Protein AF-A0A7W2TSM9-F1 (afdb_monomer)

Nearest PDB structures (foldseek):
  5iku-assembly1_A  TM=8.001E-01  e=4.559E-06  Hathewaya histolytica
  8glv-assembly1_Lm  TM=3.303E-01  e=1.611E-07  Chlamydomonas reinhardtii
  4jcm-assembly1_A  TM=3.266E-01  e=1.554E-06  Evansella clarkii
  6xi3-assembly1_AAA  TM=2.565E-01  e=5.403E-06  Marinobacter nauticus ATCC 49840
  4lnv-assembly3_C  TM=2.832E-01  e=3.709E-05  Anopheles gambiae

Mean predicted aligned error: 14.15 Å

Radius of gyration: 41.58 Å; Cα contacts (8 Å, |Δi|>4): 1416; chains: 1; bounding box: 91×53×141 Å

Structure (mmCIF, N/CA/C/O backbone):
data_AF-A0A7W2TSM9-F1
#
_entry.id   AF-A0A7W2TSM9-F1
#
loop_
_atom_site.group_PDB
_atom_site.id
_atom_site.type_symbol
_atom_site.label_atom_id
_atom_site.label_alt_id
_atom_site.label_comp_id
_atom_site.label_asym_id
_atom_site.label_entity_id
_atom_site.label_seq_id
_atom_site.pdbx_PDB_ins_code
_atom_site.Cartn_x
_atom_site.Cartn_y
_atom_site.Cartn_z
_atom_site.occupancy
_atom_site.B_iso_or_equiv
_atom_site.auth_seq_id
_atom_site.auth_comp_id
_atom_site.auth_asym_id
_atom_site.auth_atom_id
_atom_site.pdbx_PDB_model_num
ATOM 1 N N . MET A 1 1 ? 7.590 -7.465 -70.390 1.00 34.66 1 MET A N 1
ATOM 2 C CA . MET A 1 1 ? 9.057 -7.383 -70.242 1.00 34.66 1 MET A CA 1
ATOM 3 C C . MET A 1 1 ? 9.288 -6.274 -69.229 1.00 34.66 1 MET A C 1
ATOM 5 O O . MET A 1 1 ? 9.327 -5.115 -69.610 1.00 34.66 1 MET A O 1
ATOM 9 N N . PHE A 1 2 ? 9.211 -6.620 -67.943 1.00 33.53 2 PHE A N 1
ATOM 10 C CA . PHE A 1 2 ? 9.349 -5.677 -66.833 1.00 33.53 2 PHE A CA 1
ATOM 11 C C . PHE A 1 2 ? 10.790 -5.748 -66.339 1.00 33.53 2 PHE A C 1
ATOM 13 O O . PHE A 1 2 ? 11.344 -6.837 -66.206 1.00 33.53 2 PHE A O 1
ATOM 20 N N . ILE A 1 3 ? 11.395 -4.576 -66.192 1.00 38.56 3 ILE A N 1
ATOM 21 C CA . ILE A 1 3 ? 12.794 -4.378 -65.831 1.00 38.56 3 ILE A CA 1
ATOM 22 C C . ILE A 1 3 ? 12.872 -4.473 -64.307 1.00 38.56 3 ILE A C 1
ATOM 24 O O . ILE A 1 3 ? 12.241 -3.684 -63.611 1.00 38.56 3 ILE A O 1
ATOM 28 N N . THR A 1 4 ? 13.605 -5.461 -63.805 1.00 33.59 4 THR A N 1
ATOM 29 C CA . THR A 1 4 ? 14.005 -5.582 -62.400 1.00 33.59 4 THR A CA 1
ATOM 30 C C . THR A 1 4 ? 14.911 -4.398 -62.033 1.00 33.59 4 THR A C 1
ATOM 32 O O . THR A 1 4 ? 15.844 -4.123 -62.797 1.00 33.59 4 THR A O 1
ATOM 35 N N . PRO A 1 5 ? 14.697 -3.693 -60.907 1.00 36.75 5 PRO A N 1
ATOM 36 C CA . PRO A 1 5 ? 15.664 -2.711 -60.432 1.00 36.75 5 PRO A CA 1
ATOM 37 C C . PRO A 1 5 ? 16.969 -3.425 -60.066 1.00 36.75 5 PRO A C 1
ATOM 39 O O . PRO A 1 5 ? 16.947 -4.509 -59.481 1.00 36.75 5 PRO A O 1
ATOM 42 N N . LEU A 1 6 ? 18.105 -2.834 -60.443 1.00 38.12 6 LEU A N 1
ATOM 43 C CA . LEU A 1 6 ? 19.415 -3.283 -59.981 1.00 38.12 6 LEU A CA 1
ATOM 44 C C . LEU A 1 6 ? 19.449 -3.197 -58.451 1.00 38.12 6 LEU A C 1
ATOM 46 O O . LEU A 1 6 ? 19.259 -2.115 -57.901 1.00 38.12 6 LEU A O 1
ATOM 50 N N . SER A 1 7 ? 19.743 -4.322 -57.798 1.00 38.66 7 SER A N 1
ATOM 51 C CA . SER A 1 7 ? 20.178 -4.348 -56.402 1.00 38.66 7 SER A CA 1
ATOM 52 C C . SER A 1 7 ? 21.346 -3.372 -56.240 1.00 38.66 7 SER A C 1
ATOM 54 O O . SER A 1 7 ? 22.301 -3.376 -57.030 1.00 38.66 7 SER A O 1
ATOM 56 N N . ALA A 1 8 ? 21.228 -2.494 -55.244 1.00 35.97 8 ALA A N 1
ATOM 57 C CA . ALA A 1 8 ? 22.322 -1.652 -54.804 1.00 35.97 8 ALA A CA 1
ATOM 58 C C . ALA A 1 8 ? 23.501 -2.562 -54.434 1.00 35.97 8 ALA A C 1
ATOM 60 O O . ALA A 1 8 ? 23.340 -3.561 -53.735 1.00 35.97 8 ALA A O 1
ATOM 61 N N . LYS A 1 9 ? 24.685 -2.250 -54.963 1.00 37.69 9 LYS A N 1
ATOM 62 C CA . LYS A 1 9 ? 25.922 -2.887 -54.517 1.00 37.69 9 LYS A CA 1
ATOM 63 C C . LYS A 1 9 ? 26.219 -2.374 -53.114 1.00 37.69 9 LYS A C 1
ATOM 65 O O . LYS A 1 9 ? 26.534 -1.194 -52.982 1.00 37.69 9 LYS A O 1
ATOM 70 N N . THR A 1 10 ? 26.186 -3.261 -52.127 1.00 40.16 10 THR A N 1
ATOM 71 C CA . THR A 1 10 ? 26.744 -3.039 -50.792 1.00 40.16 10 THR A CA 1
ATOM 72 C C . THR A 1 10 ? 28.211 -2.635 -50.947 1.00 40.16 10 THR A C 1
ATOM 74 O O . THR A 1 10 ? 29.036 -3.395 -51.468 1.00 40.16 10 THR A O 1
ATOM 77 N N . ILE A 1 11 ? 28.530 -1.391 -50.600 1.00 37.78 11 ILE A N 1
ATOM 78 C CA . ILE A 1 11 ? 29.902 -0.891 -50.559 1.00 37.78 11 ILE A CA 1
ATOM 79 C C . ILE A 1 11 ? 30.400 -1.212 -49.153 1.00 37.78 11 ILE A C 1
ATOM 81 O O . ILE A 1 11 ? 30.034 -0.495 -48.237 1.00 37.78 11 ILE A O 1
ATOM 85 N N . LYS A 1 12 ? 31.209 -2.271 -48.975 1.00 37.03 12 LYS A N 1
ATOM 86 C CA . LYS A 1 12 ? 31.871 -2.534 -47.684 1.00 37.03 12 LYS A CA 1
ATOM 87 C C . LYS A 1 12 ? 32.809 -1.361 -47.356 1.00 37.03 12 LYS A C 1
ATOM 89 O O . LYS A 1 12 ? 33.777 -1.164 -48.107 1.00 37.03 12 LYS A O 1
ATOM 94 N N . PRO A 1 13 ? 32.556 -0.577 -46.295 1.00 39.78 13 PRO A N 1
ATOM 95 C CA . PRO A 1 13 ? 33.480 0.453 -45.850 1.00 39.78 13 PRO A CA 1
ATOM 96 C C . PRO A 1 13 ? 34.773 -0.199 -45.338 1.00 39.78 13 PRO A C 1
ATOM 98 O O . PRO A 1 13 ? 34.775 -1.290 -44.783 1.00 39.78 13 PRO A O 1
ATOM 101 N N . THR A 1 14 ? 35.916 0.457 -45.539 1.00 45.78 14 THR A N 1
ATOM 102 C CA . THR A 1 14 ? 37.230 -0.001 -45.036 1.00 45.78 14 THR A CA 1
ATOM 103 C C . THR A 1 14 ? 37.475 0.339 -43.558 1.00 45.78 14 THR A C 1
ATOM 105 O O . THR A 1 14 ? 38.582 0.146 -43.060 1.00 45.78 14 THR A O 1
ATOM 108 N N . ILE A 1 15 ? 36.464 0.879 -42.881 1.00 52.81 15 ILE A N 1
ATOM 109 C CA . ILE A 1 15 ? 36.421 1.193 -41.453 1.00 52.81 15 ILE A CA 1
ATOM 110 C C . ILE A 1 15 ? 35.037 0.712 -41.024 1.00 52.81 15 ILE A C 1
ATOM 112 O O . ILE A 1 15 ? 34.066 1.217 -41.575 1.00 52.81 15 ILE A O 1
ATOM 116 N N . HIS A 1 16 ? 34.960 -0.285 -40.148 1.00 54.19 16 HIS A N 1
ATOM 117 C CA . HIS A 1 16 ? 33.699 -0.780 -39.602 1.00 54.19 16 HIS A CA 1
ATOM 118 C C . HIS A 1 16 ? 32.971 0.371 -38.887 1.00 54.19 16 HIS A C 1
ATOM 120 O O . HIS A 1 16 ? 33.374 0.766 -37.795 1.00 54.19 16 HIS A O 1
ATOM 126 N N . ILE A 1 17 ? 32.005 0.989 -39.563 1.00 62.44 17 ILE A N 1
ATOM 127 C CA . ILE A 1 17 ? 31.102 2.015 -39.033 1.00 62.44 17 ILE A CA 1
ATOM 128 C C . ILE A 1 17 ? 29.730 1.527 -39.476 1.00 62.44 17 ILE A C 1
ATOM 130 O O . ILE A 1 17 ? 29.381 1.691 -40.650 1.00 62.44 17 ILE A O 1
ATOM 134 N N . GLY A 1 18 ? 29.037 0.843 -38.571 1.00 69.06 18 GLY A N 1
ATOM 135 C CA . GLY A 1 18 ? 27.709 0.319 -38.827 1.00 69.06 18 GLY A CA 1
ATOM 136 C C . GLY A 1 18 ? 26.678 1.444 -38.924 1.00 69.06 18 GLY A C 1
ATOM 137 O O . GLY A 1 18 ? 26.917 2.585 -38.519 1.00 69.06 18 GLY A O 1
ATOM 138 N N . THR A 1 19 ? 25.547 1.130 -39.537 1.00 77.81 19 THR A N 1
ATOM 139 C CA . THR A 1 19 ? 24.369 2.000 -39.639 1.00 77.81 19 THR A CA 1
ATOM 140 C C . THR A 1 19 ? 23.153 1.102 -39.517 1.00 77.81 19 THR A C 1
ATOM 142 O O . THR A 1 19 ? 23.210 0.005 -40.062 1.00 77.81 19 THR A O 1
ATOM 145 N N . TRP A 1 20 ? 22.036 1.578 -38.966 1.00 79.19 20 TRP A N 1
ATOM 146 C CA . TRP A 1 20 ? 20.779 0.814 -38.945 1.00 79.19 20 TRP A CA 1
ATOM 147 C C . TRP A 1 20 ? 20.363 0.227 -40.307 1.00 79.19 20 TRP A C 1
ATOM 149 O O . TRP A 1 20 ? 19.751 -0.828 -40.361 1.00 79.19 20 TRP A O 1
ATOM 159 N N . GLN A 1 21 ? 20.725 0.866 -41.430 1.00 77.81 21 GLN A N 1
ATOM 160 C CA . GLN A 1 21 ? 20.432 0.371 -42.785 1.00 77.81 21 GLN A CA 1
ATOM 161 C C . GLN A 1 21 ? 21.446 -0.661 -43.327 1.00 77.81 21 GLN A C 1
ATOM 163 O O . GLN A 1 21 ? 21.279 -1.170 -44.442 1.00 77.81 21 GLN A O 1
ATOM 168 N N . ASN A 1 22 ? 22.535 -0.913 -42.599 1.00 77.62 22 ASN A N 1
ATOM 169 C CA . ASN A 1 22 ? 23.549 -1.921 -42.890 1.00 77.62 22 ASN A CA 1
ATOM 170 C C . ASN A 1 22 ? 23.539 -2.960 -41.772 1.00 77.62 22 ASN A C 1
ATOM 172 O O . ASN A 1 22 ? 24.381 -2.915 -40.893 1.00 77.62 22 ASN A O 1
ATOM 176 N N . ASN A 1 23 ? 22.582 -3.873 -41.835 1.00 78.94 23 ASN A N 1
ATOM 177 C CA . ASN A 1 23 ? 22.255 -4.746 -40.717 1.00 78.94 23 ASN A CA 1
ATOM 178 C C . ASN A 1 23 ? 23.136 -6.005 -40.642 1.00 78.94 23 ASN A C 1
ATOM 180 O O . ASN A 1 23 ? 22.656 -6.979 -40.111 1.00 78.94 23 ASN A O 1
ATOM 184 N N . ASP A 1 24 ? 24.318 -6.105 -41.252 1.00 87.88 24 ASP A N 1
ATOM 185 C CA . ASP A 1 24 ? 25.144 -7.339 -41.191 1.00 87.88 24 ASP A CA 1
ATOM 186 C C . ASP A 1 24 ? 26.608 -6.984 -41.476 1.00 87.88 24 ASP A C 1
ATOM 188 O O . ASP A 1 24 ? 27.111 -7.065 -42.610 1.00 87.88 24 ASP A O 1
ATOM 192 N N . GLU A 1 25 ? 27.274 -6.472 -40.448 1.00 88.38 25 GLU A N 1
ATOM 193 C CA . GLU A 1 25 ? 28.548 -5.778 -40.578 1.00 88.38 25 GLU A CA 1
ATOM 194 C C . GLU A 1 25 ? 29.713 -6.731 -40.914 1.00 88.38 25 GLU A C 1
ATOM 196 O O . GLU A 1 25 ? 30.596 -6.410 -41.735 1.00 88.38 25 GLU A O 1
ATOM 201 N N . ASP A 1 26 ? 29.697 -7.952 -40.381 1.00 89.81 26 ASP A N 1
ATOM 202 C CA . ASP A 1 26 ? 30.696 -8.973 -40.695 1.00 89.81 26 ASP A CA 1
ATOM 203 C C . ASP A 1 26 ? 30.320 -9.889 -41.880 1.00 89.81 26 ASP A C 1
ATOM 205 O O . ASP A 1 26 ? 31.220 -10.398 -42.575 1.00 89.81 26 ASP A O 1
ATOM 209 N N . GLY A 1 27 ? 29.043 -9.941 -42.263 1.00 89.25 27 GLY A N 1
ATOM 210 C CA . GLY A 1 27 ? 28.539 -10.650 -43.434 1.00 89.25 27 GLY A CA 1
ATOM 211 C C . GLY A 1 27 ? 28.259 -12.132 -43.191 1.00 89.25 27 GLY A C 1
ATOM 212 O O . GLY A 1 27 ? 28.409 -12.923 -44.138 1.00 89.25 27 GLY A O 1
ATOM 213 N N . ASP A 1 28 ? 27.953 -12.530 -41.959 1.00 91.38 28 ASP A N 1
ATOM 214 C CA . ASP A 1 28 ? 27.633 -13.912 -41.601 1.00 91.38 28 ASP A CA 1
ATOM 215 C C . ASP A 1 28 ? 26.154 -14.289 -41.820 1.00 91.38 28 ASP 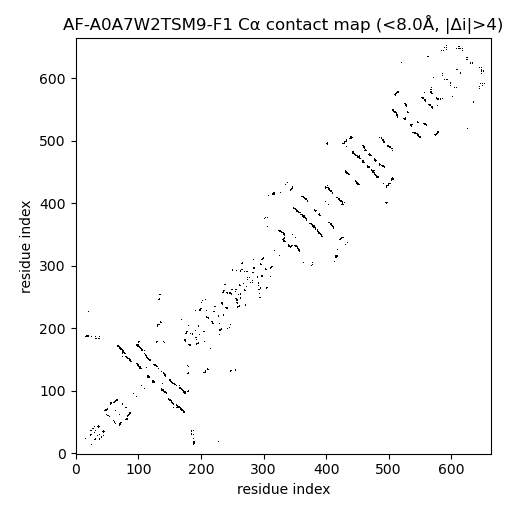A C 1
ATOM 217 O O . ASP A 1 28 ? 25.806 -15.480 -41.847 1.00 91.38 28 ASP A O 1
ATOM 221 N N . GLY A 1 29 ? 25.319 -13.293 -42.132 1.00 90.06 29 GLY A N 1
ATOM 222 C CA . GLY A 1 29 ? 23.904 -13.435 -42.449 1.00 90.06 29 GLY A CA 1
ATOM 223 C C . GLY A 1 29 ? 22.968 -13.353 -41.244 1.00 90.06 29 GLY A C 1
ATOM 224 O O . GLY A 1 29 ? 21.766 -13.586 -41.427 1.00 90.06 29 GLY A O 1
ATOM 225 N N . VAL A 1 30 ? 23.476 -13.061 -40.045 1.00 90.56 30 VAL A N 1
ATOM 226 C CA . VAL A 1 30 ? 22.676 -12.697 -38.872 1.00 90.56 30 VAL A CA 1
ATOM 227 C C . VAL A 1 30 ? 22.617 -11.176 -38.772 1.00 90.56 30 VAL A C 1
ATOM 229 O O . VAL A 1 30 ? 23.660 -10.536 -38.818 1.00 90.56 30 VAL A O 1
ATOM 232 N N . PRO A 1 31 ? 21.417 -10.582 -38.644 1.00 89.94 31 PRO A N 1
ATOM 233 C CA . PRO A 1 31 ? 21.342 -9.144 -38.526 1.00 89.94 31 PRO A CA 1
ATOM 234 C C . PRO A 1 31 ? 22.055 -8.603 -37.281 1.00 89.94 31 PRO A C 1
ATOM 236 O O . PRO A 1 31 ? 21.959 -9.231 -36.224 1.00 89.94 31 PRO A O 1
ATOM 239 N N . ASP A 1 32 ? 22.708 -7.445 -37.373 1.00 89.69 32 ASP A N 1
ATOM 240 C CA . ASP A 1 32 ? 23.496 -6.838 -36.293 1.00 89.69 32 ASP A CA 1
ATOM 241 C C . ASP A 1 32 ? 22.676 -6.678 -35.009 1.00 89.69 32 ASP A C 1
ATOM 243 O O . ASP A 1 32 ? 23.194 -6.890 -33.917 1.00 89.69 32 ASP A O 1
ATOM 247 N N . GLU A 1 33 ? 21.380 -6.382 -35.103 1.00 87.00 33 GLU A N 1
ATOM 248 C CA . GLU A 1 33 ? 20.441 -6.302 -33.981 1.00 87.00 33 GLU A CA 1
ATOM 249 C C . GLU A 1 33 ? 20.242 -7.643 -33.248 1.00 87.00 33 GLU A C 1
ATOM 251 O O . GLU A 1 33 ? 19.980 -7.676 -32.044 1.00 87.00 33 GLU A O 1
ATOM 256 N N . HIS A 1 34 ? 20.428 -8.764 -33.943 1.00 88.06 34 HIS A N 1
ATOM 257 C CA . HIS A 1 34 ? 20.262 -10.128 -33.437 1.00 88.06 34 HIS A CA 1
ATOM 258 C C . HIS A 1 34 ? 21.587 -10.867 -33.209 1.00 88.06 34 HIS A C 1
ATOM 260 O O . HIS A 1 34 ? 21.577 -11.990 -32.695 1.00 88.06 34 HIS A O 1
ATOM 266 N N . ASP A 1 35 ? 22.711 -10.247 -33.559 1.00 91.00 35 ASP A N 1
ATOM 267 C CA . ASP A 1 35 ? 24.041 -10.822 -33.413 1.00 91.00 35 ASP A CA 1
ATOM 268 C C . ASP A 1 35 ? 24.727 -10.358 -32.117 1.00 91.00 35 ASP A C 1
ATOM 270 O O . ASP A 1 35 ? 24.946 -9.171 -31.886 1.00 91.00 35 ASP A O 1
ATOM 274 N N . ASP A 1 36 ? 25.111 -11.282 -31.238 1.00 92.31 36 ASP A N 1
ATOM 275 C CA . ASP A 1 36 ? 25.897 -10.939 -30.044 1.00 92.31 36 ASP A CA 1
ATOM 276 C C . ASP A 1 36 ? 27.347 -10.511 -30.377 1.00 92.31 36 ASP A C 1
ATOM 278 O O . ASP A 1 36 ? 28.037 -9.940 -29.522 1.00 92.31 36 ASP A O 1
ATOM 282 N N . TYR A 1 37 ? 27.822 -10.777 -31.598 1.00 93.19 37 TYR A N 1
ATOM 283 C CA . TYR A 1 37 ? 29.178 -10.515 -32.076 1.00 93.19 37 TYR A CA 1
ATOM 284 C C . TYR A 1 37 ? 29.223 -9.936 -33.513 1.00 93.19 37 TYR A C 1
ATOM 286 O O . TYR A 1 37 ? 29.961 -10.484 -34.326 1.00 93.19 37 TYR A O 1
ATOM 294 N N . PRO A 1 38 ? 28.634 -8.752 -33.782 1.00 92.19 38 PRO A N 1
ATOM 295 C CA . PRO A 1 38 ? 28.469 -8.159 -35.131 1.00 92.19 38 PRO A CA 1
ATOM 296 C C . PRO A 1 38 ? 29.770 -7.853 -35.910 1.00 92.19 38 PRO A C 1
ATOM 298 O O . PRO A 1 38 ? 29.765 -7.292 -37.000 1.00 92.19 38 PRO A O 1
ATOM 301 N N . PHE A 1 39 ? 30.935 -8.171 -35.345 1.00 91.38 39 PHE A N 1
ATOM 302 C CA . PHE A 1 39 ? 32.242 -7.991 -35.977 1.00 91.38 39 PHE A CA 1
ATOM 303 C C . PHE A 1 39 ?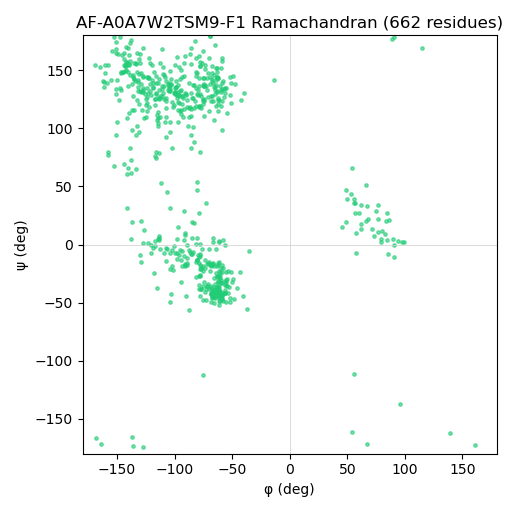 33.085 -9.285 -35.985 1.00 91.38 39 PHE A C 1
ATOM 305 O O . PHE A 1 39 ? 34.301 -9.227 -36.209 1.00 91.38 39 PHE A O 1
ATOM 312 N N . ASP A 1 40 ? 32.497 -10.448 -35.688 1.00 91.94 40 ASP A N 1
ATOM 313 C CA . ASP A 1 40 ? 33.159 -11.757 -35.652 1.00 91.94 40 ASP A CA 1
ATOM 314 C C . ASP A 1 40 ? 32.275 -12.847 -36.274 1.00 91.94 40 ASP A C 1
ATOM 316 O O . ASP A 1 40 ? 31.722 -13.678 -35.560 1.00 91.94 40 ASP A O 1
ATOM 320 N N . ALA A 1 41 ? 32.318 -12.948 -37.608 1.00 92.19 41 ALA A N 1
ATOM 321 C CA . ALA A 1 41 ? 31.547 -13.889 -38.434 1.00 92.19 41 ALA A CA 1
ATOM 322 C C . ALA A 1 41 ? 31.708 -15.392 -38.095 1.00 92.19 41 ALA A C 1
ATOM 324 O O . ALA A 1 41 ? 31.196 -16.275 -38.790 1.00 92.19 41 ALA A O 1
ATOM 325 N N . ALA A 1 42 ? 32.528 -15.737 -37.097 1.00 94.25 42 ALA A N 1
ATOM 326 C CA . ALA A 1 42 ? 32.634 -17.083 -36.547 1.00 94.25 42 ALA A CA 1
ATOM 327 C C . ALA A 1 42 ? 31.701 -17.333 -35.346 1.00 94.25 42 ALA A C 1
ATOM 329 O O . ALA A 1 42 ? 31.618 -18.484 -34.895 1.00 94.25 42 ALA A O 1
ATOM 330 N N . LYS A 1 43 ? 31.046 -16.305 -34.793 1.00 93.19 43 LYS A N 1
ATOM 331 C CA . LYS A 1 43 ? 30.138 -16.399 -33.645 1.00 93.19 43 LYS A CA 1
ATOM 332 C C . LYS A 1 43 ? 28.941 -15.477 -33.855 1.00 93.19 43 LYS A C 1
ATOM 334 O O . LYS A 1 43 ? 29.148 -14.328 -34.158 1.00 93.19 43 LYS A O 1
ATOM 339 N N . THR A 1 44 ? 27.741 -15.962 -33.547 1.00 91.44 44 THR A N 1
ATOM 340 C CA . THR A 1 44 ? 26.498 -15.176 -33.682 1.00 91.44 44 THR A CA 1
ATOM 341 C C . THR A 1 44 ? 25.763 -14.958 -32.355 1.00 91.44 44 THR A C 1
ATOM 343 O O . THR A 1 44 ? 24.906 -14.098 -32.200 1.00 91.44 44 THR A O 1
ATOM 346 N N . THR A 1 45 ? 25.979 -15.845 -31.377 1.00 91.44 45 THR A N 1
ATOM 347 C CA . THR A 1 45 ? 25.152 -15.903 -30.162 1.00 91.44 45 THR A CA 1
ATOM 348 C C . THR A 1 45 ? 25.978 -16.346 -28.969 1.00 91.44 45 THR A C 1
ATOM 350 O O . THR A 1 45 ? 26.742 -17.316 -29.028 1.00 91.44 45 THR A O 1
ATOM 353 N N . MET A 1 46 ? 25.802 -15.650 -27.855 1.00 92.94 46 MET A N 1
ATOM 354 C CA . MET A 1 46 ? 26.437 -15.947 -26.586 1.00 92.94 46 MET A CA 1
ATOM 355 C C . MET A 1 46 ? 25.646 -17.010 -25.824 1.00 92.94 46 MET A C 1
ATOM 357 O O . MET A 1 46 ? 24.420 -16.986 -25.743 1.00 92.94 46 MET A O 1
ATOM 361 N N . SER A 1 47 ? 26.354 -17.969 -25.229 1.00 93.19 47 SER A N 1
ATOM 362 C CA . SER A 1 47 ? 25.711 -18.978 -24.385 1.00 93.19 47 SER A CA 1
ATOM 363 C C . SER A 1 47 ? 25.252 -18.369 -23.061 1.00 93.19 47 SER A C 1
ATOM 365 O O . SER A 1 47 ? 26.032 -17.697 -22.389 1.00 93.19 47 SER A O 1
ATOM 367 N N . VAL A 1 48 ? 24.015 -18.665 -22.661 1.00 95.62 48 VAL A N 1
ATOM 368 C CA . VAL A 1 48 ? 23.465 -18.253 -21.364 1.00 95.62 48 VAL A CA 1
ATOM 369 C C . VAL A 1 48 ? 23.806 -19.305 -20.316 1.00 95.62 48 VAL A C 1
ATOM 371 O O . VAL A 1 48 ? 23.375 -20.458 -20.414 1.00 95.62 48 VAL A O 1
ATOM 374 N N . VAL A 1 49 ? 24.576 -18.916 -19.302 1.00 97.06 49 VAL A N 1
ATOM 375 C CA . VAL A 1 49 ? 24.880 -19.791 -18.167 1.00 97.06 49 VAL A CA 1
ATOM 376 C C . VAL A 1 49 ? 23.670 -19.847 -17.245 1.00 97.06 49 VAL A C 1
ATOM 378 O O . VAL A 1 49 ? 23.256 -18.836 -16.690 1.00 97.06 49 VAL A O 1
ATOM 381 N N . GLN A 1 50 ? 23.105 -21.040 -17.087 1.00 96.50 50 GLN A N 1
ATOM 382 C CA . GLN A 1 50 ? 22.048 -21.274 -16.112 1.00 96.50 50 GLN A CA 1
ATOM 383 C C . GLN A 1 50 ? 22.668 -21.449 -14.732 1.00 96.50 50 GLN A C 1
ATOM 385 O O . GLN A 1 50 ? 23.635 -22.203 -14.569 1.00 96.50 50 GLN A O 1
ATOM 390 N N . GLU A 1 51 ? 22.095 -20.759 -13.762 1.00 94.75 51 GLU A N 1
ATOM 391 C CA . GLU A 1 51 ? 22.392 -20.922 -12.354 1.00 94.75 51 GLU A CA 1
ATOM 392 C C . GLU A 1 51 ? 22.355 -22.394 -11.912 1.00 94.75 51 GLU A C 1
ATOM 394 O O . GLU A 1 51 ? 21.546 -23.203 -12.382 1.00 94.75 51 GLU A O 1
ATOM 399 N N . GLN A 1 52 ? 23.245 -22.742 -10.979 1.00 94.44 52 GLN A N 1
ATOM 400 C CA . GLN A 1 52 ? 23.224 -24.034 -10.304 1.00 94.44 52 GLN A CA 1
ATOM 401 C C . GLN A 1 52 ? 23.438 -23.868 -8.805 1.00 94.44 52 GLN A C 1
ATOM 403 O O . GLN A 1 52 ? 24.535 -23.531 -8.356 1.00 94.44 52 GLN A O 1
ATOM 408 N N . GLU A 1 53 ? 22.404 -24.231 -8.059 1.00 91.44 53 GLU A N 1
ATOM 409 C CA . GLU A 1 53 ? 22.409 -24.331 -6.605 1.00 91.44 53 GLU A CA 1
ATOM 410 C C . GLU A 1 53 ? 23.342 -25.460 -6.115 1.00 91.44 53 GLU A C 1
ATOM 412 O O . GLU A 1 53 ? 23.382 -26.560 -6.677 1.00 91.44 53 GLU A O 1
ATOM 417 N N . PHE A 1 54 ? 24.123 -25.287 -5.047 1.00 88.69 54 PHE A N 1
ATOM 418 C CA . PHE A 1 54 ? 24.196 -24.134 -4.141 1.00 88.69 54 PHE A CA 1
ATOM 419 C C . PHE A 1 54 ? 25.312 -23.151 -4.520 1.00 88.69 54 PHE A C 1
ATOM 421 O O . PHE A 1 54 ? 26.460 -23.582 -4.679 1.00 88.69 54 PHE A O 1
ATOM 428 N N . ASN A 1 55 ? 25.005 -21.852 -4.579 1.00 87.19 55 ASN A N 1
ATOM 429 C CA . ASN A 1 55 ? 25.911 -20.783 -5.028 1.00 87.19 55 ASN A CA 1
ATOM 430 C C . ASN A 1 55 ? 25.872 -19.508 -4.151 1.00 87.19 55 ASN A C 1
ATOM 432 O O . ASN A 1 55 ? 26.402 -18.486 -4.563 1.00 87.19 55 ASN A O 1
ATOM 436 N N . ASN A 1 56 ? 25.377 -19.572 -2.911 1.00 87.56 56 ASN A N 1
ATOM 437 C CA . ASN A 1 56 ? 25.173 -18.402 -2.034 1.00 87.56 56 ASN A CA 1
ATOM 438 C C . ASN A 1 56 ? 26.452 -17.879 -1.352 1.00 87.56 56 ASN A C 1
ATOM 440 O O . ASN A 1 56 ? 26.420 -17.378 -0.223 1.00 87.56 56 ASN A O 1
ATOM 444 N N . ASN A 1 57 ? 27.612 -18.100 -1.973 1.00 86.50 57 ASN A N 1
ATOM 445 C CA . ASN A 1 57 ? 28.874 -17.471 -1.597 1.00 86.50 57 ASN A CA 1
ATOM 446 C C . ASN A 1 57 ? 29.896 -17.518 -2.744 1.00 86.50 57 ASN A C 1
ATOM 448 O O . ASN A 1 57 ? 29.979 -18.479 -3.513 1.00 86.50 57 ASN A O 1
ATOM 452 N N . VAL A 1 58 ? 30.826 -16.561 -2.718 1.00 84.75 58 VAL A N 1
ATOM 453 C CA . VAL A 1 58 ? 31.952 -16.408 -3.663 1.00 84.75 58 VAL A CA 1
ATOM 454 C C . VAL A 1 58 ? 32.818 -17.665 -3.884 1.00 84.75 58 VAL A C 1
ATOM 456 O O . VAL A 1 58 ? 33.508 -17.795 -4.903 1.00 84.75 58 VAL A O 1
ATOM 459 N N . GLY A 1 59 ? 32.840 -18.600 -2.929 1.00 84.75 59 GLY A N 1
ATOM 460 C CA . GLY A 1 59 ? 33.580 -19.860 -3.034 1.00 84.75 59 GLY A CA 1
ATOM 461 C C . GLY A 1 59 ? 32.880 -20.906 -3.905 1.00 84.75 59 GLY A C 1
ATOM 462 O O . GLY A 1 59 ? 33.559 -21.747 -4.496 1.00 84.75 59 GLY A O 1
ATOM 463 N N . GLN A 1 60 ? 31.553 -20.831 -4.000 1.00 89.62 60 GLN A N 1
ATOM 464 C CA . GLN A 1 60 ? 30.681 -21.761 -4.728 1.00 89.62 60 GLN A CA 1
ATOM 465 C C . GLN A 1 60 ? 29.994 -21.117 -5.941 1.00 89.62 60 GLN A C 1
ATOM 467 O O . GLN A 1 60 ? 29.233 -21.788 -6.628 1.00 89.62 60 GLN A O 1
ATOM 472 N N . ALA A 1 61 ? 30.321 -19.856 -6.226 1.00 93.00 61 ALA A N 1
ATOM 473 C CA . ALA A 1 61 ? 29.827 -19.094 -7.362 1.00 93.00 61 ALA A CA 1
ATOM 474 C C . ALA A 1 61 ? 29.895 -19.863 -8.696 1.00 93.00 61 ALA A C 1
ATOM 476 O O . ALA A 1 61 ? 30.912 -20.499 -9.015 1.00 93.00 61 ALA A O 1
ATOM 477 N N . ASN A 1 62 ? 28.846 -19.750 -9.511 1.00 96.19 62 ASN A N 1
ATOM 478 C CA . ASN A 1 62 ? 28.791 -20.374 -10.828 1.00 96.19 62 ASN A CA 1
ATOM 479 C C . ASN A 1 62 ? 29.762 -19.663 -11.792 1.00 96.19 62 ASN A C 1
ATOM 481 O O . ASN A 1 62 ? 29.716 -18.441 -11.930 1.00 96.19 62 ASN A O 1
ATOM 485 N N . PRO A 1 63 ? 30.669 -20.380 -12.477 1.00 96.06 63 PRO A N 1
ATOM 486 C CA . PRO A 1 63 ? 31.608 -19.750 -13.397 1.00 96.06 63 PRO A CA 1
ATOM 487 C C . PRO A 1 63 ? 30.911 -19.335 -14.699 1.00 96.06 63 PRO A C 1
ATOM 489 O O . PRO A 1 63 ? 30.350 -20.180 -15.392 1.00 96.06 63 PRO A O 1
ATOM 492 N N . VAL A 1 64 ? 31.030 -18.058 -15.070 1.00 96.50 64 VAL A N 1
ATOM 493 C CA . VAL A 1 64 ? 30.461 -17.504 -16.319 1.00 96.50 64 VAL A CA 1
ATOM 494 C C . VAL A 1 64 ? 31.514 -17.142 -17.369 1.00 96.50 64 VAL A C 1
ATOM 496 O O . VAL A 1 64 ? 31.184 -16.866 -18.515 1.00 96.50 64 VAL A O 1
ATOM 499 N N . GLY A 1 65 ? 32.802 -17.211 -17.017 1.00 94.75 65 GLY A N 1
ATOM 500 C CA . GLY A 1 65 ? 33.908 -16.998 -17.955 1.00 94.75 65 GLY A CA 1
ATOM 501 C C . GLY A 1 65 ? 34.455 -15.571 -17.935 1.00 94.75 65 GLY A C 1
ATOM 502 O O . GLY A 1 65 ? 34.699 -15.022 -16.864 1.00 94.75 65 GLY A O 1
ATOM 503 N N . ASN A 1 66 ? 34.737 -15.006 -19.109 1.00 95.06 66 ASN A N 1
ATOM 504 C CA . ASN A 1 66 ? 35.225 -13.630 -19.251 1.00 95.06 66 ASN A CA 1
ATOM 505 C C . ASN A 1 66 ? 34.056 -12.697 -19.598 1.00 95.06 66 ASN A C 1
ATOM 507 O O . ASN A 1 66 ? 33.047 -13.170 -20.102 1.00 95.06 66 ASN A O 1
ATOM 511 N N . ILE A 1 67 ? 34.218 -11.387 -19.402 1.00 93.88 67 ILE A N 1
ATOM 512 C CA . ILE A 1 67 ? 33.336 -10.396 -20.044 1.00 93.88 67 ILE A CA 1
ATOM 513 C C . ILE A 1 67 ? 33.513 -10.467 -21.580 1.00 93.88 67 ILE A C 1
ATOM 515 O O . ILE A 1 67 ? 34.655 -10.631 -22.033 1.00 93.88 67 ILE A O 1
ATOM 519 N N . PRO A 1 68 ? 32.437 -10.321 -22.379 1.00 95.69 68 PRO A N 1
ATOM 520 C CA . PRO A 1 68 ? 31.034 -10.271 -21.956 1.00 95.69 68 PRO A CA 1
ATOM 521 C C . PRO A 1 68 ? 30.451 -11.663 -21.643 1.00 95.69 68 PRO A C 1
ATOM 523 O O . PRO A 1 68 ? 30.920 -12.668 -22.183 1.00 95.69 68 PRO A O 1
ATOM 526 N N . PHE A 1 69 ? 29.431 -11.723 -20.779 1.00 96.69 69 PHE A N 1
ATOM 527 C CA . PHE A 1 69 ? 28.707 -12.962 -20.454 1.00 96.69 69 PHE A CA 1
ATOM 528 C C . PHE A 1 69 ? 27.203 -12.727 -20.253 1.00 96.69 69 PHE A C 1
ATOM 530 O O . PHE A 1 69 ? 26.789 -11.658 -19.802 1.00 96.69 69 PHE A O 1
ATOM 537 N N . LYS A 1 70 ? 26.399 -13.769 -20.501 1.00 97.25 70 LYS A N 1
ATOM 538 C CA . LYS A 1 70 ? 24.974 -13.842 -20.147 1.00 97.25 70 LYS A CA 1
ATOM 539 C C . LYS A 1 70 ? 24.737 -14.961 -19.133 1.00 97.25 70 LYS A C 1
ATOM 541 O O . LYS A 1 70 ? 25.298 -16.053 -19.268 1.00 97.25 70 LYS A O 1
ATOM 546 N N . ALA A 1 71 ? 23.886 -14.715 -18.146 1.00 97.50 71 ALA A N 1
ATOM 547 C CA . ALA A 1 71 ? 23.440 -15.728 -17.194 1.00 97.50 71 ALA A CA 1
ATOM 548 C C . ALA A 1 71 ? 21.945 -15.589 -16.883 1.00 97.50 71 ALA A C 1
ATOM 550 O O . ALA A 1 71 ? 21.336 -14.564 -17.181 1.00 97.50 71 ALA A O 1
ATOM 551 N N . ALA A 1 72 ? 21.349 -16.634 -16.320 1.00 97.25 72 ALA A N 1
ATOM 552 C CA . ALA A 1 72 ? 19.957 -16.641 -15.886 1.00 97.25 72 ALA A CA 1
ATOM 553 C C . ALA A 1 72 ? 19.797 -17.490 -14.623 1.00 97.25 72 ALA A C 1
ATOM 555 O O . ALA A 1 72 ? 20.521 -18.477 -14.457 1.00 97.25 72 ALA A O 1
ATOM 556 N N . GLY A 1 73 ? 18.855 -17.113 -13.766 1.00 96.62 73 GLY A N 1
ATOM 557 C CA . GLY A 1 73 ? 18.660 -17.739 -12.461 1.00 96.62 73 GLY A CA 1
ATOM 558 C C . GLY A 1 73 ? 17.312 -17.417 -11.827 1.00 96.62 73 GLY A C 1
ATOM 559 O O . GLY A 1 73 ? 16.424 -16.855 -12.482 1.00 96.62 73 GLY A O 1
ATOM 560 N N . VAL A 1 74 ? 17.153 -17.816 -10.566 1.00 97.00 74 VAL A N 1
ATOM 561 C CA . VAL A 1 74 ? 15.939 -17.601 -9.772 1.00 97.00 74 VAL A CA 1
ATOM 562 C C . VAL A 1 74 ? 16.263 -17.439 -8.286 1.00 97.00 74 VAL A C 1
ATOM 564 O O . VAL A 1 74 ? 16.768 -18.356 -7.649 1.00 97.00 74 VAL A O 1
ATOM 567 N N . ILE A 1 75 ? 15.828 -16.321 -7.695 1.00 96.88 75 ILE A N 1
ATOM 568 C CA . ILE A 1 75 ? 15.867 -16.112 -6.237 1.00 96.88 75 ILE A CA 1
ATOM 569 C C . ILE A 1 75 ? 14.705 -16.897 -5.610 1.00 96.88 75 ILE A C 1
ATOM 571 O O . ILE A 1 75 ? 13.626 -16.366 -5.331 1.00 96.88 75 ILE A O 1
ATOM 575 N N . ALA A 1 76 ? 14.892 -18.207 -5.454 1.00 92.56 76 ALA A N 1
ATOM 576 C CA . ALA A 1 76 ? 13.814 -19.141 -5.134 1.00 92.56 76 ALA A CA 1
ATOM 577 C C . ALA A 1 76 ? 13.419 -19.131 -3.651 1.00 92.56 76 ALA A C 1
ATOM 579 O O . ALA A 1 76 ? 12.281 -19.469 -3.308 1.00 92.56 76 ALA A O 1
ATOM 580 N N . LYS A 1 77 ? 14.339 -18.774 -2.746 1.00 90.75 77 LYS A N 1
ATOM 581 C CA . LYS A 1 77 ? 14.100 -18.788 -1.294 1.00 90.75 77 LYS A CA 1
ATOM 582 C C . LYS A 1 77 ? 14.301 -17.415 -0.662 1.00 90.75 77 LYS A C 1
ATOM 584 O O . LYS A 1 77 ? 15.044 -16.573 -1.143 1.00 90.75 77 LYS A O 1
ATOM 589 N N . ASN A 1 78 ? 13.661 -17.199 0.485 1.00 85.81 78 ASN A N 1
ATOM 590 C CA . ASN A 1 78 ? 13.957 -16.022 1.298 1.00 85.81 78 ASN A CA 1
ATOM 591 C C . ASN A 1 78 ? 15.436 -16.037 1.710 1.00 85.81 78 ASN A C 1
ATOM 593 O O . ASN A 1 78 ? 15.918 -17.051 2.223 1.00 85.81 78 ASN A O 1
ATOM 597 N N . VAL A 1 79 ? 16.114 -14.897 1.559 1.00 85.25 79 VAL A N 1
ATOM 598 C CA . VAL A 1 79 ? 17.566 -14.762 1.783 1.00 85.25 79 VAL A CA 1
ATOM 599 C C . VAL A 1 79 ? 18.401 -15.647 0.830 1.00 85.25 79 VAL A C 1
ATOM 601 O O . VAL A 1 79 ? 19.448 -16.164 1.225 1.00 85.25 79 VAL A O 1
ATOM 604 N N . ASP A 1 80 ? 17.946 -15.845 -0.414 1.00 89.62 80 ASP A N 1
ATOM 605 C CA . ASP A 1 80 ? 18.797 -16.405 -1.475 1.00 89.62 80 ASP A CA 1
ATOM 606 C C . ASP A 1 80 ? 19.860 -15.407 -1.932 1.00 89.62 80 ASP A C 1
ATOM 608 O O . ASP A 1 80 ? 19.643 -14.190 -1.924 1.00 89.62 80 ASP A O 1
ATOM 612 N N . ILE A 1 81 ? 21.015 -15.944 -2.316 1.00 93.81 81 ILE A N 1
ATOM 613 C CA . ILE A 1 81 ? 22.105 -15.186 -2.924 1.00 93.81 81 ILE A CA 1
ATOM 614 C C . ILE A 1 81 ? 22.608 -16.023 -4.082 1.00 93.81 81 ILE A C 1
ATOM 616 O O . ILE A 1 81 ? 23.026 -17.156 -3.858 1.00 93.81 81 ILE A O 1
ATOM 620 N N . ASP A 1 82 ? 22.680 -15.418 -5.258 1.00 96.31 82 ASP A N 1
ATOM 621 C CA . ASP A 1 82 ? 23.167 -16.105 -6.444 1.00 96.31 82 ASP A CA 1
ATOM 622 C C . ASP A 1 82 ? 24.492 -15.454 -6.846 1.00 96.31 82 ASP A C 1
ATOM 624 O O . ASP A 1 82 ? 24.533 -14.288 -7.257 1.00 96.31 82 ASP A O 1
ATOM 628 N N . ASP A 1 83 ? 25.604 -16.176 -6.675 1.00 95.44 83 ASP A N 1
ATOM 629 C CA . ASP A 1 83 ? 26.930 -15.682 -7.046 1.00 95.44 83 ASP A CA 1
ATOM 630 C C . ASP A 1 83 ? 27.395 -16.225 -8.405 1.00 95.44 83 ASP A C 1
ATOM 632 O O . ASP A 1 83 ? 27.481 -17.437 -8.630 1.00 95.44 83 ASP A O 1
ATOM 636 N N . PHE A 1 84 ? 27.843 -15.322 -9.281 1.00 97.00 84 PHE A N 1
ATOM 637 C CA . PHE A 1 84 ? 28.477 -15.638 -10.562 1.00 97.00 84 PHE A CA 1
ATOM 638 C C . PHE A 1 84 ? 29.923 -15.159 -10.608 1.00 97.00 84 PHE A C 1
ATOM 640 O O . PHE A 1 84 ? 30.218 -13.995 -10.349 1.00 97.00 84 PHE A O 1
ATOM 647 N N . LYS A 1 85 ? 30.845 -16.040 -11.003 1.00 96.19 85 LYS A N 1
ATOM 648 C CA . LYS A 1 85 ? 32.281 -15.747 -11.087 1.00 96.19 85 LYS A CA 1
ATOM 649 C C . LYS A 1 85 ? 32.721 -15.464 -12.513 1.00 96.19 85 LYS A C 1
ATOM 651 O O . LYS A 1 85 ? 32.669 -16.353 -13.369 1.00 96.19 85 LYS A O 1
ATOM 656 N N . PHE A 1 86 ? 33.249 -14.267 -12.739 1.00 96.25 86 PHE A N 1
ATOM 657 C CA . PHE A 1 86 ? 33.730 -13.815 -14.042 1.00 96.25 86 PHE A CA 1
ATOM 658 C C . PHE A 1 86 ? 35.162 -13.281 -13.980 1.00 96.25 86 PHE A C 1
ATOM 660 O O . PHE A 1 86 ? 35.742 -13.107 -12.906 1.00 96.25 86 PHE A O 1
ATOM 667 N N . LYS A 1 87 ? 35.767 -13.050 -15.148 1.00 95.75 87 LYS A N 1
ATOM 668 C CA . LYS A 1 87 ? 37.155 -12.597 -15.273 1.00 95.75 87 LYS A CA 1
ATOM 669 C C . LYS A 1 87 ? 37.299 -11.413 -16.209 1.00 95.75 87 LYS A C 1
ATOM 671 O O . LYS A 1 87 ? 36.650 -11.333 -17.251 1.00 95.75 87 LYS A O 1
ATOM 676 N N . ILE A 1 88 ? 38.256 -10.561 -15.864 1.00 94.19 88 ILE A N 1
ATOM 677 C CA . ILE A 1 88 ? 38.720 -9.458 -16.699 1.00 94.19 88 ILE A CA 1
ATOM 678 C C . ILE A 1 88 ? 40.174 -9.748 -17.072 1.00 94.19 88 ILE A C 1
ATOM 680 O O . ILE A 1 88 ? 41.052 -9.690 -16.201 1.00 94.19 88 ILE A O 1
ATOM 684 N N . PRO A 1 89 ? 40.459 -10.127 -18.330 1.00 93.81 89 PRO A N 1
ATOM 685 C CA . PRO A 1 89 ? 41.816 -10.432 -18.757 1.00 93.81 89 PRO A CA 1
ATOM 686 C C . PRO A 1 89 ? 42.640 -9.148 -18.899 1.00 93.81 89 PRO A C 1
ATOM 688 O O . PRO A 1 89 ? 42.124 -8.094 -19.258 1.00 93.81 89 PRO A O 1
ATOM 691 N N . SER A 1 90 ? 43.958 -9.236 -18.700 1.00 91.56 90 SER A N 1
ATOM 692 C CA . SER A 1 90 ? 44.856 -8.077 -18.851 1.00 91.56 90 SER A CA 1
ATOM 693 C C . SER A 1 90 ? 44.822 -7.448 -20.245 1.00 91.56 90 SER A C 1
ATOM 695 O O . SER A 1 90 ? 45.140 -6.275 -20.374 1.00 91.56 90 SER A O 1
ATOM 697 N N . SER A 1 91 ? 44.428 -8.204 -21.275 1.00 90.44 91 SER A N 1
ATOM 698 C CA . SER A 1 91 ? 44.258 -7.708 -22.645 1.00 90.44 91 SER A CA 1
ATOM 699 C C . SER A 1 91 ? 43.043 -6.797 -22.834 1.00 90.44 91 SER A C 1
ATOM 701 O O . SER A 1 91 ? 42.972 -6.126 -23.854 1.00 90.44 91 SER A O 1
ATOM 703 N N . MET A 1 92 ? 42.092 -6.800 -21.896 1.00 87.81 92 MET A N 1
ATOM 704 C CA . MET A 1 92 ? 40.876 -5.983 -21.947 1.00 87.81 92 MET A CA 1
ATOM 705 C C . MET A 1 92 ? 41.035 -4.662 -21.187 1.00 87.81 92 MET A C 1
ATOM 707 O O . MET A 1 92 ? 40.217 -3.775 -21.357 1.00 87.81 92 MET A O 1
ATOM 711 N N . LEU A 1 93 ? 42.076 -4.502 -20.362 1.00 89.19 93 LEU A N 1
ATOM 712 C CA . LEU A 1 93 ? 42.263 -3.280 -19.579 1.00 89.19 93 LEU A CA 1
ATOM 713 C C . LEU A 1 93 ? 42.761 -2.120 -20.447 1.00 89.19 93 LEU A C 1
ATOM 715 O O . LEU A 1 93 ? 43.866 -2.169 -20.989 1.00 89.19 93 LEU A O 1
ATOM 719 N N . PHE A 1 94 ? 41.985 -1.044 -20.470 1.00 88.31 94 PHE A N 1
ATOM 720 C CA . PHE A 1 94 ? 42.355 0.267 -20.996 1.00 88.31 94 PHE A CA 1
ATOM 721 C C . PHE A 1 94 ? 41.790 1.367 -20.083 1.00 88.31 94 PHE A C 1
ATOM 723 O O . PHE A 1 94 ? 41.047 1.073 -19.146 1.00 88.31 94 PHE A O 1
ATOM 730 N N . GLU A 1 95 ? 42.212 2.617 -20.291 1.00 84.88 95 GLU A N 1
ATOM 731 C CA . GLU A 1 95 ? 41.923 3.743 -19.383 1.00 84.88 95 GLU A CA 1
ATOM 732 C C . GLU A 1 95 ? 40.417 3.959 -19.162 1.00 84.88 95 GLU A C 1
ATOM 734 O O . GLU A 1 95 ? 39.981 4.092 -18.013 1.00 84.88 95 GLU A O 1
ATOM 739 N N . ASP A 1 96 ? 39.649 3.858 -20.247 1.00 85.50 96 ASP A N 1
ATOM 740 C CA . ASP A 1 96 ? 38.207 4.113 -20.299 1.00 85.50 96 ASP A CA 1
ATOM 741 C C . ASP A 1 96 ? 37.355 2.838 -20.195 1.00 85.50 96 ASP A C 1
ATOM 743 O O . ASP A 1 96 ? 36.165 2.859 -20.494 1.00 85.50 96 ASP A O 1
ATOM 747 N N . LEU A 1 97 ? 37.939 1.708 -19.769 1.00 91.69 97 LEU A N 1
ATOM 748 C CA . LEU A 1 97 ? 37.171 0.474 -19.618 1.00 91.69 97 LEU A CA 1
ATOM 749 C C . LEU A 1 97 ? 36.073 0.665 -18.568 1.00 91.69 97 LEU A C 1
ATOM 751 O O . LEU A 1 97 ? 36.333 0.912 -17.381 1.00 91.69 97 LEU A O 1
ATOM 755 N N . SER A 1 98 ? 34.848 0.459 -19.018 1.00 94.25 98 SER A N 1
ATOM 756 C CA . SER A 1 98 ? 33.644 0.467 -18.217 1.00 94.25 98 SER A CA 1
ATOM 757 C C . SER A 1 98 ? 32.831 -0.780 -18.563 1.00 94.25 98 SER A C 1
ATOM 759 O O . SER A 1 98 ? 32.793 -1.220 -19.713 1.00 94.25 98 SER A O 1
ATOM 761 N N . VAL A 1 99 ? 32.323 -1.439 -17.522 1.00 96.25 99 VAL A N 1
ATOM 762 C CA . VAL A 1 99 ? 31.557 -2.680 -17.629 1.00 96.25 99 VAL A CA 1
ATOM 763 C C . VAL A 1 99 ? 30.202 -2.443 -16.994 1.00 96.25 99 VAL A C 1
ATOM 765 O O . VAL A 1 99 ? 30.129 -2.187 -15.786 1.00 96.25 99 VAL A O 1
ATOM 768 N N . THR A 1 100 ? 29.157 -2.570 -17.799 1.00 97.38 100 THR A N 1
ATOM 769 C CA . THR A 1 100 ? 27.770 -2.496 -17.351 1.00 97.38 100 THR A CA 1
ATOM 770 C C . THR A 1 100 ? 27.213 -3.897 -17.174 1.00 97.38 100 THR A C 1
ATOM 772 O O . THR A 1 100 ? 27.533 -4.826 -17.920 1.00 97.38 100 THR A O 1
ATOM 775 N N . ILE A 1 101 ? 26.423 -4.056 -16.118 1.00 97.56 101 ILE A N 1
ATOM 776 C CA . ILE A 1 101 ? 25.658 -5.256 -15.822 1.00 97.56 101 ILE A CA 1
ATOM 777 C C . ILE A 1 101 ? 24.201 -4.843 -15.694 1.00 97.56 101 ILE A C 1
ATOM 779 O O . ILE A 1 101 ? 23.841 -4.116 -14.767 1.00 97.56 101 ILE A O 1
ATOM 783 N N . ILE A 1 102 ? 23.384 -5.341 -16.613 1.00 96.12 102 ILE A N 1
ATOM 784 C CA . ILE A 1 102 ? 21.936 -5.149 -16.647 1.00 96.12 102 ILE A CA 1
ATOM 785 C C . ILE A 1 102 ? 21.246 -6.468 -16.315 1.00 96.12 102 ILE A C 1
ATOM 787 O O . ILE A 1 102 ? 21.582 -7.523 -16.864 1.00 96.12 102 ILE A O 1
ATOM 791 N N . LEU A 1 103 ? 20.301 -6.409 -15.384 1.00 96.25 103 LEU A N 1
ATOM 792 C CA . LEU A 1 103 ? 19.441 -7.518 -14.998 1.00 96.25 103 LEU A CA 1
ATOM 793 C C . LEU A 1 103 ? 18.016 -7.230 -15.453 1.00 96.25 103 LEU A C 1
ATOM 795 O O . LEU A 1 103 ? 17.485 -6.160 -15.170 1.00 96.25 103 LEU A O 1
ATOM 799 N N . PHE A 1 104 ? 17.385 -8.225 -16.069 1.00 94.50 104 PHE A N 1
ATOM 800 C CA . PHE A 1 104 ? 15.980 -8.209 -16.460 1.00 94.50 104 PHE A CA 1
ATOM 801 C C . PHE A 1 104 ? 15.146 -9.136 -15.573 1.00 94.50 104 PHE A C 1
ATOM 803 O O . PHE A 1 104 ? 15.621 -10.209 -15.189 1.00 94.50 104 PHE A O 1
ATOM 810 N N . LYS A 1 105 ? 13.908 -8.736 -15.273 1.00 93.25 105 LYS A N 1
ATOM 811 C CA . LYS A 1 105 ? 12.955 -9.482 -14.436 1.00 93.25 105 LYS A CA 1
ATOM 812 C C . LYS A 1 105 ? 11.524 -9.366 -14.966 1.00 93.25 105 LYS A C 1
ATOM 814 O O . LYS A 1 105 ? 11.178 -8.381 -15.606 1.00 93.25 105 LYS A O 1
ATOM 819 N N . ASP A 1 106 ? 10.676 -10.328 -14.608 1.00 89.44 106 ASP A N 1
ATOM 820 C CA . ASP A 1 106 ? 9.236 -10.289 -14.911 1.00 89.44 106 ASP A CA 1
ATOM 821 C C . ASP A 1 106 ? 8.384 -9.911 -13.683 1.00 89.44 106 ASP A C 1
ATOM 823 O O . ASP A 1 106 ? 7.459 -9.097 -13.773 1.00 89.44 106 ASP A O 1
ATOM 827 N N . ASP A 1 107 ? 8.705 -10.477 -12.515 1.00 91.69 107 ASP A N 1
ATOM 828 C CA . ASP A 1 107 ? 7.930 -10.285 -11.285 1.00 91.69 107 ASP A CA 1
ATOM 829 C C . ASP A 1 107 ? 8.162 -8.889 -10.688 1.00 91.69 107 ASP A C 1
ATOM 831 O O . ASP A 1 107 ? 9.291 -8.488 -10.391 1.00 91.69 107 ASP A O 1
ATOM 835 N N . SER A 1 108 ? 7.085 -8.128 -10.489 1.00 87.50 108 SER A N 1
ATOM 836 C CA . SER A 1 108 ? 7.145 -6.787 -9.896 1.00 87.50 108 SER A CA 1
ATOM 837 C C . SER A 1 108 ? 7.520 -6.808 -8.412 1.00 87.50 108 SER A C 1
ATOM 839 O O . SER A 1 108 ? 8.056 -5.826 -7.907 1.00 87.50 108 SER A O 1
ATOM 841 N N . ARG A 1 109 ? 7.306 -7.929 -7.711 1.00 89.81 109 ARG A N 1
ATOM 842 C CA . ARG A 1 109 ? 7.680 -8.085 -6.295 1.00 89.81 109 ARG A CA 1
ATOM 843 C C . ARG A 1 109 ? 9.175 -8.314 -6.111 1.00 89.81 109 ARG A C 1
ATOM 845 O O . ARG A 1 109 ? 9.671 -8.132 -5.001 1.00 89.81 109 ARG A O 1
ATOM 852 N N . PHE A 1 110 ? 9.872 -8.742 -7.163 1.00 93.31 110 PHE A N 1
ATOM 853 C CA . PHE A 1 110 ? 11.309 -8.951 -7.115 1.00 93.31 110 PHE A CA 1
ATOM 854 C C . PHE A 1 110 ? 12.031 -7.607 -7.245 1.00 93.31 110 PHE A C 1
ATOM 856 O O . PHE A 1 110 ? 11.914 -6.913 -8.254 1.00 93.31 110 PHE A O 1
ATOM 863 N N . THR A 1 111 ? 12.790 -7.245 -6.213 1.00 94.31 111 THR A N 1
ATOM 864 C CA . THR A 1 111 ? 13.551 -5.995 -6.106 1.00 94.31 111 THR A CA 1
ATOM 865 C C . THR A 1 111 ? 15.055 -6.293 -6.104 1.00 94.31 111 THR A C 1
ATOM 867 O O . THR A 1 111 ? 15.685 -6.323 -5.041 1.00 94.31 111 THR A O 1
ATOM 870 N N . PRO A 1 112 ? 15.654 -6.560 -7.277 1.00 95.50 112 PRO A N 1
ATOM 871 C CA . PRO A 1 112 ? 17.022 -7.049 -7.382 1.00 95.50 112 PRO A CA 1
ATOM 872 C C . PRO A 1 112 ? 18.060 -6.057 -6.839 1.00 95.50 112 PRO A C 1
ATOM 874 O O . PRO A 1 112 ? 17.967 -4.837 -6.994 1.00 95.50 112 PRO A O 1
ATOM 877 N N . SER A 1 113 ? 19.104 -6.604 -6.228 1.00 94.38 113 SER A N 1
ATOM 878 C CA . SER A 1 113 ? 20.312 -5.902 -5.809 1.00 94.38 113 SER A CA 1
ATOM 879 C C . SER A 1 113 ? 21.527 -6.600 -6.402 1.00 94.38 113 SER A C 1
ATOM 881 O O . SER A 1 113 ? 21.672 -7.812 -6.266 1.00 94.38 113 SER A O 1
ATOM 883 N N . LEU A 1 114 ? 22.407 -5.826 -7.038 1.00 95.75 114 LEU A N 1
ATOM 884 C CA . LEU A 1 114 ? 23.616 -6.316 -7.698 1.00 95.75 114 LEU A CA 1
ATOM 885 C C . LEU A 1 114 ? 24.847 -5.816 -6.943 1.00 95.75 114 LEU A C 1
ATOM 887 O O . LEU A 1 114 ? 24.987 -4.615 -6.708 1.00 95.75 114 LEU A O 1
ATOM 891 N N . THR A 1 115 ? 25.749 -6.724 -6.571 1.00 94.75 115 THR A N 1
ATOM 892 C CA . THR A 1 115 ? 27.004 -6.387 -5.880 1.00 94.75 115 THR A CA 1
ATOM 893 C C . THR A 1 115 ? 28.193 -6.999 -6.600 1.00 94.75 115 THR A C 1
ATOM 895 O O . THR A 1 115 ? 28.189 -8.187 -6.906 1.00 94.75 115 THR A O 1
ATOM 898 N N . ILE A 1 116 ? 29.240 -6.205 -6.829 1.00 95.31 116 ILE A N 1
ATOM 899 C CA . ILE A 1 116 ? 30.503 -6.701 -7.382 1.00 95.31 116 ILE A CA 1
ATOM 900 C C . ILE A 1 116 ? 31.505 -6.902 -6.256 1.00 95.31 116 ILE A C 1
ATOM 902 O O . ILE A 1 116 ? 31.750 -5.996 -5.461 1.00 95.31 116 ILE A O 1
ATOM 906 N N . ILE A 1 117 ? 32.125 -8.076 -6.209 1.00 92.69 117 ILE A N 1
ATOM 907 C CA . ILE A 1 117 ? 33.117 -8.443 -5.198 1.00 92.69 117 ILE A CA 1
ATOM 908 C C . ILE A 1 117 ? 34.409 -8.847 -5.903 1.00 92.69 117 ILE A C 1
ATOM 910 O O . ILE A 1 117 ? 34.403 -9.662 -6.827 1.00 92.69 117 ILE A O 1
ATOM 914 N N . ASN A 1 118 ? 35.539 -8.286 -5.481 1.00 86.88 118 ASN A N 1
ATOM 915 C CA . ASN A 1 118 ? 36.844 -8.665 -6.022 1.00 86.88 118 ASN A CA 1
ATOM 916 C C . ASN A 1 118 ? 37.399 -9.945 -5.360 1.00 86.88 118 ASN A C 1
ATOM 918 O O . ASN A 1 118 ? 36.867 -10.460 -4.378 1.00 86.88 118 ASN A O 1
ATOM 922 N N . ASN A 1 119 ? 38.536 -10.433 -5.853 1.00 76.31 119 ASN A N 1
ATOM 923 C CA . ASN A 1 119 ? 39.209 -11.617 -5.303 1.00 76.31 119 ASN A CA 1
ATOM 924 C C . ASN A 1 119 ? 39.692 -11.515 -3.846 1.00 76.31 119 ASN A C 1
ATOM 926 O O . ASN A 1 119 ? 39.988 -12.545 -3.242 1.00 76.31 119 ASN A O 1
ATOM 930 N N . ASN A 1 120 ? 39.783 -10.314 -3.277 1.00 78.12 120 ASN A N 1
ATOM 931 C CA . ASN A 1 120 ? 40.130 -10.120 -1.869 1.00 78.12 120 ASN A CA 1
ATOM 932 C C . ASN A 1 120 ? 38.895 -10.169 -0.953 1.00 78.12 120 ASN A C 1
ATOM 934 O O . ASN A 1 120 ? 39.049 -10.120 0.266 1.00 78.12 120 ASN A O 1
ATOM 938 N N . GLY A 1 121 ? 37.691 -10.283 -1.525 1.00 77.06 121 GLY A N 1
ATOM 939 C CA . GLY A 1 121 ? 36.425 -10.198 -0.801 1.00 77.06 121 GLY A CA 1
ATOM 940 C C . GLY A 1 121 ? 35.950 -8.764 -0.565 1.00 77.06 121 GLY A C 1
ATOM 941 O O . GLY A 1 121 ? 34.990 -8.570 0.176 1.00 77.06 121 GLY A O 1
ATOM 942 N N . ASP A 1 122 ? 36.597 -7.764 -1.175 1.00 85.62 122 ASP A N 1
ATOM 943 C CA . ASP A 1 122 ? 36.158 -6.376 -1.056 1.00 85.62 122 ASP A CA 1
ATOM 944 C C . ASP A 1 122 ? 35.006 -6.109 -2.025 1.00 85.62 122 ASP A C 1
ATOM 946 O O . ASP A 1 122 ? 35.082 -6.447 -3.213 1.00 85.62 122 ASP A O 1
ATOM 950 N N . VAL A 1 123 ? 33.972 -5.436 -1.523 1.00 88.50 123 VAL A N 1
ATOM 951 C CA . VAL A 1 123 ? 32.899 -4.890 -2.354 1.00 88.50 123 VAL A CA 1
ATOM 952 C C . VAL A 1 123 ? 33.464 -3.754 -3.206 1.00 88.50 123 VAL A C 1
ATOM 954 O O . VAL A 1 123 ? 34.035 -2.788 -2.694 1.00 88.50 123 VAL A O 1
ATOM 957 N N . ILE A 1 124 ? 33.316 -3.880 -4.519 1.00 89.94 124 ILE A N 1
ATOM 958 C CA . ILE A 1 124 ? 33.662 -2.859 -5.503 1.00 89.94 124 ILE A CA 1
ATOM 959 C C . ILE A 1 124 ? 32.472 -1.905 -5.597 1.00 89.94 124 ILE A C 1
ATOM 961 O O . ILE A 1 124 ? 31.348 -2.335 -5.848 1.00 89.94 124 ILE A O 1
ATOM 965 N N . SER A 1 125 ? 32.720 -0.607 -5.420 1.00 84.06 125 SER A N 1
ATOM 966 C CA . SER A 1 125 ? 31.689 0.402 -5.668 1.00 84.06 125 SER A CA 1
ATOM 967 C C . SER A 1 125 ? 31.278 0.357 -7.136 1.00 84.06 125 SER A C 1
ATOM 969 O O . SER A 1 125 ? 32.122 0.525 -8.019 1.00 84.06 125 SER A O 1
ATOM 971 N N . SER A 1 126 ? 29.988 0.172 -7.378 1.00 86.56 126 SER A N 1
ATOM 972 C CA . SER A 1 126 ? 29.359 0.461 -8.658 1.00 86.56 126 SER A CA 1
ATOM 973 C C . SER A 1 126 ? 28.829 1.893 -8.678 1.00 86.56 126 SER A C 1
ATOM 975 O O . SER A 1 126 ? 28.694 2.548 -7.640 1.00 86.56 126 SER A O 1
ATOM 977 N N . ILE A 1 127 ? 28.578 2.383 -9.883 1.00 83.06 127 ILE A N 1
ATOM 978 C CA . ILE A 1 127 ? 27.933 3.656 -10.167 1.00 83.06 127 ILE A CA 1
ATOM 979 C C . ILE A 1 127 ? 26.533 3.300 -10.689 1.00 83.06 127 ILE A C 1
ATOM 981 O O . ILE A 1 127 ? 26.448 2.498 -11.625 1.00 83.06 127 ILE A O 1
ATOM 985 N N . PRO A 1 128 ? 25.452 3.810 -10.072 1.00 79.50 128 PRO A N 1
ATOM 986 C CA . PRO A 1 128 ? 24.121 3.743 -10.667 1.00 79.50 128 PRO A CA 1
ATOM 987 C C . PRO A 1 128 ? 24.124 4.444 -12.027 1.00 79.50 128 PRO A C 1
ATOM 989 O O . PRO A 1 128 ? 24.758 5.493 -12.166 1.00 79.50 128 PRO A O 1
ATOM 992 N N . THR A 1 129 ? 23.450 3.866 -13.013 1.00 85.88 129 THR A N 1
ATOM 993 C CA . THR A 1 129 ? 23.246 4.505 -14.318 1.00 85.88 129 THR A CA 1
ATOM 994 C C . THR A 1 129 ? 22.016 5.416 -14.271 1.00 85.88 129 THR A C 1
ATOM 996 O O . THR A 1 129 ? 21.254 5.388 -13.305 1.00 85.88 129 THR A O 1
ATOM 999 N N . ASN A 1 130 ? 21.839 6.236 -15.303 1.00 87.00 130 ASN A N 1
ATOM 1000 C CA . ASN A 1 130 ? 20.621 7.006 -15.577 1.00 87.00 130 ASN A CA 1
ATOM 1001 C C . ASN A 1 130 ? 19.551 6.177 -16.306 1.00 87.00 130 ASN A C 1
ATOM 1003 O O . ASN A 1 130 ? 18.665 6.754 -16.917 1.00 87.00 130 ASN A O 1
ATOM 1007 N N . ILE A 1 131 ? 19.653 4.845 -16.263 1.00 91.75 131 ILE A N 1
ATOM 1008 C CA . ILE A 1 131 ? 18.708 3.957 -16.935 1.00 91.75 131 ILE A CA 1
ATOM 1009 C C . ILE A 1 131 ? 17.519 3.711 -16.028 1.00 91.75 131 ILE A C 1
ATOM 1011 O O . ILE A 1 131 ? 17.662 3.118 -14.954 1.00 91.75 131 ILE A O 1
ATOM 1015 N N . GLU A 1 132 ? 16.358 4.159 -16.489 1.00 89.38 132 GLU A N 1
ATOM 1016 C CA . GLU A 1 132 ? 15.096 3.990 -15.781 1.00 89.38 132 GLU A CA 1
ATOM 1017 C C . GLU A 1 132 ? 14.566 2.554 -15.908 1.00 89.38 132 GLU A C 1
ATOM 1019 O O . GLU A 1 132 ? 14.918 1.803 -16.823 1.00 89.38 132 GLU A O 1
ATOM 1024 N N . HIS A 1 133 ? 13.727 2.145 -14.956 1.00 85.81 133 HIS A N 1
ATOM 1025 C CA . HIS A 1 133 ? 13.217 0.775 -14.821 1.00 85.81 133 HIS A CA 1
ATOM 1026 C C . HIS A 1 133 ? 12.044 0.467 -15.767 1.00 85.81 133 HIS A C 1
ATOM 1028 O O . HIS A 1 133 ? 10.997 -0.003 -15.328 1.00 85.81 133 HIS A O 1
ATOM 1034 N N . VAL A 1 134 ? 12.236 0.707 -17.061 1.00 76.62 134 VAL A N 1
ATOM 1035 C CA . VAL A 1 134 ? 11.218 0.499 -18.100 1.00 76.62 134 VAL A CA 1
ATOM 1036 C C . VAL A 1 134 ? 11.122 -0.972 -18.525 1.00 76.62 134 VAL A C 1
ATOM 1038 O O . VAL A 1 134 ? 12.116 -1.715 -18.513 1.00 76.62 134 VAL A O 1
ATOM 1041 N N . GLY A 1 135 ? 9.920 -1.429 -18.889 1.00 80.56 135 GLY A N 1
ATOM 1042 C CA . GLY A 1 135 ? 9.674 -2.787 -19.371 1.00 80.56 135 GLY A CA 1
ATOM 1043 C C . GLY A 1 135 ? 10.150 -3.874 -18.400 1.00 80.56 135 GLY A C 1
ATOM 1044 O O . GLY A 1 135 ? 9.591 -4.095 -17.320 1.00 80.56 135 GLY A O 1
ATOM 1045 N N . LYS A 1 136 ? 11.193 -4.617 -18.798 1.00 88.12 136 LYS A N 1
ATOM 1046 C CA . LYS A 1 136 ? 11.784 -5.694 -17.977 1.00 88.12 136 LYS A CA 1
ATOM 1047 C C . LYS A 1 136 ? 13.056 -5.296 -17.242 1.00 88.12 136 LYS A C 1
ATOM 1049 O O . LYS A 1 136 ? 13.610 -6.145 -16.536 1.00 88.12 136 LYS A O 1
ATOM 1054 N N . VAL A 1 137 ? 13.548 -4.069 -17.399 1.00 91.00 137 VAL A N 1
ATOM 1055 C CA . VAL A 1 137 ? 14.811 -3.625 -16.796 1.00 91.00 137 VAL A CA 1
ATOM 1056 C C . VAL A 1 137 ? 14.674 -3.601 -15.271 1.00 91.00 137 VAL A C 1
ATOM 1058 O O . VAL A 1 137 ? 13.993 -2.781 -14.662 1.00 91.00 137 VAL A O 1
ATOM 1061 N N . GLY A 1 138 ? 15.315 -4.566 -14.616 1.00 92.00 138 GLY A N 1
ATOM 1062 C CA . GLY A 1 138 ? 15.200 -4.789 -13.180 1.00 92.00 138 GLY A CA 1
ATOM 1063 C C . GLY A 1 138 ? 16.223 -4.016 -12.363 1.00 92.00 138 GLY A C 1
ATOM 1064 O O . GLY A 1 138 ? 15.870 -3.466 -11.326 1.00 92.00 138 GLY A O 1
ATOM 1065 N N . GLN A 1 139 ? 17.486 -4.007 -12.790 1.00 94.19 139 GLN A N 1
ATOM 1066 C CA . GLN A 1 139 ? 18.562 -3.242 -12.155 1.00 94.19 139 GLN A CA 1
ATOM 1067 C C . GLN A 1 139 ? 19.742 -3.108 -13.114 1.00 94.19 139 GLN A C 1
ATOM 1069 O O . GLN A 1 139 ? 20.133 -4.086 -13.752 1.00 94.19 139 GLN A O 1
ATOM 1074 N N . VAL A 1 140 ? 20.365 -1.933 -13.124 1.00 95.56 140 VAL A N 1
ATOM 1075 C CA . VAL A 1 140 ? 21.585 -1.665 -13.887 1.00 95.56 140 VAL A CA 1
ATOM 1076 C C . VAL A 1 140 ? 22.669 -1.151 -12.948 1.00 95.56 140 VAL A C 1
ATOM 1078 O O . VAL A 1 140 ? 22.416 -0.329 -12.064 1.00 95.56 140 VAL A O 1
ATOM 1081 N N . ILE A 1 141 ? 23.885 -1.673 -13.092 1.00 96.06 141 ILE A N 1
ATOM 1082 C CA . ILE A 1 141 ? 25.067 -1.135 -12.421 1.00 96.06 141 ILE A CA 1
ATOM 1083 C C . ILE A 1 141 ? 26.237 -1.068 -13.389 1.00 96.06 141 ILE A C 1
ATOM 1085 O O . ILE A 1 141 ? 26.443 -1.979 -14.190 1.00 96.06 141 ILE A O 1
ATOM 1089 N N . THR A 1 142 ? 27.077 -0.054 -13.224 1.00 95.69 142 THR A N 1
ATOM 1090 C CA . THR A 1 142 ? 28.321 0.057 -13.986 1.00 95.69 142 THR A CA 1
ATOM 1091 C C . THR A 1 142 ? 29.514 0.131 -13.050 1.00 95.69 142 THR A C 1
ATOM 1093 O O . THR A 1 142 ? 29.455 0.730 -11.972 1.00 95.69 142 THR A O 1
ATOM 1096 N N . PHE A 1 143 ? 30.632 -0.478 -13.434 1.00 94.00 143 PHE A N 1
ATOM 1097 C CA . PHE A 1 143 ? 31.893 -0.312 -12.719 1.00 94.00 143 PHE A CA 1
ATOM 1098 C C . PHE A 1 143 ? 33.086 -0.259 -13.676 1.00 94.00 143 PHE A C 1
ATOM 1100 O O . PHE A 1 143 ? 33.091 -0.869 -14.742 1.00 94.00 143 PHE A O 1
ATOM 1107 N N . SER A 1 144 ? 34.130 0.468 -13.273 1.00 92.75 144 SER A N 1
ATOM 1108 C CA . SER A 1 144 ? 35.353 0.645 -14.066 1.00 92.75 144 SER A CA 1
ATOM 1109 C C . SER A 1 144 ? 36.511 -0.157 -13.460 1.00 92.75 144 SER A C 1
ATOM 1111 O O . SER A 1 144 ? 37.203 0.334 -12.556 1.00 92.75 144 SER A O 1
ATOM 1113 N N . PRO A 1 145 ? 36.740 -1.401 -13.907 1.00 91.00 145 PRO A N 1
ATOM 1114 C CA . PRO A 1 145 ? 37.794 -2.264 -13.381 1.00 91.00 145 PRO A CA 1
ATOM 1115 C C . PRO A 1 145 ? 39.189 -1.667 -13.611 1.00 91.00 145 PRO A C 1
ATOM 1117 O O . PRO A 1 145 ? 39.586 -1.357 -14.730 1.00 91.00 145 PRO A O 1
ATOM 1120 N N . LYS A 1 146 ? 39.975 -1.535 -12.535 1.00 88.00 146 LYS A N 1
ATOM 1121 C CA . LYS A 1 146 ? 41.347 -0.985 -12.589 1.00 88.00 146 LYS A CA 1
ATOM 1122 C C . LYS A 1 146 ? 42.450 -2.043 -12.636 1.00 88.00 146 LYS A C 1
ATOM 1124 O O . LYS A 1 146 ? 43.619 -1.704 -12.796 1.00 88.00 146 LYS A O 1
ATOM 1129 N N . GLN A 1 147 ? 42.100 -3.317 -12.483 1.00 89.44 147 GLN A N 1
ATOM 1130 C CA . GLN A 1 147 ? 43.044 -4.429 -12.501 1.00 89.44 147 GLN A CA 1
ATOM 1131 C C . GLN A 1 147 ? 42.421 -5.657 -13.159 1.00 89.44 147 GLN A C 1
ATOM 1133 O O . GLN A 1 147 ? 41.208 -5.827 -13.167 1.00 89.44 147 GLN A O 1
ATOM 1138 N N . ALA A 1 148 ? 43.272 -6.522 -13.698 1.00 92.38 148 ALA A N 1
ATOM 1139 C CA . ALA A 1 148 ? 42.851 -7.801 -14.244 1.00 92.38 148 ALA A CA 1
ATOM 1140 C C . ALA A 1 148 ? 42.688 -8.789 -13.094 1.00 92.38 148 ALA A C 1
ATOM 1142 O O . ALA A 1 148 ? 43.429 -8.729 -12.109 1.00 92.38 148 ALA A O 1
ATOM 1143 N N . GLY A 1 149 ? 41.760 -9.726 -13.229 1.00 92.75 149 GLY A N 1
ATOM 1144 C CA . GLY A 1 149 ? 41.505 -10.696 -12.175 1.00 92.75 149 GLY A CA 1
ATOM 1145 C C . GLY A 1 149 ? 40.150 -11.362 -12.293 1.00 92.75 149 GLY A C 1
ATOM 1146 O O . GLY A 1 149 ? 39.446 -11.192 -13.289 1.00 92.75 149 GLY A O 1
ATOM 1147 N N . GLU A 1 150 ? 39.820 -12.140 -11.267 1.00 93.81 150 GLU A N 1
ATOM 1148 C CA . GLU A 1 150 ? 38.480 -12.694 -11.103 1.00 93.81 150 GLU A CA 1
ATOM 1149 C C . GLU A 1 150 ? 37.660 -11.776 -10.188 1.00 93.81 150 GLU A C 1
ATOM 1151 O O . GLU A 1 150 ? 38.191 -11.067 -9.324 1.00 93.81 150 GLU A O 1
ATOM 1156 N N . TYR A 1 151 ? 36.362 -11.777 -10.443 1.00 95.31 151 TYR A N 1
ATOM 1157 C CA . TYR A 1 151 ? 35.347 -10.993 -9.767 1.00 95.31 151 TYR A CA 1
ATOM 1158 C C . TYR A 1 151 ? 34.123 -11.883 -9.559 1.00 95.31 151 TYR A C 1
ATOM 1160 O O . TYR A 1 151 ? 33.943 -12.876 -10.270 1.00 95.31 151 TYR A O 1
ATOM 1168 N N . ASN A 1 152 ? 33.285 -11.524 -8.594 1.00 95.06 152 ASN A N 1
ATOM 1169 C CA . ASN A 1 152 ? 31.981 -12.136 -8.400 1.00 95.06 152 ASN A CA 1
ATOM 1170 C C . ASN A 1 152 ? 30.901 -11.069 -8.554 1.00 95.06 152 ASN A C 1
ATOM 1172 O O . ASN A 1 152 ? 31.074 -9.946 -8.081 1.00 95.06 152 ASN A O 1
ATOM 1176 N N . LEU A 1 153 ? 29.818 -11.436 -9.222 1.00 96.56 153 LEU A N 1
ATOM 1177 C CA . LEU A 1 153 ? 28.551 -10.729 -9.213 1.00 96.56 153 LEU A CA 1
ATOM 1178 C C . LEU A 1 153 ? 27.624 -11.482 -8.261 1.00 96.56 153 LEU A C 1
ATOM 1180 O O . LEU A 1 153 ? 27.320 -12.639 -8.531 1.00 96.56 153 LEU A O 1
ATOM 1184 N N . SER A 1 154 ? 27.187 -10.827 -7.193 1.00 95.81 154 SER A N 1
ATOM 1185 C CA . SER A 1 154 ? 26.166 -11.342 -6.281 1.00 95.81 154 SER A CA 1
ATOM 1186 C C . SER A 1 154 ? 24.824 -10.698 -6.605 1.00 95.81 154 SER A C 1
ATOM 1188 O O . SER A 1 154 ? 24.743 -9.466 -6.696 1.00 95.81 154 SER A O 1
ATOM 1190 N N . ILE A 1 155 ? 23.786 -11.518 -6.743 1.00 97.25 155 ILE A N 1
ATOM 1191 C CA . ILE A 1 155 ? 22.409 -11.097 -7.010 1.00 97.25 155 ILE A CA 1
ATOM 1192 C C . ILE A 1 155 ? 21.544 -11.499 -5.815 1.00 97.25 155 ILE A C 1
ATOM 1194 O O . ILE A 1 155 ? 21.605 -12.638 -5.358 1.00 97.25 155 ILE A O 1
ATOM 1198 N N . THR A 1 156 ? 20.768 -10.557 -5.281 1.00 95.81 156 THR A N 1
ATOM 1199 C CA . THR A 1 156 ? 19.847 -10.789 -4.154 1.00 95.81 156 THR A CA 1
ATOM 1200 C C . THR A 1 156 ? 18.554 -9.996 -4.334 1.00 95.81 156 THR A C 1
ATOM 1202 O O . THR A 1 156 ? 18.492 -9.089 -5.161 1.00 95.81 156 THR A O 1
ATOM 1205 N N . ASP A 1 157 ? 17.543 -10.251 -3.502 1.00 95.69 157 ASP A N 1
ATOM 1206 C CA . ASP A 1 157 ? 16.383 -9.362 -3.342 1.00 95.69 157 ASP A CA 1
ATOM 1207 C C . ASP A 1 157 ? 16.587 -8.387 -2.165 1.00 95.69 157 ASP A C 1
ATOM 1209 O O . ASP A 1 157 ? 16.971 -8.800 -1.067 1.00 95.69 157 ASP A O 1
ATOM 1213 N N . ARG A 1 158 ? 16.319 -7.086 -2.354 1.00 91.25 158 ARG A N 1
ATOM 1214 C CA . ARG A 1 158 ? 16.490 -6.054 -1.304 1.00 91.25 158 ARG A CA 1
ATOM 1215 C C . ARG A 1 158 ? 15.581 -6.276 -0.094 1.00 91.25 158 ARG A C 1
ATOM 1217 O O . ARG A 1 158 ? 15.939 -5.880 1.017 1.00 91.25 158 ARG A O 1
ATOM 1224 N N . ASN A 1 159 ? 14.428 -6.910 -0.294 1.00 86.75 159 ASN A N 1
ATOM 1225 C CA . ASN A 1 159 ? 13.460 -7.215 0.756 1.00 86.75 159 ASN A CA 1
ATOM 1226 C C . ASN A 1 159 ? 13.678 -8.605 1.381 1.00 86.75 159 ASN A C 1
ATOM 1228 O O . ASN A 1 159 ? 12.931 -8.994 2.281 1.00 86.75 159 ASN A O 1
ATOM 1232 N N . ASN A 1 160 ? 14.729 -9.328 0.969 1.00 86.56 160 ASN A N 1
ATOM 1233 C CA . ASN A 1 160 ? 15.036 -10.702 1.373 1.00 86.56 160 ASN A CA 1
ATOM 1234 C C . ASN A 1 160 ? 13.904 -11.705 1.084 1.00 86.56 160 ASN A C 1
ATOM 1236 O O . ASN A 1 160 ? 13.775 -12.717 1.783 1.00 86.56 160 ASN A O 1
ATOM 1240 N N . LEU A 1 161 ? 13.076 -11.419 0.083 1.00 88.69 161 LEU A N 1
ATOM 1241 C CA . LEU A 1 161 ? 12.030 -12.313 -0.396 1.00 88.69 161 LEU A CA 1
ATOM 1242 C C . LEU A 1 161 ? 12.602 -13.298 -1.424 1.00 88.69 161 LEU A C 1
ATOM 1244 O O . LEU A 1 161 ? 13.592 -13.003 -2.086 1.00 88.69 161 LEU A O 1
ATOM 1248 N N . GLY A 1 162 ? 11.953 -14.450 -1.577 1.00 91.19 162 GLY A N 1
ATOM 1249 C CA . GLY A 1 162 ? 12.192 -15.357 -2.695 1.00 91.19 162 GLY A CA 1
ATOM 1250 C C . GLY A 1 162 ? 10.923 -16.082 -3.122 1.00 91.19 162 GLY A C 1
ATOM 1251 O O . GLY A 1 162 ? 10.031 -16.340 -2.306 1.00 91.19 162 GLY A O 1
ATOM 1252 N N . ALA A 1 163 ? 10.836 -16.375 -4.415 1.00 93.50 163 ALA A N 1
ATOM 1253 C CA . ALA A 1 163 ? 9.735 -17.100 -5.031 1.00 93.50 163 ALA A CA 1
ATOM 1254 C C . ALA A 1 163 ? 10.183 -17.726 -6.356 1.00 93.50 163 ALA A C 1
ATOM 1256 O O . ALA A 1 163 ? 11.034 -17.178 -7.047 1.00 93.50 163 ALA A O 1
ATOM 1257 N N . ASP A 1 164 ? 9.527 -18.812 -6.773 1.00 94.81 164 ASP A N 1
ATOM 1258 C CA . ASP A 1 164 ? 9.798 -19.468 -8.066 1.00 94.81 164 ASP A CA 1
ATOM 1259 C C . ASP A 1 164 ? 9.620 -18.527 -9.276 1.00 94.81 164 ASP A C 1
ATOM 1261 O O . ASP A 1 164 ? 10.139 -18.793 -10.355 1.00 94.81 164 ASP A O 1
ATOM 1265 N N . SER A 1 165 ? 8.873 -17.432 -9.106 1.00 95.19 165 SER A N 1
ATOM 1266 C CA . SER A 1 165 ? 8.655 -16.400 -10.120 1.00 95.19 165 SER A CA 1
ATOM 1267 C C . SER A 1 165 ? 9.722 -15.303 -10.137 1.00 95.19 165 SER A C 1
ATOM 1269 O O . SER A 1 165 ? 9.699 -14.469 -11.037 1.00 95.19 165 SER A O 1
ATOM 1271 N N . PHE A 1 166 ? 10.667 -15.277 -9.189 1.00 96.38 166 PHE A N 1
ATOM 1272 C CA . PHE A 1 166 ? 11.764 -14.296 -9.145 1.00 96.38 166 PHE A CA 1
ATOM 1273 C C . PHE A 1 166 ? 12.886 -14.701 -10.109 1.00 96.38 166 PHE A C 1
ATOM 1275 O O . PHE A 1 166 ? 14.067 -14.736 -9.762 1.00 96.38 166 PHE A O 1
ATOM 1282 N N . THR A 1 167 ? 12.491 -15.064 -11.326 1.00 96.50 167 THR A N 1
ATOM 1283 C CA . THR A 1 167 ? 13.390 -15.413 -12.415 1.00 96.50 167 THR A CA 1
ATOM 1284 C C . THR A 1 167 ? 14.030 -14.158 -12.975 1.00 96.50 167 THR A C 1
ATOM 1286 O O . THR A 1 167 ? 13.376 -13.118 -13.102 1.00 96.50 167 THR A O 1
ATOM 1289 N N . TYR A 1 168 ? 15.291 -14.271 -13.367 1.00 96.62 168 TYR A N 1
ATOM 1290 C CA . TYR A 1 168 ? 16.008 -13.175 -13.994 1.00 96.62 168 TYR A CA 1
ATOM 1291 C C . TYR A 1 168 ? 16.960 -13.653 -15.077 1.00 96.62 168 TYR A C 1
ATOM 1293 O O . TYR A 1 168 ? 17.422 -14.796 -15.096 1.00 96.62 168 TYR A O 1
ATOM 1301 N N . THR A 1 169 ? 17.309 -12.717 -15.949 1.00 96.31 169 THR A N 1
ATOM 1302 C CA . THR A 1 169 ? 18.449 -12.835 -16.856 1.00 96.31 169 THR A CA 1
ATOM 1303 C C . THR A 1 169 ? 19.386 -11.664 -16.627 1.00 96.31 169 THR A C 1
ATOM 1305 O O . THR A 1 169 ? 18.922 -10.553 -16.393 1.00 96.31 169 THR A O 1
ATOM 1308 N N . VAL A 1 170 ? 20.691 -11.884 -16.720 1.00 96.94 170 VAL A N 1
ATOM 1309 C CA . VAL A 1 170 ? 21.707 -10.845 -16.551 1.00 96.94 170 VAL A CA 1
ATOM 1310 C C . VAL A 1 170 ? 22.680 -10.851 -17.723 1.00 96.94 170 VAL A C 1
ATOM 1312 O O . VAL A 1 170 ? 23.099 -11.915 -18.187 1.00 96.94 170 VAL A O 1
ATOM 1315 N N . HIS A 1 171 ? 23.040 -9.663 -18.198 1.00 96.31 171 HIS A N 1
ATOM 1316 C CA . HIS A 1 171 ? 24.015 -9.452 -19.260 1.00 96.31 171 HIS A CA 1
ATOM 1317 C C . HIS A 1 171 ? 25.096 -8.497 -18.758 1.00 96.31 171 HIS A C 1
ATOM 1319 O O . HIS A 1 171 ? 24.790 -7.411 -18.271 1.00 96.31 171 HIS A O 1
ATOM 1325 N N . ALA A 1 172 ? 26.354 -8.922 -18.844 1.00 97.50 172 ALA A N 1
ATOM 1326 C CA . ALA A 1 172 ? 27.507 -8.114 -18.481 1.00 97.50 172 ALA A CA 1
ATOM 1327 C C . ALA A 1 172 ? 28.381 -7.879 -19.713 1.00 97.50 172 ALA A C 1
ATOM 1329 O O . ALA A 1 172 ? 28.812 -8.844 -20.352 1.00 97.50 172 ALA A O 1
ATOM 1330 N N . PHE A 1 173 ? 28.669 -6.621 -20.031 1.00 96.75 173 PHE A N 1
ATOM 1331 C CA . PHE A 1 173 ? 29.347 -6.227 -21.267 1.00 96.75 173 PHE A CA 1
ATOM 1332 C C . PHE A 1 173 ? 30.170 -4.951 -21.100 1.00 96.75 173 PHE A C 1
ATOM 1334 O O . PHE A 1 173 ? 30.109 -4.282 -20.071 1.00 96.75 173 PHE A O 1
ATOM 1341 N N . ILE A 1 174 ? 31.002 -4.667 -22.103 1.00 95.62 174 ILE A N 1
ATOM 1342 C CA . ILE A 1 174 ? 31.733 -3.401 -22.192 1.00 95.62 174 ILE A CA 1
ATOM 1343 C C . ILE A 1 174 ? 30.764 -2.340 -22.698 1.00 95.62 174 ILE A C 1
ATOM 1345 O O . ILE A 1 174 ? 30.108 -2.563 -23.712 1.00 95.62 174 ILE A O 1
ATOM 1349 N N . ASP A 1 175 ? 30.723 -1.228 -21.984 1.00 95.81 175 ASP A N 1
ATOM 1350 C CA . ASP A 1 175 ? 29.839 -0.089 -22.213 1.00 95.81 175 ASP A CA 1
ATOM 1351 C C . ASP A 1 175 ? 30.601 1.156 -21.729 1.00 95.81 175 ASP A C 1
ATOM 1353 O O . ASP A 1 175 ? 30.864 1.308 -20.526 1.00 95.81 175 ASP A O 1
ATOM 1357 N N . ILE A 1 176 ? 31.100 1.947 -22.682 1.00 93.94 176 ILE A N 1
ATOM 1358 C CA . ILE A 1 176 ? 32.076 3.024 -22.453 1.00 93.94 176 ILE A CA 1
ATOM 1359 C C . ILE A 1 176 ? 31.403 4.271 -21.873 1.00 93.94 176 ILE A C 1
ATOM 1361 O O . ILE A 1 176 ? 31.937 4.883 -20.935 1.00 93.94 176 ILE A O 1
ATOM 1365 N N . ASP A 1 177 ? 30.260 4.649 -22.419 1.00 93.75 177 ASP A N 1
ATOM 1366 C CA . ASP A 1 177 ? 29.510 5.865 -22.117 1.00 93.75 177 ASP A CA 1
ATOM 1367 C C . ASP A 1 177 ? 28.383 5.648 -21.090 1.00 93.75 177 ASP A C 1
ATOM 1369 O O . ASP A 1 177 ? 27.955 6.613 -20.448 1.00 93.75 177 ASP A O 1
ATOM 1373 N N . LYS A 1 178 ? 28.101 4.388 -20.743 1.00 94.44 178 LYS A N 1
ATOM 1374 C CA . LYS A 1 178 ? 27.326 3.938 -19.573 1.00 94.44 178 LYS A CA 1
ATOM 1375 C C . LYS A 1 178 ? 25.826 4.116 -19.736 1.00 94.44 178 LYS A C 1
ATOM 1377 O O . LYS A 1 178 ? 25.140 4.404 -18.751 1.00 94.44 178 LYS A O 1
ATOM 1382 N N . ASP A 1 179 ? 25.359 3.961 -20.959 1.00 93.62 179 ASP A N 1
ATOM 1383 C CA . ASP A 1 179 ? 23.957 3.988 -21.358 1.00 93.62 179 ASP A CA 1
ATOM 1384 C C . ASP A 1 179 ? 23.301 2.594 -21.278 1.00 93.62 179 ASP A C 1
ATOM 1386 O O . ASP A 1 179 ? 22.118 2.448 -21.532 1.00 93.62 179 ASP A O 1
ATOM 1390 N N . ALA A 1 180 ? 24.044 1.558 -20.879 1.00 94.88 180 ALA A N 1
ATOM 1391 C CA . ALA A 1 180 ? 23.612 0.166 -20.860 1.00 94.88 180 ALA A CA 1
ATOM 1392 C C . ALA A 1 180 ? 23.380 -0.489 -22.229 1.00 94.88 180 ALA A C 1
ATOM 1394 O O . ALA A 1 180 ? 22.755 -1.554 -22.278 1.00 94.88 180 ALA A O 1
ATOM 1395 N N . VAL A 1 181 ? 23.965 0.019 -23.309 1.00 94.88 181 VAL A N 1
ATOM 1396 C CA . VAL A 1 181 ? 24.075 -0.685 -24.590 1.00 94.88 181 VAL A CA 1
ATOM 1397 C C . VAL A 1 181 ? 25.510 -1.216 -24.756 1.00 94.88 181 VAL A C 1
ATOM 1399 O O . VAL A 1 181 ? 26.487 -0.578 -24.369 1.00 94.88 181 VAL A O 1
ATOM 1402 N N . PRO A 1 182 ? 25.716 -2.454 -25.249 1.00 95.31 182 PRO A N 1
ATOM 1403 C CA . PRO A 1 182 ? 27.070 -2.944 -25.483 1.00 95.31 182 PRO A CA 1
ATOM 1404 C C . PRO A 1 182 ? 27.794 -2.106 -26.542 1.00 95.31 182 PRO A C 1
ATOM 1406 O O . PRO A 1 182 ? 27.302 -1.981 -27.655 1.00 95.31 182 PRO A O 1
ATOM 1409 N N . THR A 1 183 ? 29.027 -1.666 -26.283 1.00 94.12 183 THR A N 1
ATOM 1410 C CA . THR A 1 183 ? 29.778 -0.808 -27.225 1.00 94.12 183 THR A CA 1
ATOM 1411 C C . THR A 1 183 ? 29.953 -1.392 -28.627 1.00 94.12 183 THR A C 1
ATOM 1413 O O . THR A 1 183 ? 30.015 -0.667 -29.617 1.00 94.12 183 THR A O 1
ATOM 1416 N N . ASN A 1 184 ? 30.036 -2.717 -28.762 1.00 92.06 184 ASN A N 1
ATOM 1417 C CA . ASN A 1 184 ? 30.036 -3.342 -30.086 1.00 92.06 184 ASN A CA 1
ATOM 1418 C C . ASN A 1 184 ? 28.666 -3.257 -30.775 1.00 92.06 184 ASN A C 1
ATOM 1420 O O . ASN A 1 184 ? 28.609 -3.141 -31.992 1.00 92.06 184 ASN A O 1
ATOM 1424 N N . LYS A 1 185 ? 27.576 -3.321 -30.013 1.00 92.81 185 LYS A N 1
ATOM 1425 C CA . LYS A 1 185 ? 26.221 -3.161 -30.529 1.00 92.81 185 LYS A CA 1
ATOM 1426 C C . LYS A 1 185 ? 25.996 -1.728 -30.999 1.00 92.81 185 LYS A C 1
ATOM 1428 O O . LYS A 1 185 ? 25.580 -1.542 -32.133 1.00 92.81 185 LYS A O 1
ATOM 1433 N N . GLU A 1 186 ? 26.395 -0.746 -30.198 1.00 94.12 186 GLU A N 1
ATOM 1434 C CA . GLU A 1 186 ? 26.299 0.669 -30.560 1.00 94.12 186 GLU A CA 1
ATOM 1435 C C . GLU A 1 186 ? 27.009 0.970 -31.888 1.00 94.12 186 GLU A C 1
ATOM 1437 O O . GLU A 1 186 ? 26.431 1.530 -32.817 1.00 94.12 186 GLU A O 1
ATOM 1442 N N . LEU A 1 187 ? 28.257 0.507 -32.030 1.00 91.81 187 LEU A N 1
ATOM 1443 C CA . LEU A 1 187 ? 29.044 0.691 -33.254 1.00 91.81 187 LEU A CA 1
ATOM 1444 C C . LEU A 1 187 ? 28.432 0.011 -34.489 1.00 91.81 187 LEU A C 1
ATOM 1446 O O . LEU A 1 187 ? 28.641 0.498 -35.602 1.00 91.81 187 LEU A O 1
ATOM 1450 N N . ALA A 1 188 ? 27.747 -1.121 -34.310 1.00 91.50 188 ALA A N 1
ATOM 1451 C CA . ALA A 1 188 ? 27.099 -1.855 -35.396 1.00 91.50 188 ALA A CA 1
ATOM 1452 C C . ALA A 1 188 ? 25.767 -1.201 -35.804 1.00 91.50 188 ALA A C 1
ATOM 1454 O O . ALA A 1 188 ? 25.470 -1.070 -36.988 1.00 91.50 188 ALA A O 1
ATOM 1455 N N . LEU A 1 189 ? 25.007 -0.697 -34.832 1.00 91.12 189 LEU A N 1
ATOM 1456 C CA . LEU A 1 189 ? 23.707 -0.066 -35.065 1.00 91.12 189 LEU A CA 1
ATOM 1457 C C . LEU A 1 189 ? 23.801 1.426 -35.421 1.00 91.12 189 LEU A C 1
ATOM 1459 O O . LEU A 1 189 ? 22.822 2.025 -35.865 1.00 91.12 189 LEU A O 1
ATOM 1463 N N . GLY A 1 190 ? 24.994 2.016 -35.314 1.00 90.00 190 GLY A N 1
ATOM 1464 C CA . GLY A 1 190 ? 25.242 3.422 -35.632 1.00 90.00 190 GLY A CA 1
ATOM 1465 C C . GLY A 1 190 ? 24.914 4.386 -34.489 1.00 90.00 190 GLY A C 1
ATOM 1466 O O . GLY A 1 190 ? 24.737 5.574 -34.750 1.00 90.00 190 GLY A O 1
ATOM 1467 N N . MET A 1 191 ? 24.857 3.880 -33.256 1.00 93.12 191 MET A N 1
ATOM 1468 C CA . MET A 1 191 ? 24.641 4.647 -32.026 1.00 93.12 191 MET A CA 1
ATOM 1469 C C . MET A 1 191 ? 25.934 5.338 -31.566 1.00 93.12 191 MET A C 1
ATOM 1471 O O . MET A 1 191 ? 27.056 5.004 -31.986 1.00 93.12 191 MET A O 1
ATOM 1475 N N . ASN A 1 192 ? 25.794 6.331 -30.696 1.00 92.75 192 ASN A N 1
ATOM 1476 C CA . ASN A 1 192 ? 26.899 7.119 -30.177 1.00 92.75 192 ASN A CA 1
ATOM 1477 C C . ASN A 1 192 ? 27.581 6.476 -28.953 1.00 92.75 192 ASN A C 1
ATOM 1479 O O . ASN A 1 192 ? 27.458 6.971 -27.847 1.00 92.75 192 ASN A O 1
ATOM 1483 N N . HIS A 1 193 ? 28.508 5.545 -29.190 1.00 92.38 193 HIS A N 1
ATOM 1484 C CA . HIS A 1 193 ? 29.338 4.892 -28.146 1.00 92.38 193 HIS A CA 1
ATOM 1485 C C . HIS A 1 193 ? 30.214 5.775 -27.231 1.00 92.38 193 HIS A C 1
ATOM 1487 O O . HIS A 1 193 ? 31.054 5.271 -26.476 1.00 92.38 193 HIS A O 1
ATOM 1493 N N . LEU A 1 194 ? 30.138 7.101 -27.360 1.00 93.19 194 LEU A N 1
ATOM 1494 C CA . LEU A 1 194 ? 30.839 8.063 -26.509 1.00 93.19 194 LEU A CA 1
ATOM 1495 C C . LEU A 1 194 ? 29.882 8.989 -25.751 1.00 93.19 194 LEU A C 1
ATOM 1497 O O . LEU A 1 194 ? 30.360 9.834 -24.983 1.00 93.19 194 LEU A O 1
ATOM 1501 N N . GLY A 1 195 ? 28.572 8.885 -25.966 1.00 93.19 195 GLY A N 1
ATOM 1502 C CA . GLY A 1 195 ? 27.587 9.704 -25.285 1.00 93.19 195 GLY A CA 1
ATOM 1503 C C . GLY A 1 195 ? 26.194 9.097 -25.355 1.00 93.19 195 GLY A C 1
ATOM 1504 O O . GLY A 1 195 ? 25.717 8.799 -26.434 1.00 93.19 195 GLY A O 1
ATOM 1505 N N . GLN A 1 196 ? 25.531 9.115 -24.205 1.00 94.00 196 GLN A N 1
ATOM 1506 C CA . GLN A 1 196 ? 24.346 8.325 -23.855 1.00 94.00 196 GLN A CA 1
ATOM 1507 C C . GLN A 1 196 ? 23.049 8.628 -24.621 1.00 94.00 196 GLN A C 1
ATOM 1509 O O . GLN A 1 196 ? 22.011 8.111 -24.233 1.00 94.00 196 GLN A O 1
ATOM 1514 N N . HIS A 1 197 ? 23.090 9.545 -25.585 1.00 94.56 197 HIS A N 1
ATOM 1515 C CA . HIS A 1 197 ? 21.927 10.025 -26.330 1.00 94.56 197 HIS A CA 1
ATOM 1516 C C . HIS A 1 197 ? 22.349 10.224 -27.785 1.00 94.56 197 HIS A C 1
ATOM 1518 O O . HIS A 1 197 ? 23.143 11.134 -28.088 1.00 94.56 197 HIS A O 1
ATOM 1524 N N . THR A 1 198 ? 21.876 9.366 -28.676 1.00 95.00 198 THR A N 1
ATOM 1525 C CA . THR A 1 198 ? 22.222 9.381 -30.097 1.00 95.00 198 THR A CA 1
ATOM 1526 C C . THR A 1 198 ? 21.476 10.488 -30.851 1.00 95.00 198 THR A C 1
ATOM 1528 O O . THR A 1 198 ? 22.070 11.164 -31.702 1.00 95.00 198 THR A O 1
ATOM 1531 N N . ASP A 1 199 ? 20.222 10.732 -30.503 1.00 93.94 199 ASP A N 1
ATOM 1532 C CA . ASP A 1 199 ? 19.261 11.654 -31.123 1.00 93.94 199 ASP A CA 1
ATOM 1533 C C . ASP A 1 199 ? 19.096 12.991 -30.337 1.00 93.94 199 ASP A C 1
ATOM 1535 O O . ASP A 1 199 ? 18.821 14.043 -30.926 1.00 93.94 199 ASP A O 1
ATOM 1539 N N . ALA A 1 200 ? 19.444 12.983 -29.043 1.00 92.69 200 ALA A N 1
ATOM 1540 C CA . ALA A 1 200 ? 19.468 14.101 -28.095 1.00 92.69 200 ALA A CA 1
ATOM 1541 C C . ALA A 1 200 ? 18.101 14.601 -27.573 1.00 92.69 200 ALA A C 1
ATOM 1543 O O . ALA A 1 200 ? 17.997 15.771 -27.165 1.00 92.69 200 ALA A O 1
ATOM 1544 N N . ASP A 1 201 ? 17.099 13.729 -27.498 1.00 92.12 201 ASP A N 1
ATOM 1545 C CA . ASP A 1 201 ? 15.808 13.932 -26.817 1.00 92.12 201 ASP A CA 1
ATOM 1546 C C . ASP A 1 201 ? 15.876 13.878 -25.265 1.00 92.12 201 ASP A C 1
ATOM 1548 O O . ASP A 1 201 ? 14.993 14.405 -24.579 1.00 92.12 201 ASP A O 1
ATOM 1552 N N . LYS A 1 202 ? 17.003 13.384 -24.721 1.00 91.69 202 LYS A N 1
ATOM 1553 C CA . LYS A 1 202 ? 17.333 13.125 -23.300 1.00 91.69 202 LYS A CA 1
ATOM 1554 C C . LYS A 1 202 ? 16.847 11.782 -22.744 1.00 91.69 202 LYS A C 1
ATOM 1556 O O . LYS A 1 202 ? 17.089 11.543 -21.554 1.00 91.69 202 LYS A O 1
ATOM 1561 N N . ILE A 1 203 ? 16.255 10.909 -23.545 1.00 93.81 203 ILE A N 1
ATOM 1562 C CA . ILE A 1 203 ? 16.073 9.506 -23.185 1.00 93.81 203 ILE A CA 1
ATOM 1563 C C . ILE A 1 203 ? 17.400 8.788 -23.455 1.00 93.81 203 ILE A C 1
ATOM 1565 O O . ILE A 1 203 ? 18.045 9.040 -24.466 1.00 93.81 203 ILE A O 1
ATOM 1569 N N . PRO A 1 204 ? 17.947 8.017 -22.500 1.00 94.50 204 PRO A N 1
ATOM 1570 C CA . PRO A 1 204 ? 19.183 7.295 -22.757 1.00 94.50 204 PRO A CA 1
ATOM 1571 C C . PRO A 1 204 ? 18.981 6.192 -23.796 1.00 94.50 204 PRO A C 1
ATOM 1573 O O . PRO A 1 204 ? 18.047 5.404 -23.655 1.00 94.50 204 PRO A O 1
ATOM 1576 N N . ASP A 1 205 ? 19.955 6.024 -24.683 1.00 94.44 205 ASP A N 1
ATOM 1577 C CA . ASP A 1 205 ? 20.009 4.987 -25.722 1.00 94.44 205 ASP A CA 1
ATOM 1578 C C . ASP A 1 205 ? 19.640 3.579 -25.207 1.00 94.44 205 ASP A C 1
ATOM 1580 O O . ASP A 1 205 ? 18.970 2.792 -25.879 1.00 94.44 205 ASP A O 1
ATOM 1584 N N . GLY A 1 206 ? 20.035 3.229 -23.977 1.00 94.00 206 GLY A N 1
ATOM 1585 C CA . GLY A 1 206 ? 19.636 1.961 -23.366 1.00 94.00 206 GLY A CA 1
ATOM 1586 C C . GLY A 1 206 ? 18.153 1.856 -23.031 1.00 94.00 206 GLY A C 1
ATOM 1587 O O . GLY A 1 206 ? 17.592 0.767 -23.140 1.00 94.00 206 GLY A O 1
ATOM 1588 N N . ASN A 1 207 ? 17.501 2.940 -22.614 1.00 93.06 207 ASN A N 1
ATOM 1589 C CA . ASN A 1 207 ? 16.057 2.937 -22.411 1.00 93.06 207 ASN A CA 1
ATOM 1590 C C . ASN A 1 207 ? 15.333 2.667 -23.731 1.00 93.06 207 ASN A C 1
ATOM 1592 O O . ASN A 1 207 ? 14.454 1.812 -23.719 1.00 93.06 207 ASN A O 1
ATOM 1596 N N . GLU A 1 208 ? 15.772 3.262 -24.842 1.00 93.62 208 GLU A N 1
ATOM 1597 C CA . GLU A 1 208 ? 15.197 3.064 -26.183 1.00 93.62 208 GLU A CA 1
ATOM 1598 C C . GLU A 1 208 ? 15.505 1.680 -26.776 1.00 93.62 208 GLU A C 1
ATOM 1600 O O . GLU A 1 208 ? 14.677 1.052 -27.444 1.00 93.62 208 GLU A O 1
ATOM 1605 N N . TYR A 1 209 ? 16.699 1.158 -26.493 1.00 92.44 209 TYR A N 1
ATOM 1606 C CA . TYR A 1 209 ? 17.150 -0.144 -26.974 1.00 92.44 209 TYR A CA 1
ATOM 1607 C C . TYR A 1 209 ? 16.501 -1.317 -26.211 1.00 92.44 209 TYR A C 1
ATOM 1609 O O . TYR A 1 209 ? 16.221 -2.367 -26.795 1.00 92.44 209 TYR A O 1
ATOM 1617 N N . HIS A 1 210 ? 16.251 -1.183 -24.899 1.00 89.75 210 HIS A N 1
ATOM 1618 C CA . HIS A 1 210 ? 15.793 -2.297 -24.044 1.00 89.75 210 HIS A CA 1
ATOM 1619 C C . HIS A 1 210 ? 14.269 -2.398 -23.852 1.00 89.75 210 HIS A C 1
ATOM 1621 O O . HIS A 1 210 ? 13.821 -3.383 -23.246 1.00 89.75 210 HIS A O 1
ATOM 1627 N N . ILE A 1 211 ? 13.488 -1.440 -24.370 1.00 79.56 211 ILE A N 1
ATOM 1628 C CA . ILE A 1 211 ? 12.032 -1.269 -24.188 1.00 79.56 211 ILE A CA 1
ATOM 1629 C C . ILE A 1 211 ? 11.258 -2.596 -24.133 1.00 79.56 211 ILE A C 1
ATOM 1631 O O . ILE A 1 211 ? 10.591 -2.916 -23.146 1.00 79.56 211 ILE A O 1
ATOM 1635 N N . TYR A 1 212 ? 11.412 -3.427 -25.166 1.00 77.44 212 TYR A N 1
ATOM 1636 C CA . TYR A 1 212 ? 10.736 -4.719 -25.268 1.00 77.44 212 TYR A CA 1
ATOM 1637 C C . TYR A 1 212 ? 11.729 -5.870 -25.287 1.00 77.44 212 TYR A C 1
ATOM 1639 O O . TYR A 1 212 ? 11.969 -6.490 -26.319 1.00 77.44 212 TYR A O 1
ATOM 1647 N N . THR A 1 213 ? 12.283 -6.207 -24.123 1.00 77.62 213 THR A N 1
ATOM 1648 C CA . THR A 1 213 ? 13.203 -7.344 -24.014 1.00 77.62 213 THR A CA 1
ATOM 1649 C C . THR A 1 213 ? 12.474 -8.660 -23.721 1.00 77.62 213 THR A C 1
ATOM 1651 O O . THR A 1 213 ? 11.904 -8.858 -22.646 1.00 77.62 213 THR A O 1
ATOM 1654 N N . ALA A 1 214 ? 12.581 -9.641 -24.617 1.00 69.25 214 ALA A N 1
ATOM 1655 C CA . ALA A 1 214 ? 12.185 -11.027 -24.369 1.00 69.25 214 ALA A CA 1
ATOM 1656 C C . ALA A 1 214 ? 13.338 -11.986 -24.695 1.00 69.25 214 ALA A C 1
ATOM 1658 O O . ALA A 1 214 ? 13.657 -12.220 -25.855 1.00 69.25 214 ALA A O 1
ATOM 1659 N N . ASN A 1 215 ? 13.958 -12.584 -23.670 1.00 69.44 215 ASN A N 1
ATOM 1660 C CA . ASN A 1 215 ? 15.112 -13.485 -23.833 1.00 69.44 215 ASN A CA 1
ATOM 1661 C C . ASN A 1 215 ? 16.263 -12.865 -24.658 1.00 69.44 215 ASN A C 1
ATOM 1663 O O . ASN A 1 215 ? 16.839 -13.543 -25.508 1.00 69.44 215 ASN A O 1
ATOM 1667 N N . PHE A 1 216 ? 16.601 -11.597 -24.393 1.00 75.19 216 PHE A N 1
ATOM 1668 C CA . PHE A 1 216 ? 17.608 -10.813 -25.132 1.00 75.19 216 PHE A CA 1
ATOM 1669 C C . PHE A 1 216 ? 17.252 -10.504 -26.598 1.00 75.19 216 PHE A C 1
ATOM 1671 O O . PHE A 1 216 ? 18.146 -10.225 -27.391 1.00 75.19 216 PHE A O 1
ATOM 1678 N N . ILE A 1 217 ? 15.969 -10.585 -26.958 1.00 73.25 217 ILE A N 1
ATOM 1679 C CA . ILE A 1 217 ? 15.428 -10.089 -28.226 1.00 73.25 217 ILE A CA 1
ATOM 1680 C C . ILE A 1 217 ? 14.674 -8.802 -27.919 1.00 73.25 217 ILE A C 1
ATOM 1682 O O . ILE A 1 217 ? 13.877 -8.793 -26.982 1.00 73.25 217 ILE A O 1
ATOM 1686 N N . PHE A 1 218 ? 14.936 -7.767 -28.702 1.00 78.88 218 PHE A N 1
ATOM 1687 C CA . PHE A 1 218 ? 14.459 -6.405 -28.500 1.00 78.88 218 PHE A CA 1
ATOM 1688 C C . PHE A 1 218 ? 13.574 -5.985 -29.681 1.00 78.88 218 PHE A C 1
ATOM 1690 O O . PHE A 1 218 ? 13.793 -6.454 -30.803 1.00 78.88 218 PHE A O 1
ATOM 1697 N N . SER A 1 219 ? 12.581 -5.131 -29.433 1.00 82.62 219 SER A N 1
ATOM 1698 C CA . SER A 1 219 ? 11.912 -4.369 -30.494 1.00 82.62 219 SER A CA 1
ATOM 1699 C C . SER A 1 219 ? 12.621 -3.030 -30.614 1.00 82.62 219 SER A C 1
ATOM 1701 O O . SER A 1 219 ? 12.777 -2.356 -29.601 1.00 82.62 219 SER A O 1
ATOM 1703 N N . HIS A 1 220 ? 13.065 -2.686 -31.817 1.00 89.12 220 HIS A N 1
ATOM 1704 C CA . HIS A 1 220 ? 13.915 -1.519 -32.067 1.00 89.12 220 HIS A CA 1
ATOM 1705 C C . HIS A 1 220 ? 13.254 -0.468 -32.962 1.00 89.12 220 HIS A C 1
ATOM 1707 O O . HIS A 1 220 ? 13.939 0.462 -33.347 1.00 89.12 220 HIS A O 1
ATOM 1713 N N . ASP A 1 221 ? 12.001 -0.675 -33.361 1.00 91.69 221 ASP A N 1
ATOM 1714 C CA . ASP A 1 221 ? 11.216 0.194 -34.244 1.00 91.69 221 ASP A CA 1
ATOM 1715 C C . ASP A 1 221 ? 9.750 -0.023 -33.827 1.00 91.69 221 ASP A C 1
ATOM 1717 O O . ASP A 1 221 ? 9.166 -1.077 -34.117 1.00 91.69 221 ASP A O 1
ATOM 1721 N N . VAL A 1 222 ? 9.249 0.840 -32.941 1.00 91.56 222 VAL A N 1
ATOM 1722 C CA . VAL A 1 222 ? 7.971 0.647 -32.231 1.00 91.56 222 VAL A CA 1
ATOM 1723 C C . VAL A 1 222 ? 6.783 0.926 -33.151 1.00 91.56 222 VAL A C 1
ATOM 1725 O O . VAL A 1 222 ? 5.887 0.075 -33.258 1.00 91.56 222 VAL A O 1
ATOM 1728 N N . ASP A 1 223 ? 6.813 2.036 -33.878 1.00 93.31 223 ASP A N 1
ATOM 1729 C CA . ASP A 1 223 ? 5.771 2.461 -34.814 1.00 93.31 223 ASP A CA 1
ATOM 1730 C C . ASP A 1 223 ? 5.871 1.779 -36.204 1.00 93.31 223 ASP A C 1
ATOM 1732 O O . ASP A 1 223 ? 4.877 1.667 -36.933 1.00 93.31 223 ASP A O 1
ATOM 1736 N N . ASN A 1 224 ? 7.011 1.152 -36.522 1.00 93.44 224 ASN A N 1
ATOM 1737 C CA . ASN A 1 224 ? 7.329 0.500 -37.797 1.00 93.44 224 ASN A CA 1
ATOM 1738 C C . ASN A 1 224 ? 7.452 1.473 -38.985 1.00 93.44 224 ASN A C 1
ATOM 1740 O O . ASN A 1 224 ? 7.125 1.089 -40.126 1.00 93.44 224 ASN A O 1
ATOM 1744 N N . ASP A 1 225 ? 7.927 2.701 -38.766 1.00 93.56 225 ASP A N 1
ATOM 1745 C CA . ASP A 1 225 ? 8.185 3.671 -39.838 1.00 93.56 225 ASP A CA 1
ATOM 1746 C C . ASP A 1 225 ? 9.533 3.444 -40.566 1.00 93.56 225 ASP A C 1
ATOM 1748 O O . ASP A 1 225 ? 9.740 3.910 -41.700 1.00 93.56 225 ASP A O 1
ATOM 1752 N N . GLY A 1 226 ? 10.408 2.616 -39.981 1.00 90.62 226 GLY A N 1
ATOM 1753 C CA . GLY A 1 226 ? 11.736 2.269 -40.485 1.00 90.62 226 GLY A CA 1
ATOM 1754 C C . GLY A 1 226 ? 12.892 3.065 -39.866 1.00 90.62 226 GLY A C 1
ATOM 1755 O O . GLY A 1 226 ? 14.049 2.853 -40.274 1.00 90.62 226 GLY A O 1
ATOM 1756 N N . THR A 1 227 ? 12.606 3.950 -38.918 1.00 92.06 227 THR A N 1
ATOM 1757 C CA . THR A 1 227 ? 13.538 4.652 -38.036 1.00 92.06 227 THR A CA 1
ATOM 1758 C C . THR A 1 227 ? 13.656 3.852 -36.738 1.00 92.06 227 THR A C 1
ATOM 1760 O O . THR A 1 227 ? 12.655 3.439 -36.175 1.00 92.06 227 THR A O 1
ATOM 1763 N N . PRO A 1 228 ? 14.871 3.514 -36.281 1.00 92.62 228 PRO A N 1
ATOM 1764 C CA . PRO A 1 228 ? 15.002 2.777 -35.037 1.00 92.62 228 PRO A CA 1
ATOM 1765 C C . PRO A 1 228 ? 14.834 3.705 -33.838 1.00 92.62 228 PRO A C 1
ATOM 1767 O O . PRO A 1 228 ? 15.172 4.882 -33.949 1.00 92.62 228 PRO A O 1
ATOM 1770 N N . ASN A 1 229 ? 14.459 3.145 -32.687 1.00 93.69 229 ASN A N 1
ATOM 1771 C CA . ASN A 1 229 ? 14.042 3.937 -31.536 1.00 93.69 229 ASN A CA 1
ATOM 1772 C C . ASN A 1 229 ? 15.044 5.037 -31.147 1.00 93.69 229 ASN A C 1
ATOM 1774 O O . ASN A 1 229 ? 14.682 6.197 -31.143 1.00 93.69 229 ASN A O 1
ATOM 1778 N N . TRP A 1 230 ? 16.332 4.692 -31.014 1.00 93.44 230 TRP A N 1
ATOM 1779 C CA . TRP A 1 230 ? 17.441 5.612 -30.675 1.00 93.44 230 TRP A CA 1
ATOM 1780 C C . TRP A 1 230 ? 17.782 6.690 -31.732 1.00 93.44 230 TRP A C 1
ATOM 1782 O O . TRP A 1 230 ? 18.830 7.344 -31.666 1.00 93.44 230 TRP A O 1
ATOM 1792 N N . LEU A 1 231 ? 17.003 6.789 -32.809 1.00 94.12 231 LEU A N 1
ATOM 1793 C CA . LEU A 1 231 ? 17.097 7.820 -33.852 1.00 94.12 231 LEU A CA 1
ATOM 1794 C C . LEU A 1 231 ? 15.752 8.483 -34.153 1.00 94.12 231 LEU A C 1
ATOM 1796 O O . LEU A 1 231 ? 15.726 9.424 -34.958 1.00 94.12 231 LEU A O 1
ATOM 1800 N N . ASP A 1 232 ? 14.676 7.947 -33.599 1.00 95.88 232 ASP A N 1
ATOM 1801 C CA . ASP A 1 232 ? 13.339 8.490 -33.723 1.00 95.88 232 ASP A CA 1
ATOM 1802 C C . ASP A 1 232 ? 13.156 9.637 -32.721 1.00 95.88 232 ASP A C 1
ATOM 1804 O O . ASP A 1 232 ? 13.967 9.792 -31.819 1.00 95.88 232 ASP A O 1
ATOM 1808 N N . LEU A 1 233 ? 12.175 10.508 -32.934 1.00 96.44 233 LEU A N 1
ATOM 1809 C CA . LEU A 1 233 ? 11.882 11.621 -32.018 1.00 96.44 233 LEU A CA 1
ATOM 1810 C C . LEU A 1 233 ? 10.428 11.607 -31.510 1.00 96.44 233 LEU A C 1
ATOM 1812 O O . LEU A 1 233 ? 10.031 12.571 -30.842 1.00 96.44 233 LEU A O 1
ATOM 1816 N N . ASP A 1 234 ? 9.653 10.609 -31.935 1.00 96.25 234 ASP A N 1
ATOM 1817 C CA . ASP A 1 234 ? 8.221 10.384 -31.693 1.00 96.25 234 ASP A CA 1
ATOM 1818 C C . ASP A 1 234 ? 7.958 8.881 -31.907 1.00 96.25 234 ASP A C 1
ATOM 1820 O O . ASP A 1 234 ? 7.570 8.442 -32.989 1.00 96.25 234 ASP A O 1
ATOM 1824 N N . ASN A 1 235 ? 8.340 8.071 -30.920 1.00 95.44 235 ASN A N 1
ATOM 1825 C CA . ASN A 1 235 ? 8.564 6.638 -31.101 1.00 95.44 235 ASN A CA 1
ATOM 1826 C C . ASN A 1 235 ? 7.301 5.793 -31.327 1.00 95.44 235 ASN A C 1
ATOM 1828 O O . ASN A 1 235 ? 7.404 4.634 -31.753 1.00 95.44 235 ASN A O 1
ATOM 1832 N N . ASP A 1 236 ? 6.125 6.328 -31.025 1.00 94.75 236 ASP A N 1
ATOM 1833 C CA . ASP A 1 236 ? 4.833 5.702 -31.287 1.00 94.75 236 ASP A CA 1
ATOM 1834 C C . ASP A 1 236 ? 3.963 6.452 -32.319 1.00 94.75 236 ASP A C 1
ATOM 1836 O O . ASP A 1 236 ? 2.870 5.967 -32.641 1.00 94.75 236 ASP A O 1
ATOM 1840 N N . ASP A 1 237 ? 4.485 7.522 -32.937 1.00 95.50 237 ASP A N 1
ATOM 1841 C CA . ASP A 1 237 ? 3.851 8.340 -33.992 1.00 95.50 237 ASP A CA 1
ATOM 1842 C C . ASP A 1 237 ? 2.489 8.910 -33.556 1.00 95.50 237 ASP A C 1
ATOM 1844 O O . ASP A 1 237 ? 1.517 8.963 -34.329 1.00 95.50 237 ASP A O 1
ATOM 1848 N N . ASP A 1 238 ? 2.394 9.329 -32.294 1.00 93.69 238 ASP A N 1
ATOM 1849 C CA . ASP A 1 238 ? 1.190 9.915 -31.712 1.00 93.69 238 ASP A CA 1
ATOM 1850 C C . ASP A 1 238 ? 1.147 11.458 -31.890 1.00 93.69 238 ASP A C 1
ATOM 1852 O O . ASP A 1 238 ? 0.076 12.090 -31.868 1.00 93.69 238 ASP A O 1
ATOM 1856 N N . GLY A 1 239 ? 2.293 12.067 -32.217 1.00 91.31 239 GLY A N 1
ATOM 1857 C CA . GLY A 1 239 ? 2.463 13.495 -32.477 1.00 91.31 239 GLY A CA 1
ATOM 1858 C C . GLY A 1 239 ? 2.912 14.324 -31.269 1.00 91.31 239 GLY A C 1
ATOM 1859 O O . GLY A 1 239 ? 3.020 15.561 -31.391 1.00 91.31 239 GLY A O 1
ATOM 1860 N N . ILE A 1 240 ? 3.158 13.687 -30.130 1.00 91.38 240 ILE A N 1
ATOM 1861 C CA . ILE A 1 240 ? 3.963 14.171 -29.012 1.00 91.38 240 ILE A CA 1
ATOM 1862 C C . ILE A 1 240 ? 5.422 13.773 -29.314 1.00 91.38 240 ILE A C 1
ATOM 1864 O O . ILE A 1 240 ? 5.718 13.145 -30.315 1.00 91.38 240 ILE A O 1
ATOM 1868 N N . THR A 1 241 ? 6.393 14.369 -28.628 1.00 94.19 241 THR A N 1
ATOM 1869 C CA . THR A 1 241 ? 7.802 14.032 -28.890 1.00 94.19 241 THR A CA 1
ATOM 1870 C C . THR A 1 241 ? 8.361 13.359 -27.663 1.00 94.19 241 THR A C 1
ATOM 1872 O O . THR A 1 241 ? 8.175 13.922 -26.578 1.00 94.19 241 THR A O 1
ATOM 1875 N N . ASP A 1 242 ? 9.217 12.360 -27.840 1.00 95.00 242 ASP A N 1
ATOM 1876 C CA . ASP A 1 242 ? 9.908 11.627 -26.772 1.00 95.00 242 ASP A CA 1
ATOM 1877 C C . ASP A 1 242 ? 10.595 12.571 -25.755 1.00 95.00 242 ASP A C 1
ATOM 1879 O O . ASP A 1 242 ? 10.620 12.363 -24.537 1.00 95.00 242 ASP A O 1
ATOM 1883 N N . ALA A 1 243 ? 11.071 13.732 -26.226 1.00 93.25 243 ALA A N 1
ATOM 1884 C CA . ALA A 1 243 ? 11.644 14.802 -25.401 1.00 93.25 243 ALA A CA 1
ATOM 1885 C C . ALA A 1 243 ? 10.675 15.434 -24.365 1.00 93.25 243 ALA A C 1
ATOM 1887 O O . ALA A 1 243 ? 11.121 16.160 -23.462 1.00 93.25 243 ALA A O 1
ATOM 1888 N N . ILE A 1 244 ? 9.368 15.233 -24.535 1.00 90.94 244 ILE A N 1
ATOM 1889 C CA . ILE A 1 244 ? 8.260 15.673 -23.678 1.00 90.94 244 ILE A CA 1
ATOM 1890 C C . ILE A 1 244 ? 7.740 14.484 -22.864 1.00 90.94 244 ILE A C 1
ATOM 1892 O O . ILE A 1 244 ? 7.640 14.627 -21.646 1.00 90.94 244 ILE A O 1
ATOM 1896 N N . GLU A 1 245 ? 7.461 13.349 -23.507 1.00 92.50 245 GLU A N 1
ATOM 1897 C CA . GLU A 1 245 ? 6.936 12.133 -22.861 1.00 92.50 245 GLU A CA 1
ATOM 1898 C C . GLU A 1 245 ? 7.933 11.493 -21.904 1.00 92.50 245 GLU A C 1
ATOM 1900 O O . GLU A 1 245 ? 7.579 11.110 -20.793 1.00 92.50 245 GLU A O 1
ATOM 1905 N N . GLN A 1 246 ? 9.210 11.447 -22.287 1.00 92.75 246 GLN A N 1
ATOM 1906 C CA . GLN A 1 246 ? 10.283 10.851 -21.495 1.00 92.75 246 GLN A CA 1
ATOM 1907 C C . GLN A 1 246 ? 9.958 9.398 -21.086 1.00 92.75 246 GLN A C 1
ATOM 1909 O O . GLN A 1 246 ? 9.127 8.708 -21.664 1.00 92.75 246 GLN A O 1
ATOM 1914 N N . THR A 1 247 ? 10.648 8.888 -20.068 1.00 92.75 247 THR A N 1
ATOM 1915 C CA . THR A 1 247 ? 10.517 7.507 -19.588 1.00 92.75 247 THR A CA 1
ATOM 1916 C C . THR A 1 247 ? 9.484 7.352 -18.460 1.00 92.75 247 THR A C 1
ATOM 1918 O O . THR A 1 247 ? 9.695 6.529 -17.563 1.00 92.75 247 THR A O 1
ATOM 1921 N N . TYR A 1 248 ? 8.450 8.199 -18.404 1.00 91.31 248 TYR A N 1
ATOM 1922 C CA . TYR A 1 248 ? 7.417 8.125 -17.360 1.00 91.31 248 TYR A CA 1
ATOM 1923 C C . TYR A 1 248 ? 6.551 6.866 -17.530 1.00 91.31 248 TYR A C 1
ATOM 1925 O O . TYR A 1 248 ? 6.314 6.457 -18.647 1.00 91.31 248 TYR A O 1
ATOM 1933 N N . ASP A 1 249 ? 6.117 6.247 -16.430 1.00 89.88 249 ASP A N 1
ATOM 1934 C CA . ASP A 1 249 ? 5.242 5.051 -16.375 1.00 89.88 249 ASP A CA 1
ATOM 1935 C C . ASP A 1 249 ? 4.335 5.259 -15.151 1.00 89.88 249 ASP A C 1
ATOM 1937 O O . ASP A 1 249 ? 4.586 4.727 -14.061 1.00 89.88 249 ASP A O 1
ATOM 1941 N N . LEU A 1 250 ? 3.429 6.239 -15.262 1.00 88.75 250 LEU A N 1
ATOM 1942 C CA . LEU A 1 250 ? 2.621 6.727 -14.137 1.00 88.75 250 LEU A CA 1
ATOM 1943 C C . LEU A 1 250 ? 1.409 5.827 -13.864 1.00 88.75 250 LEU A C 1
ATOM 1945 O O . LEU A 1 250 ? 1.020 5.691 -12.699 1.00 88.75 250 LEU A O 1
ATOM 1949 N N . ASP A 1 251 ? 0.900 5.143 -14.887 1.00 87.62 251 ASP A N 1
ATOM 1950 C CA . ASP A 1 251 ? -0.155 4.131 -14.785 1.00 87.62 251 ASP A CA 1
ATOM 1951 C C . ASP A 1 251 ? 0.372 2.769 -14.257 1.00 87.62 251 ASP A C 1
ATOM 1953 O O . ASP A 1 251 ? -0.364 1.970 -13.662 1.00 87.62 251 ASP A O 1
ATOM 1957 N N . GLY A 1 252 ? 1.684 2.530 -14.367 1.00 85.44 252 GLY A N 1
ATOM 1958 C CA . GLY A 1 252 ? 2.371 1.350 -13.859 1.00 85.44 252 GLY A CA 1
ATOM 1959 C C . GLY A 1 252 ? 2.178 0.096 -14.715 1.00 85.44 252 GLY A C 1
ATOM 1960 O O . GLY A 1 252 ? 2.332 -1.024 -14.188 1.00 85.44 252 GLY A O 1
ATOM 1961 N N . ASP A 1 253 ? 1.830 0.238 -15.996 1.00 85.81 253 ASP A N 1
ATOM 1962 C CA . ASP A 1 253 ? 1.648 -0.881 -16.923 1.00 85.81 253 ASP A CA 1
ATOM 1963 C C . ASP A 1 253 ? 2.977 -1.444 -17.480 1.00 85.81 253 ASP A C 1
ATOM 1965 O O . ASP A 1 253 ? 3.013 -2.575 -18.000 1.00 85.81 253 ASP A O 1
ATOM 1969 N N . LYS A 1 254 ? 4.089 -0.739 -17.205 1.00 84.56 254 LYS A N 1
ATOM 1970 C CA . LYS A 1 254 ? 5.481 -1.017 -17.610 1.00 84.56 254 LYS A CA 1
ATOM 1971 C C . LYS A 1 254 ? 5.838 -0.609 -19.037 1.00 84.56 254 LYS A C 1
ATOM 1973 O O . LYS A 1 254 ? 6.918 -1.014 -19.502 1.00 84.56 254 LYS A O 1
ATOM 1978 N N . LYS A 1 255 ? 4.998 0.150 -19.726 1.00 88.25 255 LYS A N 1
ATOM 1979 C CA . LYS A 1 255 ? 5.364 0.876 -20.934 1.00 88.25 255 LYS A CA 1
ATOM 1980 C C . LYS A 1 255 ? 5.692 2.319 -20.542 1.00 88.25 255 LYS A C 1
ATOM 1982 O O . LYS A 1 255 ? 4.906 2.964 -19.868 1.00 88.25 255 LYS A O 1
ATOM 1987 N N . PRO A 1 256 ? 6.904 2.80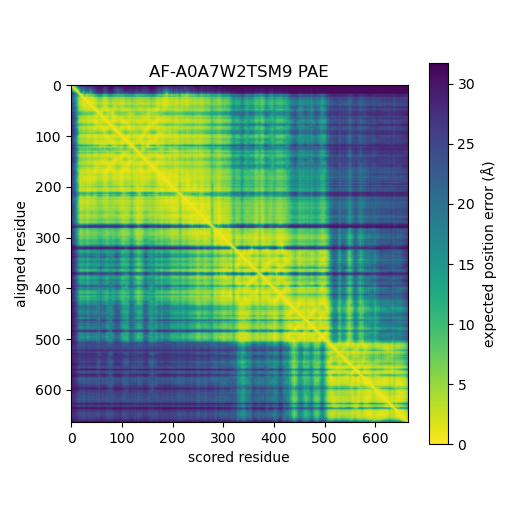6 -20.847 1.00 91.88 256 PRO A N 1
ATOM 1988 C CA . PRO A 1 256 ? 7.174 4.224 -20.705 1.00 91.88 256 PRO A CA 1
ATOM 1989 C C . PRO A 1 256 ? 6.360 5.033 -21.723 1.00 91.88 256 PRO A C 1
ATOM 1991 O O . PRO A 1 256 ? 6.075 4.521 -22.797 1.00 91.88 256 PRO A O 1
ATOM 1994 N N . ALA A 1 257 ? 6.070 6.289 -21.406 1.00 93.62 257 ALA A N 1
ATOM 1995 C CA . ALA A 1 257 ? 5.180 7.138 -22.187 1.00 93.62 257 ALA A CA 1
ATOM 1996 C C . ALA A 1 257 ? 5.582 7.301 -23.658 1.00 93.62 257 ALA A C 1
ATOM 1998 O O . ALA A 1 257 ? 4.740 7.138 -24.516 1.00 93.62 257 ALA A O 1
ATOM 1999 N N . PHE A 1 258 ? 6.876 7.481 -23.958 1.00 93.88 258 PHE A N 1
ATOM 2000 C CA . PHE A 1 258 ? 7.379 7.687 -25.333 1.00 93.88 258 PHE A CA 1
ATOM 2001 C C . PHE A 1 258 ? 7.133 6.527 -26.325 1.00 93.88 258 PHE A C 1
ATOM 2003 O O . PHE A 1 258 ? 7.662 6.508 -27.425 1.00 93.88 258 PHE A O 1
ATOM 2010 N N . ILE A 1 259 ? 6.440 5.469 -25.915 1.00 93.38 259 ILE A N 1
ATOM 2011 C CA . ILE A 1 259 ? 6.052 4.340 -26.769 1.00 93.38 259 ILE A CA 1
ATOM 2012 C C . ILE A 1 259 ? 4.618 3.876 -26.499 1.00 93.38 259 ILE A C 1
ATOM 2014 O O . ILE A 1 259 ? 4.248 2.763 -26.920 1.00 93.38 259 ILE A O 1
ATOM 2018 N N . ASP A 1 260 ? 3.901 4.593 -25.638 1.00 93.69 260 ASP A N 1
ATOM 2019 C CA . ASP A 1 260 ? 2.591 4.201 -25.170 1.00 93.69 260 ASP A CA 1
ATOM 2020 C C . ASP A 1 260 ? 1.531 5.173 -25.656 1.00 93.69 260 ASP A C 1
ATOM 2022 O O . ASP A 1 260 ? 1.364 6.259 -25.131 1.00 93.69 260 ASP A O 1
ATOM 2026 N N . LEU A 1 261 ? 0.719 4.696 -26.596 1.00 94.44 261 LEU A N 1
ATOM 2027 C CA . LEU A 1 261 ? -0.339 5.479 -27.234 1.00 94.44 261 LEU A CA 1
ATOM 2028 C C . LEU A 1 261 ? -1.475 5.937 -26.285 1.00 94.44 261 LEU A C 1
ATOM 2030 O O . LEU A 1 261 ? -2.440 6.532 -26.770 1.00 94.44 261 LEU A O 1
ATOM 2034 N N . ASP A 1 262 ? -1.439 5.523 -25.017 1.00 93.00 262 ASP A N 1
ATOM 2035 C CA . ASP A 1 262 ? -2.434 5.734 -23.948 1.00 93.00 262 ASP A CA 1
ATOM 2036 C C . ASP A 1 262 ? -1.679 5.697 -22.600 1.00 93.00 262 ASP A C 1
ATOM 2038 O O . ASP A 1 262 ? -1.773 4.720 -21.848 1.00 93.00 262 ASP A O 1
ATOM 2042 N N . SER A 1 263 ? -0.826 6.700 -22.362 1.00 93.25 263 SER A N 1
ATOM 2043 C CA . SER A 1 263 ? 0.205 6.714 -21.306 1.00 93.25 263 SER A CA 1
ATOM 2044 C C . SER A 1 263 ? -0.343 6.769 -19.872 1.00 93.25 263 SER A C 1
ATOM 2046 O O . SER A 1 263 ? 0.380 6.477 -18.910 1.00 93.25 263 SER A O 1
ATOM 2048 N N . ASP A 1 264 ? -1.608 7.149 -19.700 1.00 91.00 264 ASP A N 1
ATOM 2049 C CA . ASP A 1 264 ? -2.319 7.164 -18.418 1.00 91.00 264 ASP A CA 1
ATOM 2050 C C . ASP A 1 264 ? -3.374 6.035 -18.292 1.00 91.00 264 ASP A C 1
ATOM 2052 O O . ASP A 1 264 ? -3.970 5.844 -17.223 1.00 91.00 264 ASP A O 1
ATOM 2056 N N . ASN A 1 265 ? -3.554 5.239 -19.357 1.00 90.06 265 ASN A N 1
ATOM 2057 C CA . ASN A 1 265 ? -4.502 4.128 -19.490 1.00 90.06 265 ASN A CA 1
ATOM 2058 C C . ASN A 1 265 ? -5.981 4.517 -19.323 1.00 90.06 265 ASN A C 1
ATOM 2060 O O . ASN A 1 265 ? -6.811 3.689 -18.906 1.00 90.06 265 ASN A O 1
ATOM 2064 N N . ASN A 1 266 ? -6.349 5.761 -19.627 1.00 86.62 266 ASN A N 1
ATOM 2065 C CA . ASN A 1 266 ? -7.721 6.240 -19.484 1.00 86.62 266 ASN A CA 1
ATOM 2066 C C . ASN A 1 266 ? -8.640 5.847 -20.669 1.00 86.62 266 ASN A C 1
ATOM 2068 O O . ASN A 1 266 ? -9.853 6.106 -20.644 1.00 86.62 266 ASN A O 1
ATOM 2072 N N . ALA A 1 267 ? -8.102 5.132 -21.669 1.00 87.94 267 ALA A N 1
ATOM 2073 C CA . ALA A 1 267 ? -8.764 4.685 -22.898 1.00 87.94 267 ALA A CA 1
ATOM 2074 C C . ALA A 1 267 ? -9.076 5.793 -23.923 1.00 87.94 267 ALA A C 1
ATOM 2076 O O . ALA A 1 267 ? -9.839 5.558 -24.880 1.00 87.94 267 ALA A O 1
ATOM 2077 N N . VAL A 1 268 ? -8.500 6.979 -23.746 1.00 86.62 268 VAL A N 1
ATOM 2078 C CA . VAL A 1 268 ? -8.349 8.032 -24.751 1.00 86.62 268 VAL A CA 1
ATOM 2079 C C . VAL A 1 268 ? -6.886 8.016 -25.187 1.00 86.62 268 VAL A C 1
ATOM 2081 O O . VAL A 1 268 ? -6.005 7.832 -24.374 1.00 86.62 268 VAL A O 1
ATOM 2084 N N . LEU A 1 269 ? -6.624 8.138 -26.489 1.00 91.81 269 LEU A N 1
ATOM 2085 C CA . LEU A 1 269 ? -5.238 8.162 -26.958 1.00 91.81 269 LEU A CA 1
ATOM 2086 C C . LEU A 1 269 ? -4.610 9.523 -26.652 1.00 91.81 269 LEU A C 1
ATOM 2088 O O . LEU A 1 269 ? -5.269 10.541 -26.893 1.00 91.81 269 LEU A O 1
ATOM 2092 N N . ASP A 1 270 ? -3.333 9.542 -26.296 1.00 91.25 270 ASP A N 1
ATOM 2093 C CA . ASP A 1 270 ? -2.531 10.743 -26.022 1.00 91.25 270 ASP A CA 1
ATOM 2094 C C . ASP A 1 270 ? -2.696 11.801 -27.144 1.00 91.25 270 ASP A C 1
ATOM 2096 O O . ASP A 1 270 ? -3.054 12.971 -26.927 1.00 91.25 270 ASP A O 1
ATOM 2100 N N . SER A 1 271 ? -2.598 11.351 -28.400 1.00 90.50 271 SER A N 1
ATOM 2101 C CA . SER A 1 271 ? -2.870 12.150 -29.607 1.00 90.50 271 SER A CA 1
ATOM 2102 C C . SER A 1 271 ? -4.266 12.812 -29.663 1.00 90.50 271 SER A C 1
ATOM 2104 O O . SER A 1 271 ? -4.427 13.922 -30.196 1.00 90.50 271 SER A O 1
ATOM 2106 N N . ASP A 1 272 ? -5.311 12.163 -29.143 1.00 87.12 272 ASP A N 1
ATOM 2107 C CA . ASP A 1 272 ? -6.672 12.703 -29.075 1.00 87.12 272 ASP A CA 1
ATOM 2108 C C . ASP A 1 272 ? -6.792 13.725 -27.934 1.00 87.12 272 ASP A C 1
ATOM 2110 O O . ASP A 1 272 ? -7.417 14.777 -28.115 1.00 87.12 272 ASP A O 1
ATOM 2114 N N . GLU A 1 273 ? -6.143 13.488 -26.800 1.00 85.19 273 GLU A N 1
ATOM 2115 C CA . GLU A 1 273 ? -6.127 14.393 -25.646 1.00 85.19 273 GLU A CA 1
ATOM 2116 C C . GLU A 1 273 ? -5.418 15.707 -25.950 1.00 85.19 273 GLU A C 1
ATOM 2118 O O . GLU A 1 273 ? -5.919 16.792 -25.618 1.00 85.19 273 GLU A O 1
ATOM 2123 N N . LEU A 1 274 ? -4.349 15.640 -26.746 1.00 77.88 274 LEU A N 1
ATOM 2124 C CA . LEU A 1 274 ? -3.680 16.817 -27.287 1.00 77.88 274 LEU A CA 1
ATOM 2125 C C . LEU A 1 274 ? -4.648 17.735 -28.064 1.00 77.88 274 LEU A C 1
ATOM 2127 O O . LEU A 1 274 ? -4.488 18.962 -28.079 1.00 77.88 274 LEU A O 1
ATOM 2131 N N . ASN A 1 275 ? -5.664 17.151 -28.710 1.00 70.69 275 ASN A N 1
ATOM 2132 C CA . ASN A 1 275 ? -6.675 17.856 -29.500 1.00 70.69 275 ASN A CA 1
ATOM 2133 C C . ASN A 1 275 ? -7.898 18.312 -28.683 1.00 70.69 275 ASN A C 1
ATOM 2135 O O . ASN A 1 275 ? -8.651 19.179 -29.152 1.00 70.69 275 ASN A O 1
ATOM 2139 N N . LEU A 1 276 ? -8.120 17.753 -27.488 1.00 62.28 276 LEU A N 1
ATOM 2140 C CA . LEU A 1 276 ? -9.259 18.073 -26.621 1.00 62.28 276 LEU A CA 1
ATOM 2141 C C . LEU A 1 276 ? -9.089 19.409 -25.882 1.00 62.28 276 LEU A C 1
ATOM 2143 O O . LEU A 1 276 ? -10.095 20.032 -25.514 1.00 62.28 276 LEU A O 1
ATOM 2147 N N . VAL A 1 277 ? -7.857 19.911 -25.742 1.00 56.47 277 VAL A N 1
ATOM 2148 C CA . VAL A 1 277 ? -7.565 21.136 -24.985 1.00 56.47 277 VAL A CA 1
ATOM 2149 C C . VAL A 1 277 ? -6.938 22.227 -25.866 1.00 56.47 277 VAL A C 1
ATOM 2151 O O . VAL A 1 277 ? -6.050 21.987 -26.677 1.00 56.47 277 VAL A O 1
ATOM 2154 N N . GLU A 1 278 ? -7.391 23.487 -25.740 1.00 56.72 278 GLU A N 1
ATOM 2155 C CA . GLU A 1 278 ? -6.643 24.612 -26.326 1.00 56.72 278 GLU A CA 1
ATOM 2156 C C . GLU A 1 278 ? -5.221 24.595 -25.730 1.00 56.72 278 GLU A C 1
ATOM 2158 O O . GLU A 1 278 ? -5.103 24.637 -24.508 1.00 56.72 278 GLU A O 1
ATOM 2163 N N . PHE A 1 279 ? -4.186 24.595 -26.589 1.00 47.22 279 PHE A N 1
ATOM 2164 C CA . PHE A 1 279 ? -2.713 24.513 -26.382 1.00 47.22 279 PHE A CA 1
ATOM 2165 C C . PHE A 1 279 ? -2.083 25.196 -25.130 1.00 47.22 279 PHE A C 1
ATOM 2167 O O . PHE A 1 279 ? -0.879 25.132 -24.914 1.00 47.22 279 PHE A O 1
ATOM 2174 N N . ILE A 1 280 ? -2.846 25.931 -24.319 1.00 49.06 280 ILE A N 1
ATOM 2175 C CA . ILE A 1 280 ? -2.424 26.648 -23.105 1.00 49.06 280 ILE A CA 1
ATOM 2176 C C . ILE A 1 280 ? -2.763 25.872 -21.806 1.00 49.06 280 ILE A C 1
ATOM 2178 O O . ILE A 1 280 ? -2.322 26.302 -20.741 1.00 49.06 280 ILE A O 1
ATOM 2182 N N . ARG A 1 281 ? -3.510 24.754 -21.843 1.00 57.78 281 ARG A N 1
ATOM 2183 C CA . ARG A 1 281 ? -3.852 23.955 -20.642 1.00 57.78 281 ARG A CA 1
ATOM 2184 C C . ARG A 1 281 ? -3.641 22.450 -20.833 1.00 57.78 281 ARG A C 1
ATOM 2186 O O . ARG A 1 281 ? -4.601 21.706 -20.797 1.00 57.78 281 ARG A O 1
ATOM 2193 N N . TYR A 1 282 ? -2.399 22.030 -21.032 1.00 78.19 282 TYR A N 1
ATOM 2194 C CA . TYR A 1 282 ? -2.053 20.605 -21.022 1.00 78.19 282 TYR A CA 1
ATOM 2195 C C . TYR A 1 282 ? -1.991 19.996 -19.622 1.00 78.19 282 TYR A C 1
ATOM 2197 O O . TYR A 1 282 ? -1.737 18.823 -19.548 1.00 78.19 282 TYR A O 1
ATOM 2205 N N . ASP A 1 283 ? -2.159 20.781 -18.561 1.00 85.19 283 ASP A N 1
ATOM 2206 C CA . ASP A 1 283 ? -2.084 20.367 -17.154 1.00 85.19 283 ASP A CA 1
ATOM 2207 C C . ASP A 1 283 ? -3.309 21.003 -16.481 1.00 85.19 283 ASP A C 1
ATOM 2209 O O . ASP A 1 283 ? -3.355 22.227 -16.250 1.00 85.19 283 ASP A O 1
ATOM 2213 N N . LEU A 1 284 ? -4.394 20.233 -16.395 1.00 86.44 284 LEU A N 1
ATOM 2214 C CA . LEU A 1 284 ? -5.720 20.735 -16.044 1.00 86.44 284 LEU A CA 1
ATOM 2215 C C . LEU A 1 284 ? -5.821 21.091 -14.554 1.00 86.44 284 LEU A C 1
ATOM 2217 O O . LEU A 1 284 ? -6.445 22.116 -14.221 1.00 86.44 284 LEU A O 1
ATOM 2221 N N . ASP A 1 285 ? -5.205 20.307 -13.675 1.00 89.00 285 ASP A N 1
ATOM 2222 C CA . ASP A 1 285 ? -5.251 20.505 -12.228 1.00 89.00 285 ASP A CA 1
ATOM 2223 C C . ASP A 1 285 ? -4.103 21.394 -11.685 1.00 89.00 285 ASP A C 1
ATOM 2225 O O . ASP A 1 285 ? -4.255 22.041 -10.633 1.00 89.00 285 ASP A O 1
ATOM 2229 N N . GLY A 1 286 ? -3.034 21.572 -12.467 1.00 89.19 286 GLY A N 1
ATOM 2230 C CA . GLY A 1 286 ? -1.889 22.429 -12.184 1.00 89.19 286 GLY A CA 1
ATOM 2231 C C . GLY A 1 286 ? -0.791 21.771 -11.345 1.00 89.19 286 GLY A C 1
ATOM 2232 O O . GLY A 1 286 ? -0.052 22.518 -10.678 1.00 89.19 286 GLY A O 1
ATOM 2233 N N . ASP A 1 287 ? -0.710 20.441 -11.292 1.00 88.62 287 ASP A N 1
ATOM 2234 C CA . ASP A 1 287 ? 0.300 19.705 -10.527 1.00 88.62 287 ASP A CA 1
ATOM 2235 C C . ASP A 1 287 ? 1.666 19.591 -11.243 1.00 88.62 287 ASP A C 1
ATOM 2237 O O . ASP A 1 287 ? 2.700 19.366 -10.595 1.00 88.62 287 ASP A O 1
ATOM 2241 N N . GLY A 1 288 ? 1.697 19.912 -12.541 1.00 88.19 288 GLY A N 1
ATOM 2242 C CA . GLY A 1 288 ? 2.878 19.905 -13.397 1.00 88.19 288 GLY A CA 1
ATOM 2243 C C . GLY A 1 288 ? 3.035 18.659 -14.270 1.00 88.19 288 GLY A C 1
ATOM 2244 O O . GLY A 1 288 ? 4.042 18.594 -14.986 1.00 88.19 288 GLY A O 1
ATOM 2245 N N . ILE A 1 289 ? 2.093 17.717 -14.220 1.00 89.25 289 ILE A N 1
ATOM 2246 C CA . ILE A 1 289 ? 1.992 16.556 -15.103 1.00 89.25 289 ILE A CA 1
ATOM 2247 C C . ILE A 1 289 ? 0.999 16.902 -16.228 1.00 89.25 289 ILE A C 1
ATOM 2249 O O . ILE A 1 289 ? -0.071 17.449 -15.973 1.00 89.25 289 ILE A O 1
ATOM 2253 N N . PRO A 1 290 ? 1.375 16.721 -17.504 1.00 88.69 290 PRO A N 1
ATOM 2254 C CA . PRO A 1 290 ? 0.436 16.894 -18.599 1.00 88.69 290 PRO A CA 1
ATOM 2255 C C . PRO A 1 290 ? -0.656 15.821 -18.605 1.00 88.69 290 PRO A C 1
ATOM 2257 O O . PRO A 1 290 ? -0.340 14.681 -18.315 1.00 88.69 290 PRO A O 1
ATOM 2260 N N . ASN A 1 291 ? -1.863 16.161 -19.052 1.00 87.88 291 ASN A N 1
ATOM 2261 C CA . ASN A 1 291 ? -3.040 15.301 -19.025 1.00 87.88 291 ASN A CA 1
ATOM 2262 C C . ASN A 1 291 ? -2.824 13.912 -19.643 1.00 87.88 291 ASN A C 1
ATOM 2264 O O . ASN A 1 291 ? -3.099 12.913 -19.010 1.00 87.88 291 ASN A O 1
ATOM 2268 N N . PHE A 1 292 ? -2.195 13.844 -20.820 1.00 89.38 292 PHE A N 1
ATOM 2269 C CA . PHE A 1 292 ? -1.896 12.558 -21.465 1.00 89.38 292 PHE A CA 1
ATOM 2270 C C . PHE A 1 292 ? -0.968 11.642 -20.641 1.00 89.38 292 PHE A C 1
ATOM 2272 O O . PHE A 1 292 ? -0.859 10.460 -20.913 1.00 89.38 292 PHE A O 1
ATOM 2279 N N . LEU A 1 293 ? -0.280 12.174 -19.622 1.00 91.62 293 LEU A N 1
ATOM 2280 C CA . LEU A 1 293 ? 0.524 11.415 -18.655 1.00 91.62 293 LEU A CA 1
ATOM 2281 C C . LEU A 1 293 ? -0.134 11.334 -17.270 1.00 91.62 293 LEU A C 1
ATOM 2283 O O . LEU A 1 293 ? 0.366 10.612 -16.402 1.00 91.62 293 LEU A O 1
ATOM 2287 N N . ASP A 1 294 ? -1.152 12.146 -16.998 1.00 91.44 294 ASP A N 1
ATOM 2288 C CA . ASP A 1 294 ? -1.696 12.347 -15.662 1.00 91.44 294 ASP A CA 1
ATOM 2289 C C . ASP A 1 294 ? -2.876 11.416 -15.420 1.00 91.44 294 ASP A C 1
ATOM 2291 O O . ASP A 1 294 ? -3.948 11.583 -15.966 1.00 91.44 294 ASP A O 1
ATOM 2295 N N . THR A 1 295 ? -2.695 10.457 -14.518 1.00 92.12 295 THR A N 1
ATOM 2296 C CA . THR A 1 295 ? -3.743 9.490 -14.157 1.00 92.12 295 THR A CA 1
ATOM 2297 C C . THR A 1 295 ? -4.929 10.077 -13.357 1.00 92.12 295 THR A C 1
ATOM 2299 O O . THR A 1 295 ? -5.817 9.311 -12.963 1.00 92.12 295 THR A O 1
ATOM 2302 N N . ASP A 1 296 ? -4.896 11.363 -12.979 1.00 91.81 296 ASP A N 1
ATOM 2303 C CA . ASP A 1 296 ? -5.954 12.105 -12.260 1.00 91.81 296 ASP A CA 1
ATOM 2304 C C . ASP A 1 296 ? -6.055 13.540 -12.811 1.00 91.81 296 ASP A C 1
ATOM 2306 O O . ASP A 1 296 ? -5.872 14.511 -12.073 1.00 91.81 296 ASP A O 1
ATOM 2310 N N . ASP A 1 297 ? -6.367 13.655 -14.101 1.00 89.75 297 ASP A N 1
ATOM 2311 C CA . ASP A 1 297 ? -6.415 14.876 -14.914 1.00 89.75 297 ASP A CA 1
ATOM 2312 C C . ASP A 1 297 ? -7.010 16.103 -14.216 1.00 89.75 297 ASP A C 1
ATOM 2314 O O . ASP A 1 297 ? -6.545 17.243 -14.349 1.00 89.75 297 ASP A O 1
ATOM 2318 N N . ASP A 1 298 ? -8.124 15.915 -13.512 1.00 90.44 298 ASP A N 1
ATOM 2319 C CA . ASP A 1 298 ? -8.811 17.004 -12.839 1.00 90.44 298 ASP A CA 1
ATOM 2320 C C . ASP A 1 298 ? -8.413 17.187 -11.374 1.00 90.44 298 ASP A C 1
ATOM 2322 O O . ASP A 1 298 ? -8.840 18.181 -10.770 1.00 90.44 298 ASP A O 1
ATOM 2326 N N . GLY A 1 299 ? -7.585 16.311 -10.808 1.00 91.50 299 GLY A N 1
ATOM 2327 C CA . GLY A 1 299 ? -7.027 16.365 -9.462 1.00 91.50 299 GLY A CA 1
ATOM 2328 C C . GLY A 1 299 ? -8.072 16.215 -8.358 1.00 91.50 299 GLY A C 1
ATOM 2329 O O . GLY A 1 299 ? -8.176 17.078 -7.456 1.00 91.50 299 GLY A O 1
ATOM 2330 N N . ASP A 1 300 ? -8.913 15.186 -8.423 1.00 92.12 300 ASP A N 1
ATOM 2331 C CA . ASP A 1 300 ? -9.945 14.898 -7.425 1.00 92.12 300 ASP A CA 1
ATOM 2332 C C . ASP A 1 300 ? -9.791 13.569 -6.663 1.00 92.12 300 ASP A C 1
ATOM 2334 O O . ASP A 1 300 ? -10.523 13.334 -5.671 1.00 92.12 300 ASP A O 1
ATOM 2338 N N . PHE A 1 301 ? -8.749 12.815 -7.021 1.00 92.69 301 PHE A N 1
ATOM 2339 C CA . PHE A 1 301 ? -8.323 11.512 -6.520 1.00 92.69 301 PHE A CA 1
ATOM 2340 C C . PHE A 1 301 ? -9.097 10.298 -7.060 1.00 92.69 301 PHE A C 1
ATOM 2342 O O . PHE A 1 301 ? -8.859 9.186 -6.568 1.00 92.69 301 PHE A O 1
ATOM 2349 N N . LEU A 1 302 ? -10.027 10.461 -7.999 1.00 92.31 302 LEU A N 1
ATOM 2350 C CA . LEU A 1 302 ? -10.577 9.359 -8.783 1.00 92.31 302 LEU A C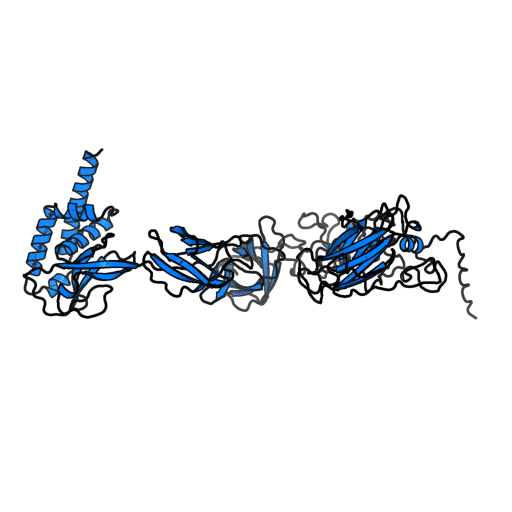A 1
ATOM 2351 C C . LEU A 1 302 ? -9.794 9.261 -10.092 1.00 92.31 302 LEU A C 1
ATOM 2353 O O . LEU A 1 302 ? -9.855 10.172 -10.891 1.00 92.31 302 LEU A O 1
ATOM 2357 N N . PHE A 1 303 ? -9.081 8.151 -10.302 1.00 91.69 303 PHE A N 1
ATOM 2358 C CA . PHE A 1 303 ? -8.291 8.002 -11.527 1.00 91.69 303 PHE A CA 1
ATOM 2359 C C . PHE A 1 303 ? -9.167 7.991 -12.771 1.00 91.69 303 PHE A C 1
ATOM 2361 O O . PHE A 1 303 ? -10.271 7.438 -12.718 1.00 91.69 303 PHE A O 1
ATOM 2368 N N . ASP A 1 304 ? -8.631 8.496 -13.874 1.00 89.62 304 ASP A N 1
ATOM 2369 C CA . ASP A 1 304 ? -9.366 8.706 -15.121 1.00 89.62 304 ASP A CA 1
ATOM 2370 C C . ASP A 1 304 ? -9.901 7.401 -15.715 1.00 89.62 304 ASP A C 1
ATOM 2372 O O . ASP A 1 304 ? -11.068 7.335 -16.106 1.00 89.62 304 ASP A O 1
ATOM 2376 N N . GLU A 1 305 ? -9.153 6.295 -15.598 1.00 88.19 305 GLU A N 1
ATOM 2377 C CA . GLU A 1 305 ? -9.633 4.935 -15.918 1.00 88.19 305 GLU A CA 1
ATOM 2378 C C . GLU A 1 305 ? -10.943 4.546 -15.186 1.00 88.19 305 GLU A C 1
ATOM 2380 O O . GLU A 1 305 ? -11.696 3.663 -15.616 1.00 88.19 305 GLU A O 1
ATOM 2385 N N . ASN A 1 306 ? -11.229 5.199 -14.055 1.00 89.56 306 ASN A N 1
ATOM 2386 C CA . ASN A 1 306 ? -12.391 4.983 -13.200 1.00 89.56 306 ASN A CA 1
ATOM 2387 C C . ASN A 1 306 ? -13.367 6.177 -13.179 1.00 89.56 306 ASN A C 1
ATOM 2389 O O . ASN A 1 306 ? -14.433 6.055 -12.545 1.00 89.56 306 ASN A O 1
ATOM 2393 N N . ASP A 1 307 ? -13.047 7.291 -13.847 1.00 89.44 307 ASP A N 1
ATOM 2394 C CA . ASP A 1 307 ? -13.903 8.468 -13.970 1.00 89.44 307 ASP A CA 1
ATOM 2395 C C . ASP A 1 307 ? -14.635 8.495 -15.321 1.00 89.44 307 ASP A C 1
ATOM 2397 O O . ASP A 1 307 ? -14.113 8.271 -16.404 1.00 89.44 307 ASP A O 1
ATOM 2401 N N . THR A 1 308 ? -15.928 8.789 -15.263 1.00 86.44 308 THR A N 1
ATOM 2402 C CA . THR A 1 308 ? -16.742 9.018 -16.463 1.00 86.44 308 THR A CA 1
ATOM 2403 C C . THR A 1 308 ? -16.585 10.427 -17.041 1.00 86.44 308 THR A C 1
ATOM 2405 O O . THR A 1 308 ? -17.101 10.693 -18.131 1.00 86.44 308 THR A O 1
ATOM 2408 N N . GLN A 1 309 ? -15.979 11.342 -16.283 1.00 87.94 309 GLN A N 1
ATOM 2409 C CA . GLN A 1 309 ? -15.752 12.747 -16.608 1.00 87.94 309 GLN A CA 1
ATOM 2410 C C . GLN A 1 309 ? -14.353 13.178 -16.108 1.00 87.94 309 GLN A C 1
ATOM 2412 O O . GLN A 1 309 ? -14.294 14.046 -15.247 1.00 87.94 309 GLN A O 1
ATOM 2417 N N . PRO A 1 310 ? -13.259 12.634 -16.677 1.00 87.19 310 PRO A N 1
ATOM 2418 C CA . PRO A 1 310 ? -11.874 12.839 -16.202 1.00 87.19 310 PRO A CA 1
ATOM 2419 C C . PRO A 1 310 ? -11.410 14.308 -16.182 1.00 87.19 310 PRO A C 1
ATOM 2421 O O . PRO A 1 310 ? -10.473 14.691 -15.503 1.00 87.19 310 PRO A O 1
ATOM 2424 N N . LEU A 1 311 ? -12.119 15.187 -16.898 1.00 86.00 311 LEU A N 1
ATOM 2425 C CA . LEU A 1 311 ? -11.822 16.621 -16.963 1.00 86.00 311 LEU A CA 1
ATOM 2426 C C . LEU A 1 311 ? -12.690 17.479 -16.012 1.00 86.00 311 LEU A C 1
ATOM 2428 O O . LEU A 1 311 ? -12.676 18.716 -16.104 1.00 86.00 311 LEU A O 1
ATOM 2432 N N . GLU A 1 312 ? -13.530 16.876 -15.162 1.00 88.62 312 GLU A N 1
ATOM 2433 C CA . GLU A 1 312 ? -14.496 17.580 -14.310 1.00 88.62 312 GLU A CA 1
ATOM 2434 C C . GLU A 1 312 ? -14.571 17.048 -12.867 1.00 88.62 312 GLU A C 1
ATOM 2436 O O . GLU A 1 312 ? -15.400 16.191 -12.559 1.00 88.62 312 GLU A O 1
ATOM 2441 N N . LYS A 1 313 ? -13.868 17.738 -11.951 1.00 91.81 313 LYS A N 1
ATOM 2442 C CA . LYS A 1 313 ? -13.825 17.389 -10.520 1.00 91.81 313 LYS A CA 1
ATOM 2443 C C . LYS A 1 313 ? -15.171 16.941 -9.940 1.00 91.81 313 LYS A C 1
ATOM 2445 O O . LYS A 1 313 ? -16.161 17.694 -9.933 1.00 91.81 313 LYS A O 1
ATOM 2450 N N . LEU A 1 314 ? -15.141 15.810 -9.245 1.00 91.44 314 LEU A N 1
ATOM 2451 C CA . LEU A 1 314 ? -16.199 15.216 -8.447 1.00 91.44 314 LEU A CA 1
ATOM 2452 C C . LEU A 1 314 ? -16.934 16.257 -7.602 1.00 91.44 314 LEU A C 1
ATOM 2454 O O . LEU A 1 314 ? -16.400 16.951 -6.721 1.00 91.44 314 LEU A O 1
ATOM 2458 N N . ILE A 1 315 ? -18.250 16.291 -7.783 1.00 89.56 315 ILE A N 1
ATOM 2459 C CA . ILE A 1 315 ? -19.110 17.221 -7.062 1.00 89.56 315 ILE A CA 1
ATOM 2460 C C . ILE A 1 315 ? -19.465 16.622 -5.699 1.00 89.56 315 ILE A C 1
ATOM 2462 O O . ILE A 1 315 ? -20.024 15.532 -5.585 1.00 89.56 315 ILE A O 1
ATOM 2466 N N . GLY A 1 316 ? -19.215 17.364 -4.617 1.00 85.75 316 GLY A N 1
ATOM 2467 C CA . GLY A 1 316 ? -19.615 16.928 -3.277 1.00 85.75 316 GLY A CA 1
ATOM 2468 C C . GLY A 1 316 ? -21.134 16.730 -3.162 1.00 85.75 316 GLY A C 1
ATOM 2469 O O . GLY A 1 316 ? -21.899 17.693 -3.270 1.00 85.75 316 GLY A O 1
ATOM 2470 N N . ILE A 1 317 ? -21.580 15.508 -2.848 1.00 81.62 317 ILE A N 1
ATOM 2471 C CA . ILE A 1 317 ? -23.004 15.120 -2.803 1.00 81.62 317 ILE A CA 1
ATOM 2472 C C . ILE A 1 317 ? -23.810 15.929 -1.771 1.00 81.62 317 ILE A C 1
ATOM 2474 O O . ILE A 1 317 ? -25.019 16.128 -1.900 1.00 81.62 317 ILE A O 1
ATOM 2478 N N . ASN A 1 318 ? -23.128 16.474 -0.758 1.00 69.56 318 ASN A N 1
ATOM 2479 C CA . ASN A 1 318 ? -23.715 17.331 0.272 1.00 69.56 318 ASN A CA 1
ATOM 2480 C C . ASN A 1 318 ? -24.172 18.696 -0.265 1.00 69.56 318 ASN A C 1
ATOM 2482 O O . ASN A 1 318 ? -24.978 19.361 0.382 1.00 69.56 318 ASN A O 1
ATOM 2486 N N . ASN A 1 319 ? -23.715 19.115 -1.449 1.00 61.28 319 ASN A N 1
ATOM 2487 C CA . ASN A 1 319 ? -24.145 20.365 -2.077 1.00 61.28 319 ASN A CA 1
ATOM 2488 C C . ASN A 1 319 ? -25.538 20.256 -2.740 1.00 61.28 319 ASN A C 1
ATOM 2490 O O . ASN A 1 319 ? -26.041 21.253 -3.257 1.00 61.28 319 ASN A O 1
ATOM 2494 N N . LEU A 1 320 ? -26.191 19.082 -2.677 1.00 58.84 320 LEU A N 1
ATOM 2495 C CA . LEU A 1 320 ? -27.459 18.770 -3.358 1.00 58.84 320 LEU A CA 1
ATOM 2496 C C . LEU A 1 320 ? -28.694 18.520 -2.440 1.00 58.84 320 LEU A C 1
ATOM 2498 O O . LEU A 1 320 ? -29.732 18.158 -2.978 1.00 58.84 320 LEU A O 1
ATOM 2502 N N . TYR A 1 321 ? -28.619 18.696 -1.101 1.00 62.78 321 TYR A N 1
ATOM 2503 C CA . TYR A 1 321 ? -29.649 18.431 -0.035 1.00 62.78 321 TYR A CA 1
ATOM 2504 C C . TYR A 1 321 ? -31.133 18.169 -0.452 1.00 62.78 321 TYR A C 1
ATOM 2506 O O . TYR A 1 321 ? -31.657 18.979 -1.221 1.00 62.78 321 TYR A O 1
ATOM 2514 N N . PRO A 1 322 ? -31.929 17.236 0.177 1.00 62.09 322 PRO A N 1
ATOM 2515 C CA . PRO A 1 322 ? -31.884 16.797 1.597 1.00 62.09 322 PRO A CA 1
ATOM 2516 C C . PRO A 1 322 ? -32.184 15.289 1.922 1.00 62.09 322 PRO A C 1
ATOM 2518 O O . PRO A 1 322 ? -32.819 14.558 1.169 1.00 62.09 322 PRO A O 1
ATOM 2521 N N . SER A 1 323 ? -31.834 14.842 3.142 1.00 56.44 323 SER A N 1
ATOM 2522 C CA . SER A 1 323 ? -32.281 13.621 3.881 1.00 56.44 323 SER A CA 1
ATOM 2523 C C . SER A 1 323 ? -32.092 12.215 3.281 1.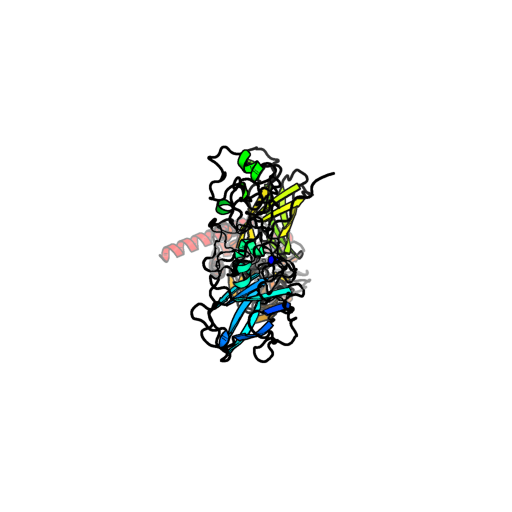00 56.44 323 SER A C 1
ATOM 2525 O O . SER A 1 323 ? -32.357 11.245 3.982 1.00 56.44 323 SER A O 1
ATOM 2527 N N . ASN A 1 324 ? -31.649 12.084 2.030 1.00 70.50 324 ASN A N 1
ATOM 2528 C CA . ASN A 1 324 ? -31.505 10.789 1.352 1.00 70.50 324 ASN A CA 1
ATOM 2529 C C . ASN A 1 324 ? -30.244 10.735 0.464 1.00 70.50 324 ASN A C 1
ATOM 2531 O O . ASN A 1 324 ? -30.259 10.150 -0.624 1.00 70.50 324 ASN A O 1
ATOM 2535 N N . THR A 1 325 ? -29.203 11.454 0.889 1.00 82.38 325 THR A N 1
ATOM 2536 C CA . THR A 1 325 ? -27.873 11.491 0.273 1.00 82.38 325 THR A CA 1
ATOM 2537 C C . THR A 1 325 ? -27.020 10.373 0.848 1.00 82.38 325 THR A C 1
ATOM 2539 O O . THR A 1 325 ? -27.061 10.135 2.058 1.00 82.38 325 THR A O 1
ATOM 2542 N N . SER A 1 326 ? -26.246 9.720 -0.013 1.00 89.00 326 SER A N 1
ATOM 2543 C CA . SER A 1 326 ? -25.287 8.704 0.399 1.00 89.00 326 SER A CA 1
ATOM 2544 C C . SER A 1 326 ? -24.239 9.320 1.324 1.00 89.00 326 SER A C 1
ATOM 2546 O O . SER A 1 326 ? -23.604 10.318 0.983 1.00 89.00 326 SER A O 1
ATOM 2548 N N . VAL A 1 327 ? -24.094 8.749 2.515 1.00 91.00 327 VAL A N 1
ATOM 2549 C CA . VAL A 1 327 ? -23.152 9.212 3.540 1.00 91.00 327 VAL A CA 1
ATOM 2550 C C . VAL A 1 327 ? -22.430 8.004 4.114 1.00 91.00 327 VAL A C 1
ATOM 2552 O O . VAL A 1 327 ? -23.039 6.957 4.326 1.00 91.00 327 VAL A O 1
ATOM 2555 N N . ILE A 1 328 ? -21.137 8.142 4.373 1.00 93.94 328 ILE A N 1
ATOM 2556 C CA . ILE A 1 328 ? -20.322 7.114 5.020 1.00 93.94 328 ILE A CA 1
ATOM 2557 C C . ILE A 1 328 ? -20.052 7.514 6.470 1.00 93.94 328 ILE A C 1
ATOM 2559 O O . ILE A 1 328 ? -19.823 8.683 6.780 1.00 93.94 328 ILE A O 1
ATOM 2563 N N . SER A 1 329 ? -20.121 6.545 7.378 1.00 94.06 329 SER A N 1
ATOM 2564 C CA . SER A 1 329 ? -20.107 6.786 8.828 1.00 94.06 329 SER A CA 1
ATOM 2565 C C . SER A 1 329 ? -18.877 6.212 9.524 1.00 94.06 329 SER A C 1
ATOM 2567 O O . SER A 1 329 ? -18.362 6.816 10.462 1.00 94.06 329 SER A O 1
ATOM 2569 N N . SER A 1 330 ? -18.411 5.037 9.098 1.00 95.56 330 SER A N 1
ATOM 2570 C CA . SER A 1 330 ? -17.244 4.372 9.681 1.00 95.56 330 SER A CA 1
ATOM 2571 C C . SER A 1 330 ? -16.721 3.266 8.775 1.00 95.56 330 SER A C 1
ATOM 2573 O O . SER A 1 330 ? -17.487 2.644 8.041 1.00 95.56 330 SER A O 1
ATOM 2575 N N . ALA A 1 331 ? -15.428 2.976 8.884 1.00 95.50 331 ALA A N 1
ATOM 2576 C CA . ALA A 1 331 ? -14.822 1.771 8.328 1.00 95.50 331 ALA A CA 1
ATOM 2577 C C . ALA A 1 331 ? -14.558 0.780 9.465 1.00 95.50 331 ALA A C 1
ATOM 2579 O O . ALA A 1 331 ? -14.046 1.162 10.516 1.00 95.50 331 ALA A O 1
ATOM 2580 N N . THR A 1 332 ? -14.917 -0.487 9.289 1.00 94.00 332 THR A N 1
ATOM 2581 C CA . THR A 1 332 ? -14.774 -1.514 10.328 1.00 94.00 332 THR A CA 1
ATOM 2582 C C . THR A 1 332 ? -14.030 -2.728 9.807 1.00 94.00 332 THR A C 1
ATOM 2584 O O . THR A 1 332 ? -14.373 -3.274 8.763 1.00 94.00 332 THR A O 1
ATOM 2587 N N . TYR A 1 333 ? -13.032 -3.170 10.561 1.00 93.94 333 TYR A N 1
ATOM 2588 C CA . TYR A 1 333 ? -12.322 -4.424 10.337 1.00 93.94 333 TYR A CA 1
ATOM 2589 C C . TYR A 1 333 ? -12.662 -5.393 11.467 1.00 93.94 333 TYR A C 1
ATOM 2591 O O . TYR A 1 333 ? -12.515 -5.059 12.644 1.00 93.94 333 TYR A O 1
ATOM 2599 N N . SER A 1 334 ? -13.095 -6.600 11.112 1.00 90.88 334 SER A N 1
ATOM 2600 C CA . SER A 1 334 ? -13.407 -7.658 12.074 1.00 90.88 334 SER A CA 1
ATOM 2601 C C . SER A 1 334 ? -12.432 -8.811 11.890 1.00 90.88 334 SER A C 1
ATOM 2603 O O . SER A 1 334 ? -12.448 -9.483 10.862 1.00 90.88 334 SER A O 1
ATOM 2605 N N . HIS A 1 335 ? -11.590 -9.051 12.893 1.00 88.25 335 HIS A N 1
ATOM 2606 C CA . HIS A 1 335 ? -10.734 -10.238 12.932 1.00 88.25 335 HIS A CA 1
ATOM 2607 C C . HIS A 1 335 ? -11.521 -11.480 13.391 1.00 88.25 335 HIS A C 1
ATOM 2609 O O . HIS A 1 335 ? -11.277 -12.588 12.923 1.00 88.25 335 HIS A O 1
ATOM 2615 N N . SER A 1 336 ? -12.480 -11.277 14.298 1.00 87.81 336 SER A N 1
ATOM 2616 C CA . SER A 1 336 ? -13.511 -12.233 14.720 1.00 87.81 336 SER A CA 1
ATOM 2617 C C . SER A 1 336 ? -14.747 -11.463 15.201 1.00 87.81 336 SER A C 1
ATOM 2619 O O . SER A 1 336 ? -14.721 -10.230 15.251 1.00 87.81 336 SER A O 1
ATOM 2621 N N . ASP A 1 337 ? -15.806 -12.172 15.600 1.00 83.94 337 ASP A N 1
ATOM 2622 C CA . ASP A 1 337 ? -17.002 -11.559 16.194 1.00 83.94 337 ASP A CA 1
ATOM 2623 C C . ASP A 1 337 ? -16.681 -10.780 17.486 1.00 83.94 337 ASP A C 1
ATOM 2625 O O . ASP A 1 337 ? -17.329 -9.780 17.797 1.00 83.94 337 ASP A O 1
ATOM 2629 N N . GLU A 1 338 ? -15.659 -11.205 18.237 1.00 82.62 338 GLU A N 1
ATOM 2630 C CA . GLU A 1 338 ? -15.207 -10.541 19.465 1.00 82.62 338 GLU A CA 1
ATOM 2631 C C . GLU A 1 338 ? -14.109 -9.488 19.243 1.00 82.62 338 GLU A C 1
ATOM 2633 O O . GLU A 1 338 ? -13.872 -8.656 20.123 1.00 82.62 338 GLU A O 1
ATOM 2638 N N . ALA A 1 339 ? -13.435 -9.508 18.090 1.00 90.19 339 ALA A N 1
ATOM 2639 C CA . ALA A 1 339 ? -12.290 -8.655 17.777 1.00 90.19 339 ALA A CA 1
ATOM 2640 C C . ALA A 1 339 ? -12.607 -7.703 16.614 1.00 90.19 339 ALA A C 1
ATOM 2642 O O . ALA A 1 339 ? -12.140 -7.882 15.486 1.00 90.19 339 ALA A O 1
ATOM 2643 N N . VAL A 1 340 ? -13.402 -6.674 16.921 1.00 89.69 340 VAL A N 1
ATOM 2644 C CA . VAL A 1 340 ? -13.839 -5.643 15.969 1.00 89.69 340 VAL A CA 1
ATOM 2645 C C . VAL A 1 340 ? -13.080 -4.338 16.199 1.00 89.69 340 VAL A C 1
ATOM 2647 O O . VAL A 1 340 ? -12.940 -3.858 17.325 1.00 89.69 340 VAL A O 1
ATOM 2650 N N . PHE A 1 341 ? -12.617 -3.745 15.107 1.00 94.06 341 PHE A N 1
ATOM 2651 C CA . PHE A 1 341 ? -11.910 -2.478 15.059 1.00 94.06 341 PHE A CA 1
ATOM 2652 C C . PHE A 1 341 ? -12.764 -1.454 14.304 1.00 94.06 341 PHE A C 1
ATOM 2654 O O . PHE A 1 341 ? -13.193 -1.709 13.182 1.00 94.06 341 PHE A O 1
ATOM 2661 N N . ILE A 1 342 ? -13.015 -0.298 14.923 1.00 92.56 342 ILE A N 1
ATOM 2662 C CA . ILE A 1 342 ? -13.796 0.804 14.339 1.00 92.56 342 ILE A CA 1
ATOM 2663 C C . ILE A 1 342 ? -12.837 1.904 13.882 1.00 92.56 342 ILE A C 1
ATOM 2665 O O . ILE A 1 342 ? -11.887 2.221 14.597 1.00 92.56 342 ILE A O 1
ATOM 2669 N N . ASN A 1 343 ? -13.093 2.466 12.699 1.00 95.12 343 ASN A N 1
ATOM 2670 C CA . ASN A 1 343 ? -12.243 3.421 11.979 1.00 95.12 343 ASN A CA 1
ATOM 2671 C C . ASN A 1 343 ? -10.796 2.943 11.869 1.00 95.12 343 ASN A C 1
ATOM 2673 O O . ASN A 1 343 ? -9.835 3.693 12.012 1.00 95.12 343 ASN A O 1
ATOM 2677 N N . LYS A 1 344 ? -10.654 1.642 11.646 1.00 94.75 344 LYS A N 1
ATOM 2678 C CA . LYS A 1 344 ? -9.389 0.930 11.575 1.00 94.75 344 LYS A CA 1
ATOM 2679 C C . LYS A 1 344 ? -9.568 -0.181 10.550 1.00 94.75 344 LYS A C 1
ATOM 2681 O O . LYS A 1 344 ? -10.565 -0.899 10.599 1.00 94.75 344 LYS A O 1
ATOM 2686 N N . VAL A 1 345 ? -8.615 -0.316 9.640 1.00 94.06 345 VAL A N 1
ATOM 2687 C CA . VAL A 1 345 ? -8.604 -1.340 8.584 1.00 94.06 345 VAL A CA 1
ATOM 2688 C C . VAL A 1 345 ? -7.234 -2.001 8.524 1.00 94.06 345 VAL A C 1
ATOM 2690 O O . VAL A 1 345 ? -6.275 -1.492 9.101 1.00 94.06 345 VAL A O 1
ATOM 2693 N N . ARG A 1 346 ? -7.116 -3.143 7.850 1.00 92.12 346 ARG A N 1
ATOM 2694 C CA . ARG A 1 346 ? -5.856 -3.887 7.755 1.00 92.12 346 ARG A CA 1
ATOM 2695 C C . ARG A 1 346 ? -5.644 -4.383 6.320 1.00 92.12 346 ARG A C 1
ATOM 2697 O O . ARG A 1 346 ? -6.611 -4.881 5.744 1.00 92.12 346 ARG A O 1
ATOM 2704 N N . PRO A 1 347 ? -4.417 -4.309 5.765 1.00 89.88 347 PRO A N 1
ATOM 2705 C CA . PRO A 1 347 ? -4.113 -4.880 4.452 1.00 89.88 347 PRO A CA 1
ATOM 2706 C C . PRO A 1 347 ? -4.551 -6.346 4.338 1.00 89.88 347 PRO A C 1
ATOM 2708 O O . PRO A 1 347 ? -4.473 -7.096 5.319 1.00 89.88 347 PRO A O 1
ATOM 2711 N N . PHE A 1 348 ? -5.020 -6.746 3.153 1.00 86.38 348 PHE A N 1
ATOM 2712 C CA . PHE A 1 348 ? -5.522 -8.090 2.820 1.00 86.38 348 PHE A CA 1
ATOM 2713 C C . PHE A 1 348 ? -6.682 -8.608 3.672 1.00 86.38 348 PHE A C 1
ATOM 2715 O O . PHE A 1 348 ? -7.023 -9.791 3.614 1.00 86.38 348 PHE A O 1
ATOM 2722 N N . SER A 1 349 ? -7.278 -7.754 4.495 1.00 88.00 349 SER A N 1
ATOM 2723 C CA . SER A 1 349 ? -8.348 -8.155 5.392 1.00 88.00 349 SER A CA 1
ATOM 2724 C C . SER A 1 349 ? -9.675 -7.571 4.919 1.00 88.00 349 SER A C 1
ATOM 2726 O O . SER A 1 349 ? -9.716 -6.385 4.578 1.00 88.00 349 SER A O 1
ATOM 2728 N N . PRO A 1 350 ? -10.763 -8.362 4.924 1.00 91.00 350 PRO A N 1
ATOM 2729 C CA . PRO A 1 350 ? -12.092 -7.834 4.672 1.00 91.00 350 PRO A CA 1
ATOM 2730 C C . PRO A 1 350 ? -12.439 -6.729 5.668 1.00 91.00 350 PRO A C 1
ATOM 2732 O O . PRO A 1 350 ? -12.244 -6.868 6.881 1.00 91.00 350 PRO A O 1
ATOM 2735 N N . ALA A 1 351 ? -12.974 -5.639 5.144 1.00 93.69 351 ALA A N 1
ATOM 2736 C CA . ALA A 1 351 ? -13.464 -4.502 5.891 1.00 93.69 351 ALA A CA 1
ATOM 2737 C C . ALA A 1 351 ? -14.861 -4.123 5.395 1.00 93.69 351 ALA A C 1
ATOM 2739 O O . ALA A 1 351 ? -15.285 -4.472 4.292 1.00 93.69 351 ALA A O 1
ATOM 2740 N N . ASN A 1 352 ? -15.590 -3.408 6.243 1.00 94.44 352 ASN A N 1
ATOM 2741 C CA . ASN A 1 352 ? -16.923 -2.925 5.938 1.00 94.44 352 ASN A CA 1
ATOM 2742 C C . ASN A 1 352 ? -16.972 -1.417 6.100 1.00 94.44 352 ASN A C 1
ATOM 2744 O O . ASN A 1 352 ? -16.647 -0.898 7.171 1.00 94.44 352 ASN A O 1
ATOM 2748 N N . LEU A 1 353 ? -17.430 -0.734 5.062 1.00 95.69 353 LEU A N 1
ATOM 2749 C CA . LEU A 1 353 ? -17.741 0.679 5.101 1.00 95.69 353 LEU A CA 1
ATOM 2750 C C . LEU A 1 353 ? -19.222 0.812 5.440 1.00 95.69 353 LEU A C 1
ATOM 2752 O O . LEU A 1 353 ? -20.087 0.446 4.646 1.00 95.69 353 LEU A O 1
ATOM 2756 N N . ASN A 1 354 ? -19.514 1.285 6.646 1.00 95.44 354 ASN A N 1
ATOM 2757 C CA . ASN A 1 354 ? -20.877 1.530 7.092 1.00 95.44 354 ASN A CA 1
ATOM 2758 C C . ASN A 1 354 ? -21.353 2.854 6.506 1.00 95.44 354 ASN A C 1
ATOM 2760 O O . ASN A 1 354 ? -20.701 3.888 6.681 1.00 95.44 354 ASN A O 1
ATOM 2764 N N . ALA A 1 355 ? -22.511 2.831 5.868 1.00 94.25 355 ALA A N 1
ATOM 2765 C CA . ALA A 1 355 ? -23.070 3.961 5.149 1.00 94.25 355 ALA A CA 1
ATOM 2766 C C . ALA A 1 355 ? -24.572 4.091 5.421 1.00 94.25 355 ALA A C 1
ATOM 2768 O O . ALA A 1 355 ? -25.163 3.250 6.096 1.00 94.25 355 ALA A O 1
ATOM 2769 N N . GLU A 1 356 ? -25.186 5.140 4.890 1.00 92.12 356 GLU A N 1
ATOM 2770 C CA . GLU A 1 356 ? -26.638 5.284 4.824 1.00 92.12 356 GLU A CA 1
ATOM 2771 C C . GLU A 1 356 ? -27.029 5.810 3.443 1.00 92.12 356 GLU A C 1
ATOM 2773 O O . GLU A 1 356 ? -26.340 6.662 2.874 1.00 92.12 356 GLU A O 1
ATOM 2778 N N . ASN A 1 357 ? -28.170 5.344 2.933 1.00 90.19 357 ASN A N 1
ATOM 2779 C CA . ASN A 1 357 ? -28.761 5.781 1.666 1.00 90.19 357 ASN A CA 1
ATOM 2780 C C . ASN A 1 357 ? -27.828 5.615 0.450 1.00 90.19 357 ASN A C 1
ATOM 2782 O O . ASN A 1 357 ? -27.827 6.470 -0.443 1.00 90.19 357 ASN A O 1
ATOM 2786 N N . LEU A 1 358 ? -27.013 4.555 0.406 1.00 90.88 358 LEU A N 1
ATOM 2787 C CA . LEU A 1 358 ? -26.270 4.198 -0.808 1.00 90.88 358 LEU A CA 1
ATOM 2788 C C . LEU A 1 358 ? -27.250 3.897 -1.949 1.00 90.88 358 LEU A C 1
ATOM 2790 O O . LEU A 1 358 ? -28.270 3.239 -1.742 1.00 90.88 358 LEU A O 1
ATOM 2794 N N . LYS A 1 359 ? -26.948 4.413 -3.140 1.00 86.62 359 LYS A N 1
ATOM 2795 C CA . LYS A 1 359 ? -27.762 4.286 -4.355 1.00 86.62 359 LYS A CA 1
ATOM 2796 C C . LYS A 1 359 ? -26.867 3.939 -5.535 1.00 86.62 359 LYS A C 1
ATOM 2798 O O . LYS A 1 359 ? -25.694 4.285 -5.515 1.00 86.62 359 LYS A O 1
ATOM 2803 N N . GLY A 1 360 ? -27.460 3.321 -6.552 1.00 85.88 360 GLY A N 1
ATOM 2804 C CA . GLY A 1 360 ? -26.730 2.795 -7.703 1.00 85.88 360 GLY A CA 1
ATOM 2805 C C . GLY A 1 360 ? -26.302 1.346 -7.485 1.00 85.88 360 GLY A C 1
ATOM 2806 O O . GLY A 1 360 ? 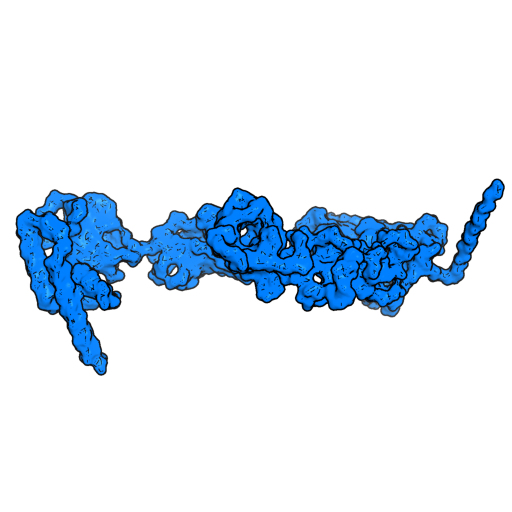-26.570 0.765 -6.431 1.00 85.88 360 GLY A O 1
ATOM 2807 N N . ASP A 1 361 ? -25.661 0.778 -8.503 1.00 88.00 361 ASP A N 1
ATOM 2808 C CA . ASP A 1 361 ? -25.201 -0.616 -8.499 1.00 88.00 361 ASP A CA 1
ATOM 2809 C C . ASP A 1 361 ? -23.678 -0.721 -8.268 1.00 88.00 361 ASP A C 1
ATOM 2811 O O . ASP A 1 361 ? -23.184 -1.756 -7.813 1.00 88.00 361 ASP A O 1
ATOM 2815 N N . ALA A 1 362 ? -22.930 0.357 -8.525 1.00 91.00 362 ALA A N 1
ATOM 2816 C CA . ALA A 1 362 ? -21.474 0.416 -8.427 1.00 91.00 362 ALA A CA 1
ATOM 2817 C C . ALA A 1 362 ? -21.002 1.759 -7.853 1.00 91.00 362 ALA A C 1
ATOM 2819 O O . ALA A 1 362 ? -21.723 2.755 -7.897 1.00 91.00 362 ALA A O 1
ATOM 2820 N N . ALA A 1 363 ? -19.797 1.757 -7.296 1.00 93.56 363 ALA A N 1
ATOM 2821 C CA . ALA A 1 363 ? -19.071 2.934 -6.841 1.00 93.56 363 ALA A CA 1
ATOM 2822 C C . ALA A 1 363 ? -17.566 2.644 -6.856 1.00 93.56 363 ALA A C 1
ATOM 2824 O O . ALA A 1 363 ? -17.161 1.480 -6.893 1.00 93.56 363 ALA A O 1
ATOM 2825 N N . HIS A 1 364 ? -16.756 3.689 -6.729 1.00 94.62 364 HIS A N 1
ATOM 2826 C CA . HIS A 1 364 ? -15.333 3.570 -6.429 1.00 94.62 364 HIS A CA 1
ATOM 2827 C C . HIS A 1 364 ? -15.078 4.020 -4.991 1.00 94.62 364 HIS A C 1
ATOM 2829 O O . HIS A 1 364 ? -15.498 5.098 -4.565 1.00 94.62 364 HIS A O 1
ATOM 2835 N N . LEU A 1 365 ? -14.437 3.160 -4.203 1.00 95.12 365 LEU A N 1
ATOM 2836 C CA . LEU A 1 365 ? -13.919 3.512 -2.891 1.00 95.12 365 LEU A CA 1
ATOM 2837 C C . LEU A 1 365 ? -12.534 4.111 -3.069 1.00 95.12 365 LEU A C 1
ATOM 2839 O O . LEU A 1 365 ? -11.585 3.386 -3.359 1.00 95.12 365 LEU A O 1
ATOM 2843 N N . VAL A 1 366 ? -12.440 5.410 -2.812 1.00 94.56 366 VAL A N 1
ATOM 2844 C CA . VAL A 1 366 ? -11.177 6.133 -2.827 1.00 94.56 366 VAL A CA 1
ATOM 2845 C C . VAL A 1 366 ? -10.606 6.176 -1.419 1.00 94.56 366 VAL A C 1
ATOM 2847 O O . VAL A 1 366 ? -11.280 6.564 -0.454 1.00 94.56 366 VAL A O 1
ATOM 2850 N N . MET A 1 367 ? -9.353 5.762 -1.295 1.00 92.25 367 MET A N 1
ATOM 2851 C CA . MET A 1 367 ? -8.604 5.732 -0.048 1.00 92.25 367 MET A CA 1
ATOM 2852 C C . MET A 1 367 ? -7.315 6.538 -0.197 1.00 92.25 367 MET A C 1
ATOM 2854 O O . MET A 1 367 ? -6.469 6.234 -1.030 1.00 92.25 367 MET A O 1
ATOM 2858 N N . LEU A 1 368 ? -7.155 7.542 0.661 1.00 90.56 368 LEU A N 1
ATOM 2859 C CA . LEU A 1 368 ? -6.005 8.442 0.698 1.00 90.56 368 LEU A CA 1
ATOM 2860 C C . LEU A 1 368 ? -5.145 8.129 1.917 1.00 90.56 368 LEU A C 1
ATOM 2862 O O . LEU A 1 368 ? -5.682 7.884 3.001 1.00 90.56 368 LEU A O 1
ATOM 2866 N N . LYS A 1 369 ? -3.822 8.177 1.770 1.00 84.88 369 LYS A N 1
ATOM 2867 C CA . LYS A 1 369 ? -2.866 7.905 2.849 1.00 84.88 369 LYS A CA 1
ATOM 2868 C C . LYS A 1 369 ? -2.089 9.171 3.238 1.00 84.88 369 LYS A C 1
ATOM 2870 O O . LYS A 1 369 ? -1.432 9.767 2.396 1.00 84.88 369 LYS A O 1
ATOM 2875 N N . GLY A 1 370 ? -2.101 9.532 4.527 1.00 71.69 370 GLY A N 1
ATOM 2876 C CA . GLY A 1 370 ? -1.247 10.589 5.094 1.00 71.69 370 GLY A CA 1
ATOM 2877 C C . GLY A 1 370 ? -1.525 12.030 4.639 1.00 71.69 370 GLY A C 1
ATOM 2878 O O . GLY A 1 370 ? -2.524 12.318 3.986 1.00 71.69 370 GLY A O 1
ATOM 2879 N N . ASP A 1 371 ? -0.620 12.936 5.029 1.00 61.47 371 ASP A N 1
ATOM 2880 C CA . ASP A 1 371 ? -0.755 14.391 4.846 1.00 61.47 371 ASP A CA 1
ATOM 2881 C C . ASP A 1 371 ? -0.438 14.876 3.409 1.00 61.47 371 ASP A C 1
ATOM 2883 O O . ASP A 1 371 ? -0.785 16.007 3.077 1.00 61.47 371 ASP A O 1
ATOM 2887 N N . ASP A 1 372 ? 0.114 14.007 2.547 1.00 58.06 372 ASP A N 1
ATOM 2888 C CA . ASP A 1 372 ? 0.490 14.315 1.150 1.00 58.06 372 ASP A CA 1
ATOM 2889 C C . ASP A 1 372 ? -0.356 13.556 0.095 1.00 58.06 372 ASP A C 1
ATOM 2891 O O . ASP A 1 372 ? -0.060 13.617 -1.091 1.00 58.06 372 ASP A O 1
ATOM 2895 N N . LYS A 1 373 ? -1.411 12.832 0.510 1.00 62.16 373 LYS A N 1
ATOM 2896 C CA . LYS A 1 373 ? -2.417 12.149 -0.343 1.00 62.16 373 LYS A CA 1
ATOM 2897 C C . LYS A 1 373 ? -1.918 11.254 -1.493 1.00 62.16 373 LYS A C 1
ATOM 2899 O O . LYS A 1 373 ? -2.726 10.869 -2.323 1.00 62.16 373 LYS A O 1
ATOM 2904 N N . GLN A 1 374 ? -0.673 10.799 -1.470 1.00 65.88 374 GLN A N 1
ATOM 2905 C CA . GLN A 1 374 ? -0.194 9.664 -2.263 1.00 65.88 374 GLN A CA 1
ATOM 2906 C C . GLN A 1 374 ? 0.411 8.599 -1.326 1.00 65.88 374 GLN A C 1
ATOM 2908 O O . GLN A 1 374 ? 1.034 8.947 -0.314 1.00 65.88 374 GLN A O 1
ATOM 2913 N N . PRO A 1 375 ? 0.261 7.289 -1.605 1.00 64.44 375 PRO A N 1
ATOM 2914 C CA . PRO A 1 375 ? -0.481 6.688 -2.718 1.00 64.44 375 PRO A CA 1
ATOM 2915 C C . PRO A 1 375 ? -2.008 6.730 -2.523 1.00 64.44 375 PRO A C 1
ATOM 2917 O O . PRO A 1 375 ? -2.506 6.428 -1.428 1.00 64.44 375 PRO A O 1
ATOM 2920 N N . VAL A 1 376 ? -2.729 7.064 -3.593 1.00 82.06 376 VAL A N 1
ATOM 2921 C CA . VAL A 1 376 ? -4.191 6.936 -3.714 1.00 82.06 376 VAL A CA 1
ATOM 2922 C C . VAL A 1 376 ? -4.552 5.496 -4.075 1.00 82.06 376 VAL A C 1
ATOM 2924 O O . VAL A 1 376 ? -3.813 4.803 -4.767 1.00 82.06 376 VAL A O 1
ATOM 2927 N N . VAL A 1 377 ? -5.679 5.009 -3.564 1.00 87.62 377 VAL A N 1
ATOM 2928 C CA . VAL A 1 377 ? -6.238 3.710 -3.945 1.00 87.62 377 VAL A CA 1
ATOM 2929 C C . VAL A 1 377 ? -7.671 3.901 -4.419 1.00 87.62 377 VAL A C 1
ATOM 2931 O O . VAL A 1 377 ? -8.512 4.330 -3.629 1.00 87.62 377 VAL A O 1
ATOM 2934 N N . ASN A 1 378 ? -7.930 3.515 -5.669 1.00 91.19 378 ASN A N 1
ATOM 2935 C CA . ASN A 1 378 ? -9.244 3.469 -6.303 1.00 91.19 378 ASN A CA 1
ATOM 2936 C C . ASN A 1 378 ? -9.729 2.013 -6.371 1.00 91.19 378 ASN A C 1
ATOM 2938 O O . ASN A 1 378 ? -9.205 1.194 -7.119 1.00 91.19 378 ASN A O 1
ATOM 2942 N N . LEU A 1 379 ? -10.686 1.638 -5.513 1.00 92.19 379 LEU A N 1
ATOM 2943 C CA . LEU A 1 379 ? -11.223 0.271 -5.462 1.00 92.19 379 LEU A CA 1
ATOM 2944 C C . LEU A 1 379 ? -12.642 0.223 -6.031 1.00 92.19 379 LEU A C 1
ATOM 2946 O O . LEU A 1 379 ? -13.546 0.789 -5.405 1.00 92.19 379 LEU A O 1
ATOM 2950 N N . PRO A 1 380 ? -12.896 -0.515 -7.125 1.00 92.94 380 PRO A N 1
ATOM 2951 C CA . PRO A 1 380 ? -14.257 -0.747 -7.581 1.00 92.94 380 PRO A CA 1
ATOM 2952 C C . PRO A 1 380 ? -15.022 -1.570 -6.543 1.00 92.94 380 PRO A C 1
ATOM 2954 O O . PRO A 1 380 ? -14.568 -2.619 -6.072 1.00 92.94 380 PRO A O 1
ATOM 2957 N N . VAL A 1 381 ? -16.209 -1.097 -6.174 1.00 93.75 381 VAL A N 1
ATOM 2958 C CA . VAL A 1 381 ? -17.080 -1.739 -5.190 1.00 93.75 381 VAL A CA 1
ATOM 2959 C C . VAL A 1 381 ? -18.510 -1.839 -5.711 1.00 93.75 381 VAL A C 1
ATOM 2961 O O . VAL A 1 381 ? -19.055 -0.925 -6.324 1.00 93.75 381 VAL A O 1
ATOM 2964 N N . THR A 1 382 ? -19.155 -2.972 -5.442 1.00 92.69 382 THR A N 1
ATOM 2965 C CA . THR A 1 382 ? -20.567 -3.179 -5.783 1.00 92.69 382 THR A CA 1
ATOM 2966 C C . THR A 1 382 ? -21.455 -2.753 -4.623 1.00 92.69 382 THR A C 1
ATOM 2968 O O . THR A 1 382 ? -21.281 -3.206 -3.485 1.00 92.69 382 THR A O 1
ATOM 2971 N N . ILE A 1 383 ? -22.468 -1.941 -4.913 1.00 92.31 383 ILE A N 1
ATOM 2972 C CA . ILE A 1 383 ? -23.463 -1.540 -3.922 1.00 92.31 383 ILE A CA 1
ATOM 2973 C C . ILE A 1 383 ? -24.530 -2.634 -3.851 1.00 92.31 383 ILE A C 1
ATOM 2975 O O . ILE A 1 383 ? -25.420 -2.740 -4.686 1.00 92.31 383 ILE A O 1
ATOM 2979 N N . THR A 1 384 ? -24.435 -3.480 -2.827 1.00 91.25 384 THR A N 1
ATOM 2980 C CA . THR A 1 384 ? -25.400 -4.571 -2.580 1.00 91.25 384 THR A CA 1
ATOM 2981 C C . THR A 1 384 ? -26.371 -4.267 -1.437 1.00 91.25 384 THR A C 1
ATOM 2983 O O . THR A 1 384 ? -27.313 -5.022 -1.192 1.00 91.25 384 THR A O 1
ATOM 2986 N N . SER A 1 385 ? -26.146 -3.164 -0.719 1.00 93.31 385 SER A N 1
ATOM 2987 C CA . SER A 1 385 ? -26.906 -2.739 0.454 1.00 93.31 385 SER A CA 1
ATOM 2988 C C . SER A 1 385 ? -26.897 -1.219 0.564 1.00 93.31 385 SER A C 1
ATOM 2990 O O . SER A 1 385 ? -25.863 -0.589 0.369 1.00 93.31 385 SER A O 1
ATOM 2992 N N . GLU A 1 386 ? -28.023 -0.630 0.973 1.00 93.06 386 GLU A N 1
ATOM 2993 C CA . GLU A 1 386 ? -28.135 0.820 1.198 1.00 93.06 386 GLU A CA 1
ATOM 2994 C C . GLU A 1 386 ? -27.276 1.314 2.379 1.00 93.06 386 GLU A C 1
ATOM 2996 O O . GLU A 1 386 ? -27.040 2.514 2.502 1.00 93.06 386 GLU A O 1
ATOM 3001 N N . ASN A 1 387 ? -26.813 0.404 3.249 1.00 95.19 387 ASN A N 1
ATOM 3002 C CA . ASN A 1 387 ? -26.174 0.760 4.522 1.00 95.19 387 ASN A CA 1
ATOM 3003 C C . ASN A 1 387 ? -24.735 0.246 4.687 1.00 95.19 387 ASN A C 1
ATOM 3005 O O . ASN A 1 387 ? -24.132 0.405 5.752 1.00 95.19 387 ASN A O 1
ATOM 3009 N N . LYS A 1 388 ? -24.193 -0.462 3.692 1.00 94.00 388 LYS A N 1
ATOM 3010 C CA . LYS A 1 388 ? -22.912 -1.156 3.843 1.00 94.00 388 LYS A CA 1
ATOM 3011 C C . LYS A 1 388 ? -22.259 -1.443 2.496 1.00 94.00 388 LYS A C 1
ATOM 3013 O O . LYS A 1 388 ? -22.930 -1.939 1.597 1.00 94.00 388 LYS A O 1
ATOM 3018 N N . ILE A 1 389 ? -20.945 -1.250 2.425 1.00 94.56 389 ILE A N 1
ATOM 3019 C CA . ILE A 1 389 ? -20.080 -1.783 1.366 1.00 94.56 389 ILE A CA 1
ATOM 3020 C C . ILE A 1 389 ? -19.046 -2.710 1.999 1.00 94.56 389 ILE A C 1
ATOM 3022 O O . ILE A 1 389 ? -18.458 -2.384 3.031 1.00 94.56 389 ILE A O 1
ATOM 3026 N N . GLU A 1 390 ? -18.843 -3.873 1.393 1.00 93.31 390 GLU A N 1
ATOM 3027 C CA . GLU A 1 390 ? -17.773 -4.801 1.755 1.00 93.31 390 GLU A CA 1
ATOM 3028 C C . GLU A 1 390 ? -16.613 -4.613 0.784 1.00 93.31 390 GLU A C 1
ATOM 3030 O O . GLU A 1 390 ? -16.825 -4.491 -0.421 1.00 93.31 390 GLU A O 1
ATOM 3035 N N . PHE A 1 391 ? -15.395 -4.576 1.307 1.00 92.31 391 PHE A N 1
ATOM 3036 C CA .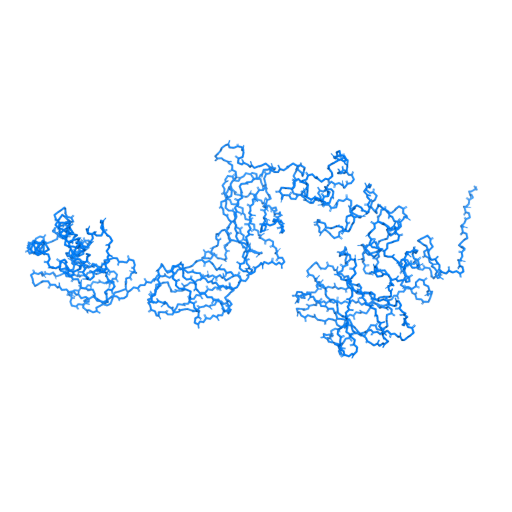 PHE A 1 391 ? -14.194 -4.389 0.503 1.00 92.31 391 PHE A CA 1
ATOM 3037 C C . PHE A 1 391 ? -12.996 -5.064 1.167 1.00 92.31 391 PHE A C 1
ATOM 3039 O O . PHE A 1 391 ? -13.036 -5.434 2.342 1.00 92.31 391 PHE A O 1
ATOM 3046 N N . VAL A 1 392 ? -11.919 -5.242 0.409 1.00 90.81 392 VAL A N 1
ATOM 3047 C CA . VAL A 1 392 ? -10.645 -5.757 0.917 1.00 90.81 392 VAL A CA 1
ATOM 3048 C C . VAL A 1 392 ? -9.588 -4.702 0.652 1.00 90.81 392 VAL A C 1
ATOM 3050 O O . VAL A 1 392 ? -9.461 -4.226 -0.471 1.00 90.81 392 VAL A O 1
ATOM 3053 N N . ILE A 1 393 ? -8.830 -4.338 1.685 1.00 87.25 393 ILE A N 1
ATOM 3054 C CA . ILE A 1 393 ? -7.715 -3.401 1.523 1.00 87.25 393 ILE A CA 1
ATOM 3055 C C . ILE A 1 393 ? -6.623 -4.083 0.687 1.00 87.25 393 ILE A C 1
ATOM 3057 O O . ILE A 1 393 ? -6.202 -5.186 1.065 1.00 87.25 393 ILE A O 1
ATOM 3061 N N . PRO A 1 394 ? -6.137 -3.458 -0.400 1.00 83.31 394 PRO A N 1
ATOM 3062 C CA . PRO A 1 394 ? -5.066 -4.016 -1.212 1.00 83.31 394 PRO A CA 1
ATOM 3063 C C . PRO A 1 394 ? -3.758 -4.119 -0.421 1.00 83.31 394 PRO A C 1
ATOM 3065 O O . PRO A 1 394 ? -3.629 -3.654 0.718 1.00 83.31 394 PRO A O 1
ATOM 3068 N N . ASN A 1 395 ? -2.767 -4.776 -1.021 1.00 73.06 395 ASN A N 1
ATOM 3069 C CA . ASN A 1 395 ? -1.441 -4.817 -0.426 1.00 73.06 395 ASN A CA 1
ATOM 3070 C C . ASN A 1 395 ? -0.831 -3.416 -0.403 1.00 73.06 395 ASN A C 1
ATOM 3072 O O . ASN A 1 395 ? -0.824 -2.739 -1.425 1.00 73.06 395 ASN A O 1
ATOM 3076 N N . TYR A 1 396 ? -0.222 -3.042 0.717 1.00 73.25 396 TYR A N 1
ATOM 3077 C CA . TYR A 1 396 ? 0.652 -1.878 0.773 1.00 73.25 396 TYR A CA 1
ATOM 3078 C C . TYR A 1 396 ? 2.097 -2.353 0.927 1.00 73.25 396 TYR A C 1
ATOM 3080 O O . TYR A 1 396 ? 2.381 -3.066 1.896 1.00 73.25 396 TYR A O 1
ATOM 3088 N N . PRO A 1 397 ? 3.026 -1.934 0.043 1.00 57.59 397 PRO A N 1
ATOM 3089 C CA . PRO A 1 397 ? 4.433 -2.336 0.119 1.00 57.59 397 PRO A CA 1
ATOM 3090 C C . PRO A 1 397 ? 5.068 -2.027 1.480 1.00 57.59 397 PRO A C 1
ATOM 3092 O O . PRO A 1 397 ? 5.951 -2.746 1.947 1.00 57.59 397 PRO A O 1
ATOM 3095 N N . LYS A 1 398 ? 4.598 -0.960 2.143 1.00 77.69 398 LYS A N 1
ATOM 3096 C CA . LYS A 1 398 ? 5.051 -0.544 3.468 1.00 77.69 398 LYS A CA 1
ATOM 3097 C C . LYS A 1 398 ? 3.944 0.183 4.231 1.00 77.69 398 LYS A C 1
ATOM 3099 O O . LYS A 1 398 ? 3.368 1.146 3.728 1.00 77.69 398 LYS A O 1
ATOM 3104 N N . VAL A 1 399 ? 3.708 -0.250 5.469 1.00 85.31 399 VAL A N 1
ATOM 3105 C CA . VAL A 1 399 ? 2.895 0.465 6.464 1.00 85.31 399 VAL A CA 1
ATOM 3106 C C . VAL A 1 399 ? 3.825 0.904 7.591 1.00 85.31 399 VAL A C 1
ATOM 3108 O O . VAL A 1 399 ? 4.651 0.113 8.052 1.00 85.31 399 VAL A O 1
ATOM 3111 N N . ALA A 1 400 ? 3.737 2.157 8.026 1.00 88.12 400 ALA A N 1
ATOM 3112 C CA . ALA A 1 400 ? 4.542 2.681 9.119 1.00 88.12 400 ALA A CA 1
ATOM 3113 C C . ALA A 1 400 ? 4.318 1.915 10.436 1.00 88.12 400 ALA A C 1
ATOM 3115 O O . ALA A 1 400 ? 3.247 1.367 10.719 1.00 88.12 400 ALA A O 1
ATOM 3116 N N . LEU A 1 401 ? 5.358 1.899 11.273 1.00 91.31 401 LEU A N 1
ATOM 3117 C CA . LEU A 1 401 ? 5.254 1.432 12.653 1.00 91.31 401 LEU A CA 1
ATOM 3118 C C . LEU A 1 401 ? 4.221 2.284 13.404 1.00 91.31 401 LEU A C 1
ATOM 3120 O O . LEU A 1 401 ? 4.259 3.508 13.335 1.00 91.31 401 LEU A O 1
ATOM 3124 N N . GLY A 1 402 ? 3.303 1.629 14.114 1.00 90.62 402 GLY A N 1
ATOM 3125 C CA . GLY A 1 402 ? 2.164 2.275 14.770 1.00 90.62 402 GLY A CA 1
ATOM 3126 C C . GLY A 1 402 ? 0.899 2.364 13.907 1.00 90.62 402 GLY A C 1
ATOM 3127 O O . GLY A 1 402 ? -0.167 2.644 14.453 1.00 90.62 402 GLY A O 1
ATOM 3128 N N . GLY A 1 403 ? 0.992 2.059 12.609 1.00 91.56 403 GLY A N 1
ATOM 3129 C CA . GLY A 1 403 ? -0.077 2.276 11.635 1.00 91.56 403 GLY A CA 1
ATOM 3130 C C . GLY A 1 403 ? -0.016 3.668 11.004 1.00 91.56 403 GLY A C 1
ATOM 3131 O O . GLY A 1 403 ? 0.833 4.488 11.351 1.00 91.56 403 GLY A O 1
ATOM 3132 N N . GLU A 1 404 ? -0.911 3.926 10.055 1.00 90.00 404 GLU A N 1
ATOM 3133 C CA . GLU A 1 404 ? -0.915 5.157 9.257 1.00 90.00 404 GLU A CA 1
ATOM 3134 C C . GLU A 1 404 ? -2.312 5.782 9.199 1.00 90.00 404 GLU A C 1
ATOM 3136 O O . GLU A 1 404 ? -3.299 5.046 9.111 1.00 90.00 404 GLU A O 1
ATOM 3141 N N . PRO A 1 405 ? -2.427 7.120 9.248 1.00 92.25 405 PRO A N 1
ATOM 3142 C CA . PRO A 1 405 ? -3.696 7.795 9.028 1.00 92.25 405 PRO A CA 1
ATOM 3143 C C . PRO A 1 405 ? -4.119 7.659 7.565 1.00 92.25 405 PRO A C 1
ATOM 3145 O O . PRO A 1 405 ? -3.300 7.783 6.650 1.00 92.25 405 PRO A O 1
ATOM 3148 N N . ILE A 1 406 ? -5.406 7.398 7.366 1.00 92.06 406 ILE A N 1
ATOM 3149 C CA . ILE A 1 406 ? -6.017 7.253 6.048 1.00 92.06 406 ILE A CA 1
ATOM 3150 C C . ILE A 1 406 ? -7.383 7.933 6.026 1.00 92.06 406 ILE A C 1
ATOM 3152 O O . ILE A 1 406 ? -8.049 8.028 7.059 1.00 92.06 406 ILE A O 1
ATOM 3156 N N . THR A 1 407 ? -7.825 8.336 4.844 1.00 93.31 407 THR A N 1
ATOM 3157 C CA . THR A 1 407 ? -9.134 8.953 4.630 1.00 93.31 407 THR A CA 1
ATOM 3158 C C . THR A 1 407 ? -9.867 8.212 3.519 1.00 93.31 407 THR A C 1
ATOM 3160 O O . THR A 1 407 ? -9.286 7.929 2.478 1.00 93.31 407 THR A O 1
ATOM 3163 N N . PHE A 1 408 ? -11.146 7.911 3.730 1.00 93.75 408 PHE A N 1
ATOM 3164 C CA . PHE A 1 408 ? -12.011 7.273 2.736 1.00 93.75 408 PHE A CA 1
ATOM 3165 C C . PHE A 1 408 ? -13.050 8.246 2.199 1.00 93.75 408 PHE A C 1
ATOM 3167 O O . PHE A 1 408 ? -13.586 9.045 2.969 1.00 93.75 408 PHE A O 1
ATOM 3174 N N . PHE A 1 409 ? -13.412 8.112 0.926 1.00 94.38 409 PHE A N 1
ATOM 3175 C CA . PHE A 1 409 ? -14.678 8.590 0.367 1.00 94.38 409 PHE A CA 1
ATOM 3176 C C . PHE A 1 409 ? -15.170 7.635 -0.728 1.00 94.38 409 PHE A C 1
ATOM 3178 O O . PHE A 1 409 ? -14.409 6.807 -1.216 1.00 94.38 409 PHE A O 1
ATOM 3185 N N . LEU A 1 410 ? -16.450 7.720 -1.089 1.00 94.56 410 LEU A N 1
ATOM 3186 C CA . LEU A 1 410 ? -16.985 7.024 -2.259 1.00 94.56 410 LEU A CA 1
ATOM 3187 C C . LEU A 1 410 ? -17.205 8.025 -3.389 1.00 94.56 410 LEU A C 1
ATOM 3189 O O . LEU A 1 410 ? -17.768 9.099 -3.143 1.00 94.56 410 LEU A O 1
ATOM 3193 N N . ALA A 1 411 ? -16.811 7.638 -4.595 1.00 94.06 411 ALA A N 1
ATOM 3194 C CA . ALA A 1 411 ? -17.234 8.257 -5.839 1.00 94.06 411 ALA A CA 1
ATOM 3195 C C . ALA A 1 411 ? -18.383 7.437 -6.448 1.00 94.06 411 ALA A C 1
ATOM 3197 O O . ALA A 1 411 ? -18.288 6.214 -6.584 1.00 94.06 411 ALA A O 1
ATOM 3198 N N . ILE A 1 412 ? -19.502 8.101 -6.735 1.00 90.88 412 ILE A N 1
ATOM 3199 C CA . ILE A 1 412 ? -20.742 7.495 -7.230 1.00 90.88 412 ILE A CA 1
ATOM 3200 C C . ILE A 1 412 ? -21.317 8.417 -8.303 1.00 90.88 412 ILE A C 1
ATOM 3202 O O . ILE A 1 412 ? -21.749 9.522 -7.975 1.00 90.88 412 ILE A O 1
ATOM 3206 N N . ASP A 1 413 ? -21.342 7.971 -9.559 1.00 85.44 413 ASP A N 1
ATOM 3207 C CA . ASP A 1 413 ? -21.934 8.698 -10.693 1.00 85.44 413 ASP A CA 1
ATOM 3208 C C . ASP A 1 413 ? -21.478 10.178 -10.793 1.00 85.44 413 ASP A C 1
ATOM 3210 O O . ASP A 1 413 ? -22.313 11.079 -10.897 1.00 85.44 413 ASP A O 1
ATOM 3214 N N . GLY A 1 414 ? -20.170 10.453 -10.684 1.00 86.12 414 GLY A N 1
ATOM 3215 C CA . GLY A 1 414 ? -19.616 11.821 -10.715 1.00 86.12 414 GLY A CA 1
ATOM 3216 C C . GLY A 1 414 ? -19.799 12.629 -9.416 1.00 86.12 414 GLY A C 1
ATOM 3217 O O . GLY A 1 414 ? -19.574 13.843 -9.378 1.00 86.12 414 GLY A O 1
ATOM 3218 N N . TYR A 1 415 ? -20.227 11.983 -8.325 1.00 89.06 415 TYR A N 1
ATOM 3219 C CA . TYR A 1 415 ? -20.394 12.613 -7.015 1.00 89.06 415 TYR A CA 1
ATOM 3220 C C . TYR A 1 415 ? -19.529 11.982 -5.931 1.00 89.06 415 TYR A C 1
ATOM 3222 O O . TYR A 1 415 ? -19.449 10.765 -5.793 1.00 89.06 415 TYR A O 1
ATOM 3230 N N . LYS A 1 416 ? -18.994 12.832 -5.054 1.00 91.94 416 LYS A N 1
ATOM 3231 C CA . LYS A 1 416 ? -18.214 12.437 -3.878 1.00 91.94 416 LYS A CA 1
ATOM 3232 C C . LYS A 1 416 ? -19.044 12.473 -2.600 1.00 91.94 416 LYS A C 1
ATOM 3234 O O . LYS A 1 416 ? -19.691 13.481 -2.295 1.00 91.94 416 LYS A O 1
ATOM 3239 N N . THR A 1 417 ? -19.003 11.405 -1.804 1.00 92.81 417 THR A N 1
ATOM 3240 C CA . THR A 1 417 ? -19.603 11.396 -0.456 1.00 92.81 417 THR A CA 1
ATOM 3241 C C . THR A 1 417 ? -18.841 12.303 0.517 1.00 92.81 417 THR A C 1
ATOM 3243 O O . THR A 1 417 ? -17.818 12.898 0.188 1.00 92.81 417 THR A O 1
ATOM 3246 N N . ASN A 1 418 ? -19.296 12.398 1.771 1.00 92.12 418 ASN A N 1
ATOM 3247 C CA . ASN A 1 418 ? -18.400 12.875 2.826 1.00 92.12 418 ASN A CA 1
ATOM 3248 C C . ASN A 1 418 ? -17.166 11.964 2.938 1.00 92.12 418 ASN A C 1
ATOM 3250 O O . ASN A 1 418 ? -17.207 10.801 2.533 1.00 92.12 418 ASN A O 1
ATOM 3254 N N . SER A 1 419 ? -16.111 12.488 3.555 1.00 92.88 419 SER A N 1
ATOM 3255 C CA . SER A 1 419 ? -14.942 11.699 3.921 1.00 92.88 419 SER A CA 1
ATOM 3256 C C . SER A 1 419 ? -15.016 11.224 5.372 1.00 92.88 419 SER A C 1
ATOM 3258 O O . SER A 1 419 ? -15.648 11.877 6.211 1.00 92.88 419 SER A O 1
ATOM 3260 N N . ILE A 1 420 ? -14.370 10.098 5.669 1.00 94.25 420 ILE A N 1
ATOM 3261 C CA . ILE A 1 420 ? -14.111 9.638 7.040 1.00 94.25 420 ILE A CA 1
ATOM 3262 C C . ILE A 1 420 ? -12.630 9.333 7.217 1.00 94.25 420 ILE A C 1
ATOM 3264 O O . ILE A 1 420 ? -12.001 8.784 6.315 1.00 94.25 420 ILE A O 1
ATOM 3268 N N . ASP A 1 421 ? -12.107 9.630 8.400 1.00 94.19 421 ASP A N 1
ATOM 3269 C CA . ASP A 1 421 ? -10.739 9.284 8.767 1.00 94.19 421 ASP A CA 1
ATOM 3270 C C . ASP A 1 421 ? -10.696 7.939 9.493 1.00 94.19 421 ASP A C 1
ATOM 3272 O O . ASP A 1 421 ? -11.582 7.586 10.284 1.00 94.19 421 ASP A O 1
ATOM 3276 N N . ALA A 1 422 ? -9.638 7.187 9.230 1.00 93.81 422 ALA A N 1
ATOM 3277 C CA . ALA A 1 422 ? -9.367 5.893 9.824 1.00 93.81 422 ALA A CA 1
ATOM 3278 C C . ALA A 1 422 ? -7.857 5.671 9.988 1.00 93.81 422 ALA A C 1
ATOM 3280 O O . ALA A 1 422 ? -7.026 6.508 9.637 1.00 93.81 422 ALA A O 1
ATOM 3281 N N . THR A 1 423 ? -7.489 4.524 10.554 1.00 93.88 423 THR A N 1
ATOM 3282 C CA . THR A 1 423 ? -6.094 4.083 10.650 1.00 93.88 423 THR A CA 1
ATOM 3283 C C . THR A 1 423 ? -5.888 2.791 9.870 1.00 93.88 423 THR A C 1
ATOM 3285 O O . THR A 1 423 ? -6.547 1.781 10.139 1.00 93.88 423 THR A O 1
ATOM 3288 N N . LEU A 1 424 ? -4.930 2.794 8.948 1.00 93.50 424 LEU A N 1
ATOM 3289 C CA . LEU A 1 424 ? -4.384 1.584 8.354 1.00 93.50 424 LEU A CA 1
ATOM 3290 C C . LEU A 1 424 ? -3.464 0.910 9.372 1.00 93.50 424 LEU A C 1
ATOM 3292 O O . LEU A 1 424 ? -2.399 1.420 9.719 1.00 93.50 424 LEU A O 1
ATOM 3296 N N . LEU A 1 425 ? -3.895 -0.235 9.885 1.00 94.56 425 LEU A N 1
ATOM 3297 C CA . LEU A 1 425 ? -3.132 -1.009 10.851 1.00 94.56 425 LEU A CA 1
ATOM 3298 C C . LEU A 1 425 ? -1.948 -1.684 10.169 1.00 94.56 425 LEU A C 1
ATOM 3300 O O . LEU A 1 425 ? -2.096 -2.324 9.126 1.00 94.56 425 LEU A O 1
ATOM 3304 N N . HIS A 1 426 ? -0.791 -1.634 10.825 1.00 93.12 426 HIS A N 1
ATOM 3305 C CA . HIS A 1 426 ? 0.334 -2.467 10.434 1.00 93.12 426 HIS A CA 1
ATOM 3306 C C . HIS A 1 426 ? -0.085 -3.957 10.486 1.00 93.12 426 HIS A C 1
ATOM 3308 O O . HIS A 1 426 ? -0.776 -4.370 11.425 1.00 93.12 426 HIS A O 1
ATOM 3314 N N . PRO A 1 427 ? 0.338 -4.820 9.540 1.00 90.25 427 PRO A N 1
ATOM 3315 C CA . PRO A 1 427 ? -0.065 -6.236 9.528 1.00 90.25 427 PRO A CA 1
ATOM 3316 C C . PRO A 1 427 ? 0.229 -6.989 10.839 1.00 90.25 427 PRO A C 1
ATOM 3318 O O . PRO A 1 427 ? -0.507 -7.894 11.230 1.00 90.25 427 PRO A O 1
ATOM 3321 N N . LYS A 1 428 ? 1.281 -6.559 11.548 1.00 91.44 428 LYS A N 1
ATOM 3322 C CA . LYS A 1 428 ? 1.721 -7.070 12.861 1.00 91.44 428 LYS A CA 1
ATOM 3323 C C . LYS A 1 428 ? 1.135 -6.348 14.086 1.00 91.44 428 LYS A C 1
ATOM 3325 O O . LYS A 1 428 ? 1.574 -6.597 15.206 1.00 91.44 428 LYS A O 1
ATOM 3330 N N . THR A 1 429 ? 0.167 -5.446 13.920 1.00 94.88 429 THR A N 1
ATOM 3331 C CA . THR A 1 429 ? -0.533 -4.848 15.070 1.00 94.88 429 THR A CA 1
ATOM 3332 C C . THR A 1 429 ? -1.205 -5.966 15.894 1.00 94.88 429 THR A C 1
ATOM 3334 O O . THR A 1 429 ? -1.842 -6.850 15.294 1.00 94.88 429 THR A O 1
ATOM 3337 N N . PRO A 1 430 ? -1.076 -5.958 17.236 1.00 96.12 430 PRO A N 1
ATOM 3338 C CA . PRO A 1 430 ? -1.619 -7.002 18.100 1.00 96.12 430 PRO A CA 1
ATOM 3339 C C . PRO A 1 430 ? -3.146 -7.041 18.031 1.00 96.12 430 PRO A C 1
ATOM 3341 O O . PRO A 1 430 ? -3.801 -6.027 17.789 1.00 96.12 430 PRO A O 1
ATOM 3344 N N . VAL A 1 431 ? -3.727 -8.216 18.256 1.00 95.88 431 VAL A N 1
ATOM 3345 C CA . VAL A 1 431 ? -5.182 -8.411 18.312 1.00 95.88 431 VAL A CA 1
ATOM 3346 C C . VAL A 1 431 ? -5.521 -9.207 19.560 1.00 95.88 431 VAL A C 1
ATOM 3348 O O . VAL A 1 431 ? -4.906 -10.240 19.809 1.00 95.88 431 VAL A O 1
ATOM 3351 N N . VAL A 1 432 ? -6.507 -8.747 20.328 1.00 96.00 432 VAL A N 1
ATOM 3352 C CA . VAL A 1 432 ? -7.056 -9.487 21.467 1.00 96.00 432 VAL A CA 1
ATOM 3353 C C . VAL A 1 432 ? -8.309 -10.216 21.003 1.00 96.00 432 VAL A C 1
ATOM 3355 O O . VAL A 1 432 ? -9.295 -9.582 20.634 1.00 96.00 432 VAL A O 1
ATOM 3358 N N . THR A 1 433 ? -8.277 -11.545 21.034 1.00 95.06 433 THR A N 1
ATOM 3359 C CA . THR A 1 433 ? -9.401 -12.401 20.624 1.00 95.06 433 THR A CA 1
ATOM 3360 C C . THR A 1 433 ? -10.170 -12.961 21.814 1.00 95.06 433 THR A C 1
ATOM 3362 O O . THR A 1 433 ? -11.320 -13.363 21.668 1.00 95.06 433 THR A O 1
ATOM 3365 N N . GLY A 1 434 ? -9.581 -12.971 23.014 1.00 93.62 434 GLY A N 1
ATOM 3366 C CA . GLY A 1 434 ? -10.268 -13.504 24.183 1.00 93.62 434 GLY A CA 1
ATOM 3367 C C . GLY A 1 434 ? -9.599 -13.217 25.521 1.00 93.62 434 GLY A C 1
ATOM 3368 O O . GLY A 1 434 ? -8.389 -13.032 25.632 1.00 93.62 434 GLY A O 1
ATOM 3369 N N . ILE A 1 435 ? -10.435 -13.214 26.560 1.00 94.00 435 ILE A N 1
ATOM 3370 C CA . ILE A 1 435 ? -10.034 -13.172 27.969 1.00 94.00 435 ILE A CA 1
ATOM 3371 C C . ILE A 1 435 ? -10.853 -14.252 28.685 1.00 94.00 435 ILE A C 1
ATOM 3373 O O . ILE A 1 435 ? -12.042 -14.027 28.943 1.00 94.00 435 ILE A O 1
ATOM 3377 N N . PRO A 1 436 ? -10.268 -15.426 28.988 1.00 92.62 436 PRO A N 1
ATOM 3378 C CA . PRO A 1 436 ? -11.009 -16.545 29.568 1.00 92.62 436 PRO A CA 1
ATOM 3379 C C . PRO A 1 436 ? -11.665 -16.230 30.920 1.00 92.62 436 PRO A C 1
ATOM 3381 O O . PRO A 1 436 ? -12.741 -16.746 31.216 1.00 92.62 436 PRO A O 1
ATOM 3384 N N . ILE A 1 437 ? -11.037 -15.376 31.737 1.00 89.38 437 ILE A N 1
ATOM 3385 C CA . ILE A 1 437 ? -11.543 -14.967 33.054 1.00 89.38 437 ILE A CA 1
ATOM 3386 C C . ILE A 1 437 ? -11.627 -13.443 33.098 1.00 89.38 437 ILE A C 1
ATOM 3388 O O . ILE A 1 437 ? -10.606 -12.763 33.127 1.00 89.38 437 ILE A O 1
ATOM 3392 N N . LYS A 1 438 ? -12.854 -12.909 33.106 1.00 87.44 438 LYS A N 1
ATOM 3393 C CA . LYS A 1 438 ? -13.096 -11.458 33.134 1.00 87.44 438 LYS A CA 1
ATOM 3394 C C . LYS A 1 438 ? -13.315 -10.897 34.537 1.00 87.44 438 LYS A C 1
ATOM 3396 O O . LYS A 1 438 ? -12.937 -9.758 34.767 1.00 87.44 438 LYS A O 1
ATOM 3401 N N . ASN A 1 439 ? -13.911 -11.659 35.454 1.00 87.56 439 ASN A N 1
ATOM 3402 C CA . ASN A 1 439 ? -14.094 -11.231 36.846 1.00 87.56 439 ASN A CA 1
ATOM 3403 C C . ASN A 1 439 ? -12.845 -11.602 37.643 1.00 87.56 439 ASN A C 1
ATOM 3405 O O . ASN A 1 439 ? -12.501 -12.782 37.705 1.00 87.56 439 ASN A O 1
ATOM 3409 N N . VAL A 1 440 ? -12.159 -10.605 38.193 1.00 86.94 440 VAL A N 1
ATOM 3410 C CA . VAL A 1 440 ? -10.815 -10.771 38.765 1.00 86.94 440 VAL A CA 1
ATOM 3411 C C . VAL A 1 440 ? -10.647 -9.924 40.019 1.00 86.94 440 VAL A C 1
ATOM 3413 O O . VAL A 1 440 ? -11.288 -8.884 40.157 1.00 86.94 440 VAL A O 1
ATOM 3416 N N . VAL A 1 441 ? -9.763 -10.327 40.923 1.00 84.81 441 VAL A N 1
ATOM 3417 C CA . VAL A 1 441 ? -9.352 -9.532 42.088 1.00 84.81 441 VAL A CA 1
ATOM 3418 C C . VAL A 1 441 ? -7.898 -9.078 41.942 1.00 84.81 441 VAL A C 1
ATOM 3420 O O . VAL A 1 441 ? -7.172 -9.515 41.052 1.00 84.81 441 VAL A O 1
ATOM 3423 N N . GLU A 1 442 ? -7.458 -8.159 42.801 1.00 86.38 442 GLU A N 1
ATOM 3424 C CA . GLU A 1 442 ? -6.052 -7.741 42.837 1.00 86.38 442 GLU A CA 1
ATOM 3425 C C . GLU A 1 442 ? -5.113 -8.937 43.051 1.00 86.38 442 GLU A C 1
ATOM 3427 O O . GLU A 1 442 ? -5.352 -9.775 43.922 1.00 86.38 442 GLU A O 1
ATOM 3432 N N . GLY A 1 443 ? -4.030 -8.992 42.272 1.00 88.50 443 GLY A N 1
ATOM 3433 C CA . GLY A 1 443 ? -3.037 -10.061 42.344 1.00 88.50 443 GLY A CA 1
ATOM 3434 C C . GLY A 1 443 ? -3.373 -11.308 41.520 1.00 88.50 443 GLY A C 1
ATOM 3435 O O . GLY A 1 443 ? -2.505 -12.173 41.381 1.00 88.50 443 GLY A O 1
ATOM 3436 N N . ASP A 1 444 ? -4.574 -11.404 40.942 1.00 90.31 444 ASP A N 1
ATOM 3437 C CA . ASP A 1 444 ? -4.909 -12.497 40.029 1.00 90.31 444 ASP A CA 1
ATOM 3438 C C . ASP A 1 444 ? -4.024 -12.456 38.782 1.00 90.31 444 ASP A C 1
ATOM 3440 O O . ASP A 1 444 ? -3.714 -11.388 38.252 1.00 90.31 444 ASP A O 1
ATOM 3444 N N . LYS A 1 445 ? -3.653 -13.637 38.280 1.00 94.44 445 LYS A N 1
ATOM 3445 C CA . LYS A 1 445 ? -2.985 -13.783 36.986 1.00 94.44 445 LYS A CA 1
ATOM 3446 C C . LYS A 1 445 ? -4.033 -14.008 35.902 1.00 94.44 445 LYS A C 1
ATOM 3448 O O . LYS A 1 445 ? -4.722 -15.027 35.913 1.00 94.44 445 LYS A O 1
ATOM 3453 N N . VAL A 1 446 ? -4.124 -13.079 34.959 1.00 95.12 446 VAL A N 1
ATOM 3454 C CA . VAL A 1 446 ? -5.099 -13.093 33.865 1.00 95.12 446 VAL A CA 1
ATOM 3455 C C . VAL A 1 446 ? -4.409 -13.474 32.569 1.00 95.12 446 VAL A C 1
ATOM 3457 O O . VAL A 1 446 ? -3.357 -12.926 32.244 1.00 95.12 446 VAL A O 1
ATOM 3460 N N . SER A 1 447 ? -5.024 -14.396 31.830 1.00 96.31 447 SER A N 1
ATOM 3461 C CA . SER A 1 447 ? -4.594 -14.787 30.489 1.00 96.31 447 SER A CA 1
ATOM 3462 C C . SER A 1 447 ? -5.365 -14.030 29.416 1.00 96.31 447 SER A C 1
ATOM 3464 O O . SER A 1 447 ? -6.571 -13.810 29.535 1.00 96.31 447 SER A O 1
ATOM 3466 N N . ILE A 1 448 ? -4.659 -13.678 28.350 1.00 96.81 448 ILE A N 1
ATOM 3467 C CA . ILE A 1 448 ? -5.181 -13.057 27.139 1.00 96.81 448 ILE A CA 1
ATOM 3468 C C . ILE A 1 448 ? -4.821 -13.974 25.976 1.00 96.81 448 ILE A C 1
ATOM 3470 O O . ILE A 1 448 ? -3.669 -14.389 25.862 1.00 96.81 448 ILE A O 1
ATOM 3474 N N . THR A 1 449 ? -5.792 -14.269 25.118 1.00 96.19 449 THR A N 1
ATOM 3475 C CA . THR A 1 449 ? -5.559 -14.927 23.829 1.00 96.19 449 THR A CA 1
ATOM 3476 C C . THR A 1 449 ? -5.641 -13.895 22.716 1.00 96.19 449 THR A C 1
ATOM 3478 O O . THR A 1 449 ? -6.462 -12.970 22.771 1.00 96.19 449 THR A O 1
ATOM 3481 N N . GLY A 1 450 ? -4.794 -14.040 21.705 1.00 95.50 450 GLY A N 1
ATOM 3482 C CA . GLY A 1 450 ? -4.680 -13.057 20.644 1.00 95.50 450 GLY A CA 1
ATOM 3483 C C . GLY A 1 450 ? -3.876 -13.527 19.443 1.00 95.50 450 GLY A C 1
ATOM 3484 O O . GLY A 1 450 ? -3.585 -14.710 19.287 1.00 95.50 450 GLY A O 1
ATOM 3485 N N . ALA A 1 451 ? -3.532 -12.565 18.597 1.00 94.12 451 ALA A N 1
ATOM 3486 C CA . ALA A 1 451 ? -2.636 -12.734 17.462 1.00 94.12 451 ALA A CA 1
ATOM 3487 C C . ALA A 1 451 ? -1.620 -11.587 17.430 1.00 94.12 451 ALA A C 1
ATOM 3489 O O . ALA A 1 451 ? -1.893 -10.494 17.939 1.00 94.12 451 ALA A O 1
ATOM 3490 N N . ASN A 1 452 ? -0.471 -11.825 16.791 1.00 93.62 452 ASN A N 1
ATOM 3491 C CA . ASN A 1 452 ? 0.636 -10.867 16.677 1.00 93.62 452 ASN A CA 1
ATOM 3492 C C . ASN A 1 452 ? 1.143 -10.361 18.040 1.00 93.62 452 ASN A C 1
ATOM 3494 O O . ASN A 1 452 ? 1.497 -9.188 18.203 1.00 93.62 452 ASN A O 1
ATOM 3498 N N . LEU A 1 453 ? 1.144 -11.239 19.041 1.00 94.62 453 LEU A N 1
ATOM 3499 C CA . LEU A 1 453 ? 1.634 -10.923 20.373 1.00 94.62 453 LEU A CA 1
ATOM 3500 C C . LEU A 1 453 ? 3.163 -11.085 20.388 1.00 94.62 453 LEU A C 1
ATOM 3502 O O . LEU A 1 453 ? 3.709 -12.152 20.634 1.00 94.62 453 LEU A O 1
ATOM 3506 N N . GLU A 1 454 ? 3.879 -10.015 20.048 1.00 90.06 454 GLU A N 1
ATOM 3507 C CA . GLU A 1 454 ? 5.346 -10.036 19.987 1.00 90.06 454 GLU A CA 1
ATOM 3508 C C . GLU A 1 454 ? 5.999 -9.612 21.316 1.00 90.06 454 GLU A C 1
ATOM 3510 O O . GLU A 1 454 ? 5.427 -8.867 22.120 1.00 90.06 454 GLU A O 1
ATOM 3515 N N . SER A 1 455 ? 7.245 -10.045 21.533 1.00 89.12 455 SER A N 1
ATOM 3516 C CA . SER A 1 455 ? 8.058 -9.602 22.673 1.00 89.12 455 SER A CA 1
ATOM 3517 C C . SER A 1 455 ? 8.170 -8.073 22.713 1.00 89.12 455 SER A C 1
ATOM 3519 O O . SER A 1 455 ? 8.445 -7.434 21.701 1.00 89.12 455 SER A O 1
ATOM 3521 N N . GLY A 1 456 ? 7.995 -7.485 23.899 1.00 88.19 456 GLY A N 1
ATOM 3522 C CA . GLY A 1 456 ? 7.961 -6.029 24.089 1.00 88.19 456 GLY A CA 1
ATOM 3523 C C . GLY A 1 456 ? 6.563 -5.407 23.990 1.00 88.19 456 GLY A C 1
ATOM 3524 O O . GLY A 1 456 ? 6.434 -4.201 24.189 1.00 88.19 456 GLY A O 1
ATOM 3525 N N . THR A 1 457 ? 5.520 -6.205 23.732 1.00 95.62 457 THR A N 1
ATOM 3526 C CA . THR A 1 457 ? 4.125 -5.762 23.875 1.00 95.62 457 THR A CA 1
ATOM 3527 C C . THR A 1 457 ? 3.812 -5.458 25.342 1.00 95.62 457 THR A C 1
ATOM 3529 O O . THR A 1 457 ? 4.107 -6.261 26.228 1.00 95.62 457 THR A O 1
ATOM 3532 N N . ALA A 1 458 ? 3.184 -4.313 25.597 1.00 95.88 458 ALA A N 1
ATOM 3533 C CA . ALA A 1 458 ? 2.702 -3.905 26.912 1.00 95.88 458 ALA A CA 1
ATOM 3534 C C . ALA A 1 458 ? 1.170 -3.869 26.944 1.00 95.88 458 ALA A C 1
ATOM 3536 O O . ALA A 1 458 ? 0.525 -3.696 25.910 1.00 95.88 458 ALA A O 1
ATOM 3537 N N . LEU A 1 459 ? 0.588 -3.999 28.135 1.00 95.94 459 LEU A N 1
ATOM 3538 C CA . LEU A 1 459 ? -0.840 -3.776 28.354 1.00 95.94 459 LEU A CA 1
ATOM 3539 C C . LEU A 1 459 ? -1.047 -2.362 28.888 1.00 95.94 459 LEU A C 1
ATOM 3541 O O . LEU A 1 459 ? -0.413 -1.961 29.863 1.00 95.94 459 LEU A O 1
ATOM 3545 N N . VAL A 1 460 ? -1.944 -1.610 28.259 1.00 94.44 460 VAL A N 1
ATOM 3546 C CA . VAL A 1 460 ? -2.253 -0.222 28.607 1.00 94.44 460 VAL A CA 1
ATOM 3547 C C . VAL A 1 460 ? -3.696 -0.149 29.089 1.00 94.44 460 VAL A C 1
ATOM 3549 O O . VAL A 1 460 ? -4.621 -0.354 28.307 1.00 94.44 460 VAL A O 1
ATOM 3552 N N . PHE A 1 461 ? -3.903 0.130 30.378 1.00 91.69 461 PHE A N 1
ATOM 3553 C CA . PHE A 1 461 ? -5.241 0.425 30.894 1.00 91.69 461 PHE A CA 1
ATOM 3554 C C . PHE A 1 461 ? -5.683 1.829 30.463 1.00 91.69 461 PHE A C 1
ATOM 3556 O O . PHE A 1 461 ? -4.901 2.772 30.547 1.00 91.69 461 PHE A O 1
ATOM 3563 N N . ALA A 1 462 ? -6.946 1.978 30.057 1.00 87.25 462 ALA A N 1
ATOM 3564 C CA . ALA A 1 462 ? -7.498 3.232 29.531 1.00 87.25 462 ALA A CA 1
ATOM 3565 C C . ALA A 1 462 ? -7.401 4.406 30.526 1.00 87.25 462 ALA A C 1
ATOM 3567 O O . ALA A 1 462 ? -7.226 5.556 30.133 1.00 87.25 462 ALA A O 1
ATOM 3568 N N . ASP A 1 463 ? -7.512 4.110 31.818 1.00 80.50 463 ASP A N 1
ATOM 3569 C CA . ASP A 1 463 ? -7.472 5.069 32.921 1.00 80.50 463 ASP A CA 1
ATOM 3570 C C . ASP A 1 463 ? -6.482 4.662 34.024 1.00 80.50 463 ASP A C 1
ATOM 3572 O O . ASP A 1 463 ? -6.585 5.110 35.166 1.00 80.50 463 ASP A O 1
ATOM 3576 N N . GLY A 1 464 ? -5.528 3.791 33.688 1.00 76.75 464 GLY A N 1
ATOM 3577 C CA . GLY A 1 464 ? -4.618 3.168 34.642 1.00 76.75 464 GLY A CA 1
ATOM 3578 C C . GLY A 1 464 ? -3.168 3.110 34.155 1.00 76.75 464 GLY A C 1
ATOM 3579 O O . GLY A 1 464 ? -2.789 3.802 33.210 1.00 76.75 464 GLY A O 1
ATOM 3580 N N . PRO A 1 465 ? -2.322 2.306 34.818 1.00 81.88 465 PRO A N 1
ATOM 3581 C CA . PRO A 1 465 ? -0.921 2.174 34.446 1.00 81.88 465 PRO A CA 1
ATOM 3582 C C . PRO A 1 465 ? -0.741 1.351 33.164 1.00 81.88 465 PRO A C 1
ATOM 3584 O O . PRO A 1 465 ? -1.520 0.446 32.862 1.00 81.88 465 PRO A O 1
ATOM 3587 N N . THR A 1 466 ? 0.360 1.601 32.457 1.00 90.62 466 THR A N 1
ATOM 3588 C CA . THR A 1 466 ? 0.923 0.631 31.513 1.00 90.62 466 THR A CA 1
ATOM 3589 C C . THR A 1 466 ? 1.660 -0.444 32.300 1.00 90.62 466 THR A C 1
ATOM 3591 O O . THR A 1 466 ? 2.528 -0.130 33.118 1.00 90.62 466 THR A O 1
ATOM 3594 N N . ILE A 1 467 ? 1.340 -1.709 32.051 1.00 90.19 467 ILE A N 1
ATOM 3595 C CA . ILE A 1 467 ? 1.973 -2.849 32.710 1.00 90.19 467 ILE A CA 1
ATOM 3596 C C . ILE A 1 467 ? 2.729 -3.709 31.700 1.00 90.19 467 ILE A C 1
ATOM 3598 O O . ILE A 1 467 ? 2.323 -3.880 30.549 1.00 90.19 467 ILE A O 1
ATOM 3602 N N . GLN A 1 468 ? 3.849 -4.259 32.159 1.00 89.00 468 GLN A N 1
ATOM 3603 C CA . GLN A 1 468 ? 4.571 -5.290 31.428 1.00 89.00 468 GLN A CA 1
ATOM 3604 C C . GLN A 1 468 ? 3.876 -6.633 31.632 1.00 89.00 468 GLN A C 1
ATOM 3606 O O . GLN A 1 468 ? 3.364 -6.919 32.714 1.00 89.00 468 GLN A O 1
ATOM 3611 N N . LEU A 1 469 ? 3.859 -7.442 30.580 1.00 94.56 469 LEU A N 1
ATOM 3612 C CA . LEU A 1 469 ? 3.272 -8.773 30.614 1.00 94.56 469 LEU A CA 1
ATOM 3613 C C . LEU A 1 469 ? 4.242 -9.747 31.297 1.00 94.56 469 LEU A C 1
ATOM 3615 O O . LEU A 1 469 ? 5.438 -9.749 31.011 1.00 94.56 469 LEU A O 1
ATOM 3619 N N . ASP A 1 470 ? 3.728 -10.606 32.177 1.00 91.75 470 ASP A N 1
ATOM 3620 C CA . ASP A 1 470 ? 4.527 -11.622 32.882 1.00 91.75 470 ASP A CA 1
ATOM 3621 C C . ASP A 1 470 ? 4.929 -12.785 31.969 1.00 91.75 470 ASP A C 1
ATOM 3623 O O . ASP A 1 470 ? 5.821 -13.576 32.279 1.00 91.75 470 ASP A O 1
ATOM 3627 N N . TYR A 1 471 ? 4.195 -12.947 30.873 1.00 94.38 471 TYR A N 1
ATOM 3628 C CA . TYR A 1 471 ? 4.410 -13.961 29.857 1.00 94.38 471 TYR A CA 1
ATOM 3629 C C . TYR A 1 471 ? 3.829 -13.468 28.541 1.00 94.38 471 TYR A C 1
ATOM 3631 O O . TYR A 1 471 ? 2.741 -12.888 28.537 1.00 94.38 471 TYR A O 1
ATOM 3639 N N . ILE A 1 472 ? 4.523 -13.763 27.449 1.00 96.25 472 ILE A N 1
ATOM 3640 C CA . ILE A 1 472 ? 4.032 -13.547 26.097 1.00 96.25 472 ILE A CA 1
ATOM 3641 C C . ILE A 1 472 ? 4.656 -14.573 25.147 1.00 96.25 472 ILE A C 1
ATOM 3643 O O . ILE A 1 472 ? 5.863 -14.817 25.189 1.00 96.25 472 ILE A O 1
ATOM 3647 N N . ASP A 1 473 ? 3.814 -15.164 24.312 1.00 94.50 473 ASP A N 1
ATOM 3648 C CA . ASP A 1 473 ? 4.165 -15.825 23.057 1.00 94.50 473 ASP A CA 1
ATOM 3649 C C . ASP A 1 473 ? 3.291 -15.239 21.939 1.00 94.50 473 ASP A C 1
ATOM 3651 O O . ASP A 1 473 ? 2.551 -14.292 22.183 1.00 94.50 473 ASP A O 1
ATOM 3655 N N . ASP A 1 474 ? 3.372 -15.787 20.728 1.00 91.12 474 ASP A N 1
ATOM 3656 C CA . ASP A 1 474 ? 2.677 -15.287 19.537 1.00 91.12 474 ASP A CA 1
ATOM 3657 C C . ASP A 1 474 ? 1.138 -15.258 19.636 1.00 91.12 474 ASP A C 1
ATOM 3659 O O . ASP A 1 474 ? 0.492 -14.500 18.900 1.00 91.12 474 ASP A O 1
ATOM 3663 N N . THR A 1 475 ? 0.549 -16.036 20.550 1.00 95.31 475 THR A N 1
ATOM 3664 C CA . THR A 1 475 ? -0.902 -16.254 20.664 1.00 95.31 475 THR A CA 1
ATOM 3665 C C . THR A 1 475 ? -1.463 -16.036 22.069 1.00 95.31 475 THR A C 1
ATOM 3667 O O . THR A 1 475 ? -2.677 -15.886 22.231 1.00 95.31 475 THR A O 1
ATOM 3670 N N . ASN A 1 476 ? -0.615 -15.977 23.095 1.00 96.62 476 ASN A N 1
ATOM 3671 C CA . ASN A 1 476 ? -1.006 -15.854 24.493 1.00 96.62 476 ASN A CA 1
ATOM 3672 C C . ASN A 1 476 ? -0.158 -14.823 25.235 1.00 96.62 476 ASN A C 1
ATOM 3674 O O . ASN A 1 476 ? 1.061 -14.762 25.102 1.00 96.62 476 ASN A O 1
ATOM 3678 N N . ALA A 1 477 ? -0.804 -14.083 26.128 1.00 97.12 477 ALA A N 1
ATOM 3679 C CA . ALA A 1 477 ? -0.155 -13.187 27.073 1.00 97.12 477 ALA A CA 1
ATOM 3680 C C . ALA A 1 477 ? -0.733 -13.365 28.478 1.00 97.12 477 ALA A C 1
ATOM 3682 O O . ALA A 1 477 ? -1.878 -13.783 28.639 1.00 97.12 477 ALA A O 1
ATOM 3683 N N . ASN A 1 478 ? 0.044 -13.032 29.510 1.00 96.62 478 ASN A N 1
ATOM 3684 C CA . ASN A 1 478 ? -0.449 -12.984 30.883 1.00 96.62 478 ASN A CA 1
ATOM 3685 C C . ASN A 1 478 ? -0.036 -11.697 31.590 1.00 96.62 478 ASN A C 1
ATOM 3687 O O . ASN A 1 478 ? 1.063 -11.192 31.366 1.00 96.62 478 ASN A O 1
ATOM 3691 N N . PHE A 1 479 ? -0.876 -11.237 32.511 1.00 94.81 479 PHE A N 1
ATOM 3692 C CA . PHE A 1 479 ? -0.548 -10.141 33.415 1.00 94.81 479 PHE A CA 1
ATOM 3693 C C . PHE A 1 479 ? -1.125 -10.371 34.813 1.00 94.81 479 PHE A C 1
ATOM 3695 O O . PHE A 1 479 ? -2.126 -11.074 34.973 1.00 94.81 479 PHE A O 1
ATOM 3702 N N . ILE A 1 480 ? -0.512 -9.754 35.819 1.00 92.69 480 ILE A N 1
ATOM 3703 C CA . ILE A 1 480 ? -1.048 -9.678 37.178 1.00 92.69 480 ILE A CA 1
ATOM 3704 C C . ILE A 1 480 ? -1.914 -8.425 37.318 1.00 92.69 480 ILE A C 1
ATOM 3706 O O . ILE A 1 480 ? -1.484 -7.318 36.991 1.00 92.69 480 ILE A O 1
ATOM 3710 N N . VAL A 1 481 ? -3.131 -8.591 37.836 1.00 89.56 481 VAL A N 1
ATOM 3711 C CA . VAL A 1 481 ? -4.079 -7.491 38.066 1.00 89.56 481 VAL A CA 1
ATOM 3712 C C . VAL A 1 481 ? -3.513 -6.517 39.109 1.00 89.56 481 VAL A C 1
ATOM 3714 O O . VAL A 1 481 ? -3.310 -6.924 40.259 1.00 89.56 481 VAL A O 1
ATOM 3717 N N . PRO A 1 482 ? -3.286 -5.233 38.762 1.00 86.44 482 PRO A N 1
ATOM 3718 C CA . PRO A 1 482 ? -2.710 -4.273 39.696 1.00 86.44 482 PRO A CA 1
ATOM 3719 C C . PRO A 1 482 ? -3.710 -3.798 40.770 1.00 86.44 482 PRO A C 1
ATOM 3721 O O . PRO A 1 482 ? -4.932 -3.985 40.680 1.00 86.44 482 PRO A O 1
ATOM 3724 N N . SER A 1 483 ? -3.188 -3.139 41.807 1.00 78.50 483 SER A N 1
ATOM 3725 C CA . SER A 1 483 ? -4.003 -2.500 42.850 1.00 78.50 483 SER A CA 1
ATOM 3726 C C . SER A 1 483 ? -4.843 -1.342 42.296 1.00 78.50 483 SER A C 1
ATOM 3728 O O . SER A 1 483 ? -6.006 -1.192 42.671 1.00 78.50 483 SER A O 1
ATOM 3730 N N . ASP A 1 484 ? -4.313 -0.619 41.307 1.00 71.19 484 ASP A N 1
ATOM 3731 C CA . ASP A 1 484 ? -4.854 0.656 40.816 1.00 71.19 484 ASP A CA 1
ATOM 3732 C C . ASP A 1 484 ? -5.539 0.508 39.441 1.00 71.19 484 ASP A C 1
ATOM 3734 O O . ASP A 1 484 ? -5.299 1.281 38.514 1.00 71.19 484 ASP A O 1
ATOM 3738 N N . VAL A 1 485 ? -6.370 -0.526 39.271 1.00 69.81 485 VAL A N 1
ATOM 3739 C CA . VAL A 1 485 ? -7.205 -0.671 38.064 1.00 69.81 485 VAL A CA 1
ATOM 3740 C C . VAL A 1 485 ? -8.415 0.243 38.193 1.00 69.81 485 VAL A C 1
ATOM 3742 O O . VAL A 1 485 ? -9.214 0.068 39.113 1.00 69.81 485 VAL A O 1
ATOM 3745 N N . GLY A 1 486 ? -8.557 1.185 37.264 1.00 70.06 486 GLY A N 1
ATOM 3746 C CA . GLY A 1 486 ? -9.747 2.017 37.145 1.00 70.06 486 GLY A CA 1
ATOM 3747 C C . GLY A 1 486 ? -10.925 1.249 36.533 1.00 70.06 486 GLY A C 1
ATOM 3748 O O . GLY A 1 486 ? -11.465 0.319 37.131 1.00 70.06 486 GLY A O 1
ATOM 3749 N N . THR A 1 487 ? -11.339 1.609 35.324 1.00 75.56 487 THR A N 1
ATOM 3750 C CA . THR A 1 487 ? -12.490 1.009 34.624 1.00 75.56 487 THR A CA 1
ATOM 3751 C C . THR A 1 487 ? -12.283 -0.447 34.199 1.00 75.56 487 THR A C 1
ATOM 3753 O O . THR A 1 487 ? -13.256 -1.140 33.902 1.00 75.56 487 THR A O 1
ATOM 3756 N N . GLY A 1 488 ? -11.031 -0.909 34.148 1.00 85.75 488 GLY A N 1
ATOM 3757 C CA . GLY A 1 488 ? -10.668 -2.253 33.700 1.00 85.75 488 GLY A CA 1
ATOM 3758 C C . GLY A 1 488 ? -10.637 -2.430 32.181 1.00 85.75 488 GLY A C 1
ATOM 3759 O O . GLY A 1 488 ? -10.346 -3.533 31.722 1.00 85.75 488 GLY A O 1
ATOM 3760 N N . TRP A 1 489 ? -10.890 -1.369 31.406 1.00 91.31 489 TRP A N 1
ATOM 3761 C CA . TRP A 1 489 ? -10.650 -1.348 29.963 1.00 91.31 489 TRP A CA 1
ATOM 3762 C C . TRP A 1 489 ? -9.160 -1.234 29.667 1.00 91.31 489 TRP A C 1
ATOM 3764 O O . TRP A 1 489 ? -8.461 -0.432 30.285 1.00 91.31 489 TRP A O 1
ATOM 3774 N N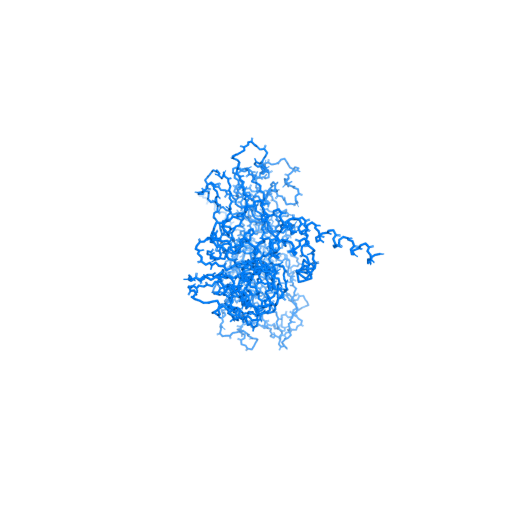 . PHE A 1 490 ? -8.681 -2.014 28.706 1.00 93.88 490 PHE A N 1
ATOM 3775 C CA . PHE A 1 490 ? -7.292 -1.995 28.280 1.00 93.88 490 PHE A CA 1
ATOM 3776 C C . PHE A 1 490 ? -7.136 -2.337 26.798 1.00 93.88 490 PHE A C 1
ATOM 3778 O O . PHE A 1 490 ? -8.033 -2.913 26.176 1.00 93.88 490 PHE A O 1
ATOM 3785 N N . SER A 1 491 ? -5.963 -2.025 26.263 1.00 95.19 491 SER A N 1
ATOM 3786 C CA . SER A 1 491 ? -5.462 -2.485 24.970 1.00 95.19 491 SER A CA 1
ATOM 3787 C C . SER A 1 491 ? -4.047 -3.051 25.126 1.00 95.19 491 SER A C 1
ATOM 3789 O O . SER A 1 491 ? -3.385 -2.859 26.150 1.00 95.19 491 SER A O 1
ATOM 3791 N N . LEU A 1 492 ? -3.590 -3.805 24.129 1.00 96.69 492 LEU A N 1
ATOM 3792 C CA . LEU A 1 492 ? -2.197 -4.215 23.996 1.00 96.69 492 LEU A CA 1
ATOM 3793 C C . LEU A 1 492 ? -1.500 -3.289 23.001 1.00 96.69 492 LEU A C 1
ATOM 3795 O O . LEU A 1 492 ? -2.046 -3.009 21.934 1.00 96.69 492 LEU A O 1
ATOM 3799 N N . GLN A 1 493 ? -0.290 -2.846 23.329 1.00 95.75 493 GLN A N 1
ATOM 3800 C CA . GLN A 1 493 ? 0.482 -1.922 22.506 1.00 95.75 493 GLN A CA 1
ATOM 3801 C C . GLN A 1 493 ? 1.899 -2.444 22.278 1.00 95.75 493 GLN A C 1
ATOM 3803 O O . GLN A 1 493 ? 2.597 -2.818 23.220 1.00 95.75 493 GLN A O 1
ATOM 3808 N N . ASN A 1 494 ? 2.337 -2.434 21.022 1.00 93.88 494 ASN A N 1
ATOM 3809 C CA . ASN A 1 494 ? 3.722 -2.689 20.630 1.00 93.88 494 ASN A CA 1
ATOM 3810 C C . ASN A 1 494 ? 4.173 -1.674 19.566 1.00 93.88 494 ASN A C 1
ATOM 3812 O O . ASN A 1 494 ? 3.449 -0.729 19.250 1.00 93.88 494 ASN A O 1
ATOM 3816 N N . VAL A 1 495 ? 5.373 -1.857 19.005 1.00 94.06 495 VAL A N 1
ATOM 3817 C CA . VAL A 1 495 ? 5.927 -0.947 17.984 1.00 94.06 495 VAL A CA 1
ATOM 3818 C C . VAL A 1 495 ? 5.085 -0.871 16.707 1.00 94.06 495 VAL A C 1
ATOM 3820 O O . VAL A 1 495 ? 5.168 0.113 15.987 1.00 94.06 495 VAL A O 1
ATOM 3823 N N . TYR A 1 496 ? 4.261 -1.880 16.419 1.00 94.31 496 TYR A N 1
ATOM 3824 C CA . TYR A 1 496 ? 3.404 -1.920 15.235 1.00 94.31 496 TYR A CA 1
ATOM 3825 C C . TYR A 1 496 ? 2.026 -1.295 15.468 1.00 94.31 496 TYR A C 1
ATOM 3827 O O . TYR A 1 496 ? 1.297 -1.079 14.504 1.00 94.31 496 TYR A O 1
ATOM 3835 N N . GLY A 1 497 ? 1.643 -1.012 16.713 1.00 94.19 497 GLY A N 1
ATOM 3836 C CA . GLY A 1 497 ? 0.414 -0.289 17.031 1.00 94.19 497 GLY A CA 1
ATOM 3837 C C . GLY A 1 497 ? -0.339 -0.838 18.237 1.00 94.19 497 GLY A C 1
ATOM 3838 O O . GLY A 1 497 ? 0.202 -1.569 19.068 1.00 94.19 497 GLY A O 1
ATOM 3839 N N . GLU A 1 498 ? -1.610 -0.454 18.312 1.00 94.38 498 GLU A N 1
ATOM 3840 C CA . GLU A 1 498 ? -2.529 -0.753 19.412 1.00 94.38 498 GLU A CA 1
ATOM 3841 C C . GLU A 1 498 ? -3.633 -1.725 18.969 1.00 94.38 498 GLU A C 1
ATOM 3843 O O . GLU A 1 498 ? -4.232 -1.562 17.899 1.00 94.38 498 GLU A O 1
ATOM 3848 N N . SER A 1 499 ? -3.931 -2.711 19.815 1.00 94.75 499 SER A N 1
ATOM 3849 C CA . SER A 1 499 ? -5.002 -3.684 19.601 1.00 94.75 499 SER A CA 1
ATOM 3850 C C . SER A 1 499 ? -6.406 -3.080 19.708 1.00 94.75 499 SER A C 1
ATOM 3852 O O . SER A 1 499 ? -6.606 -1.899 19.995 1.00 94.75 499 SER A O 1
ATOM 3854 N N . ASN A 1 500 ? -7.417 -3.924 19.512 1.00 93.06 500 ASN A N 1
ATOM 3855 C CA . ASN A 1 500 ? -8.778 -3.642 19.946 1.00 93.06 500 ASN A CA 1
ATOM 3856 C C . ASN A 1 500 ? -8.830 -3.533 21.478 1.00 93.06 500 ASN A C 1
ATOM 3858 O O . ASN A 1 500 ? -8.033 -4.160 22.184 1.00 93.06 500 ASN A O 1
ATOM 3862 N N . TYR A 1 501 ? -9.788 -2.753 21.980 1.00 92.06 501 TYR A N 1
ATOM 3863 C CA . TYR A 1 501 ? -10.047 -2.662 23.412 1.00 92.06 501 TYR A CA 1
ATOM 3864 C C . TYR A 1 501 ? -10.694 -3.944 23.929 1.00 92.06 501 TYR A C 1
ATOM 3866 O O . TYR A 1 501 ? -11.535 -4.562 23.276 1.00 92.06 501 TYR A O 1
ATOM 3874 N N . SER A 1 502 ? -10.323 -4.323 25.141 1.00 92.88 502 SER A N 1
ATOM 3875 C CA . SER A 1 502 ? -10.968 -5.374 25.918 1.00 92.88 502 SER A CA 1
ATOM 3876 C C . SER A 1 502 ? -11.077 -4.944 27.374 1.00 92.88 502 SER A C 1
ATOM 3878 O O . SER A 1 502 ? -10.593 -3.879 27.753 1.00 92.88 502 SER A O 1
ATOM 3880 N N . SER A 1 503 ? -11.759 -5.735 28.199 1.00 91.56 503 SER A N 1
ATOM 3881 C CA . SER A 1 503 ? -11.947 -5.381 29.602 1.00 91.56 503 SER A CA 1
ATOM 3882 C C . SER A 1 503 ? -11.940 -6.570 30.546 1.00 91.56 503 SER A C 1
ATOM 3884 O O . SER A 1 503 ? -12.392 -7.673 30.223 1.00 91.56 503 SER A O 1
ATOM 3886 N N . ILE A 1 504 ? -11.449 -6.289 31.749 1.00 90.50 504 ILE A N 1
ATOM 3887 C CA . ILE A 1 504 ? -11.658 -7.080 32.957 1.00 90.50 504 ILE A CA 1
ATOM 3888 C C . ILE A 1 504 ? -12.570 -6.309 33.909 1.00 90.50 504 ILE A C 1
ATOM 3890 O O . ILE A 1 504 ? -12.613 -5.081 33.912 1.00 90.50 504 ILE A O 1
ATOM 3894 N N . LYS A 1 505 ? -13.291 -7.039 34.750 1.00 86.31 505 LYS A N 1
ATOM 3895 C CA . LYS A 1 505 ? -14.103 -6.498 35.828 1.00 86.31 505 LYS A CA 1
ATOM 3896 C C . LYS A 1 505 ? -13.420 -6.806 37.153 1.00 86.31 505 LYS A C 1
ATOM 3898 O O . LYS A 1 505 ? -13.382 -7.959 37.579 1.00 86.31 505 LYS A O 1
ATOM 3903 N N . LYS A 1 506 ? -12.892 -5.765 37.800 1.00 80.19 506 LYS A N 1
ATOM 3904 C CA . LYS A 1 506 ? -12.281 -5.897 39.123 1.00 80.19 506 LYS A CA 1
ATOM 3905 C C . LYS A 1 506 ? -13.362 -6.042 40.198 1.00 80.19 506 LYS A C 1
ATOM 3907 O O . LYS A 1 506 ? -14.251 -5.198 40.331 1.00 80.19 506 LYS A O 1
ATOM 3912 N N . GLU A 1 507 ? -13.268 -7.112 40.971 1.00 81.31 507 GLU A N 1
ATOM 3913 C CA . GLU A 1 507 ? -14.094 -7.375 42.140 1.00 81.31 507 GLU A CA 1
ATOM 3914 C C . GLU A 1 507 ? -13.297 -7.111 43.425 1.00 81.31 507 GLU A C 1
ATOM 3916 O O . GLU A 1 507 ? -12.077 -7.276 43.483 1.00 81.31 507 GLU A O 1
ATOM 3921 N N . HIS A 1 508 ? -13.998 -6.689 44.473 1.00 77.06 508 HIS A N 1
ATOM 3922 C CA . HIS A 1 508 ? -13.467 -6.577 45.825 1.00 77.06 508 HIS A CA 1
ATOM 3923 C C . HIS A 1 508 ? -14.016 -7.718 46.674 1.00 77.06 508 HIS A C 1
ATOM 3925 O O . HIS A 1 508 ? -15.206 -8.034 46.622 1.00 77.06 508 HIS A O 1
ATOM 3931 N N . VAL A 1 509 ? -13.151 -8.311 47.495 1.00 83.00 509 VAL A N 1
ATOM 3932 C CA . VAL A 1 509 ? -13.561 -9.288 48.505 1.00 83.00 509 VAL A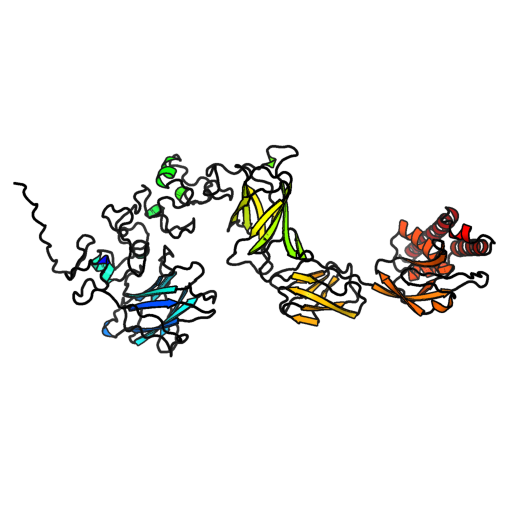 CA 1
ATOM 3933 C C . VAL A 1 509 ? -13.744 -8.563 49.828 1.00 83.00 509 VAL A C 1
ATOM 3935 O O . VAL A 1 509 ? -12.783 -8.067 50.413 1.00 83.00 509 VAL A O 1
ATOM 3938 N N . ILE A 1 510 ? -14.978 -8.539 50.320 1.00 86.81 510 ILE A N 1
ATOM 3939 C CA . ILE A 1 510 ? -15.312 -7.990 51.635 1.00 86.81 510 ILE A CA 1
ATOM 3940 C C . ILE A 1 510 ? -15.703 -9.112 52.589 1.00 86.81 510 ILE A C 1
ATOM 3942 O O . ILE A 1 510 ? -16.298 -10.112 52.189 1.00 86.81 510 ILE A O 1
ATOM 3946 N N . SER A 1 511 ? -15.386 -8.953 53.871 1.00 91.31 511 SER A N 1
ATOM 3947 C CA . SER A 1 511 ? -15.873 -9.847 54.924 1.00 91.31 511 SER A CA 1
ATOM 3948 C C . SER A 1 511 ? -17.094 -9.252 55.618 1.00 91.31 511 SER A C 1
ATOM 3950 O O . SER A 1 511 ? -17.130 -8.063 55.923 1.00 91.31 511 SER A O 1
ATOM 3952 N N . LEU A 1 512 ? -18.112 -10.063 55.884 1.00 92.81 512 LEU A N 1
ATOM 3953 C CA . LEU A 1 512 ? -19.329 -9.596 56.540 1.00 92.81 512 LEU A CA 1
ATOM 3954 C C . LEU A 1 512 ? -19.257 -9.747 58.058 1.00 92.81 512 LEU A C 1
ATOM 3956 O O . LEU A 1 512 ? -18.729 -10.721 58.595 1.00 92.81 512 LEU A O 1
ATOM 3960 N N . LYS A 1 513 ? -19.869 -8.800 58.760 1.00 92.94 513 LYS A N 1
ATOM 3961 C CA . LYS A 1 513 ? -20.201 -8.895 60.181 1.00 92.94 513 LYS A CA 1
ATOM 3962 C C . LYS A 1 513 ? -21.642 -8.451 60.354 1.00 92.94 513 LYS A C 1
ATOM 3964 O O . LYS A 1 513 ? -21.986 -7.336 59.981 1.00 92.94 513 LYS A O 1
ATOM 3969 N N . VAL A 1 514 ? -22.488 -9.287 60.939 1.00 92.62 514 VAL A N 1
ATOM 3970 C CA . VAL A 1 514 ? -23.899 -8.933 61.125 1.00 92.62 514 VAL A CA 1
ATOM 3971 C C . VAL A 1 514 ? -24.204 -8.778 62.608 1.00 92.62 514 VAL A C 1
ATOM 3973 O O . VAL A 1 514 ? -23.944 -9.682 63.402 1.00 92.62 514 VAL A O 1
ATOM 3976 N N . VAL A 1 515 ? -24.755 -7.623 62.987 1.00 92.94 515 VAL A N 1
ATOM 3977 C CA . VAL A 1 515 ? -25.091 -7.299 64.381 1.00 92.94 515 VAL A CA 1
ATOM 3978 C C . VAL A 1 515 ? -26.603 -7.167 64.512 1.00 92.94 515 VAL A C 1
ATOM 3980 O O . VAL A 1 515 ? -27.196 -6.156 64.134 1.00 92.94 515 VAL A O 1
ATOM 3983 N N . MET A 1 516 ? -27.222 -8.215 65.053 1.00 90.50 516 MET A N 1
ATOM 3984 C CA . MET A 1 516 ? -28.664 -8.291 65.277 1.00 90.50 516 MET A CA 1
ATOM 3985 C C . MET A 1 516 ? -29.023 -7.747 66.666 1.00 90.50 516 MET A C 1
ATOM 3987 O O . MET A 1 516 ? -28.444 -8.211 67.647 1.00 90.50 516 MET A O 1
ATOM 3991 N N . PRO A 1 517 ? -29.981 -6.814 66.792 1.00 91.00 517 PRO A N 1
ATOM 3992 C CA . PRO A 1 517 ? -30.480 -6.408 68.099 1.00 91.00 517 PRO A CA 1
ATOM 3993 C C . PRO A 1 517 ? -31.265 -7.530 68.793 1.00 91.00 517 PRO A C 1
ATOM 3995 O O . PRO A 1 517 ? -32.061 -8.215 68.153 1.00 91.00 517 PRO A O 1
ATOM 3998 N N . ASP A 1 518 ? -31.126 -7.656 70.115 1.00 89.25 518 ASP A N 1
ATOM 3999 C CA . ASP A 1 518 ? -31.766 -8.730 70.898 1.00 89.25 518 ASP A CA 1
ATOM 4000 C C . ASP A 1 518 ? -33.298 -8.725 70.827 1.00 89.25 518 ASP A C 1
ATOM 4002 O O . ASP A 1 518 ? -33.928 -9.762 70.993 1.00 89.25 518 ASP A O 1
ATOM 4006 N N . TYR A 1 519 ? -33.910 -7.566 70.571 1.00 87.81 519 TYR A N 1
ATOM 4007 C CA . TYR A 1 519 ? -35.364 -7.426 70.451 1.00 87.81 519 TYR A CA 1
ATOM 4008 C C . TYR A 1 519 ? -35.918 -7.917 69.105 1.00 87.81 519 TYR A C 1
ATOM 4010 O O . TYR A 1 519 ? -37.134 -7.973 68.925 1.00 87.81 519 TYR A O 1
ATOM 4018 N N . LEU A 1 520 ? -35.050 -8.251 68.149 1.00 87.00 520 LEU A N 1
ATOM 4019 C CA . LEU A 1 520 ? -35.430 -8.617 66.795 1.00 87.00 520 LEU A CA 1
ATOM 4020 C C . LEU A 1 520 ? -35.327 -10.139 66.597 1.00 87.00 520 LEU A C 1
ATOM 4022 O O . LEU A 1 520 ? -34.267 -10.685 66.294 1.00 87.00 520 LEU A O 1
ATOM 4026 N N . HIS A 1 521 ? -36.453 -10.842 66.738 1.00 83.94 521 HIS A N 1
ATOM 4027 C CA . HIS A 1 521 ? -36.510 -12.306 66.649 1.00 83.94 521 HIS A CA 1
ATOM 4028 C C . HIS A 1 521 ? -37.063 -12.796 65.301 1.00 83.94 521 HIS A C 1
ATOM 4030 O O . HIS A 1 521 ? -38.238 -13.143 65.177 1.00 83.94 521 HIS A O 1
ATOM 4036 N N . ILE A 1 522 ? -36.206 -12.868 64.281 1.00 83.94 522 ILE A N 1
ATOM 4037 C CA . ILE A 1 522 ? -36.588 -13.336 62.939 1.00 83.94 522 ILE A CA 1
ATOM 4038 C C . ILE A 1 522 ? -36.302 -14.840 62.799 1.00 83.94 522 ILE A C 1
ATOM 4040 O O . ILE A 1 522 ? -35.166 -15.277 62.940 1.00 83.94 522 ILE A O 1
ATOM 4044 N N . LYS A 1 523 ? -37.339 -15.641 62.506 1.00 80.81 523 LYS A N 1
ATOM 4045 C CA . LYS A 1 523 ? -37.265 -17.113 62.335 1.00 80.81 523 LYS A CA 1
ATOM 4046 C C . LYS A 1 523 ? -37.328 -17.563 60.865 1.00 80.81 523 LYS A C 1
ATOM 4048 O O . LYS A 1 523 ? -37.920 -18.594 60.556 1.00 80.81 523 LYS A O 1
ATOM 4053 N N . ARG A 1 524 ? -36.806 -16.751 59.948 1.00 82.81 524 ARG A N 1
ATOM 4054 C CA . ARG A 1 524 ? -36.837 -16.974 58.492 1.00 82.81 524 ARG A CA 1
ATOM 4055 C C . ARG A 1 524 ? -35.417 -17.001 57.923 1.00 82.81 524 ARG A C 1
ATOM 4057 O O . ARG A 1 524 ? -34.519 -16.499 58.599 1.00 82.81 524 ARG A O 1
ATOM 4064 N N . PRO A 1 525 ? -35.214 -17.567 56.719 1.00 87.81 525 PRO A N 1
ATOM 4065 C CA . PRO A 1 525 ? -33.927 -17.480 56.050 1.00 87.81 525 PRO A CA 1
ATOM 4066 C C . PRO A 1 525 ? -33.572 -16.028 55.724 1.00 87.81 525 PRO A C 1
ATOM 4068 O O . PRO A 1 525 ? -34.432 -15.214 55.377 1.00 87.81 525 PRO A O 1
ATOM 4071 N N . PHE A 1 526 ? -32.286 -15.734 55.835 1.00 91.69 526 PHE A N 1
ATOM 4072 C CA . PHE A 1 526 ? -31.669 -14.488 55.424 1.00 91.69 526 PHE A CA 1
ATOM 4073 C C . PHE A 1 526 ? -30.984 -14.648 54.066 1.00 91.69 526 PHE A C 1
ATOM 4075 O O . PHE A 1 526 ? -30.545 -15.746 53.719 1.00 91.69 526 PHE A O 1
ATOM 4082 N N . TYR A 1 527 ? -30.855 -13.533 53.352 1.00 90.62 527 TYR A N 1
ATOM 4083 C CA . TYR A 1 527 ? -30.225 -13.409 52.039 1.00 90.62 527 TYR A CA 1
ATOM 4084 C C . TYR A 1 527 ? -29.331 -12.173 52.052 1.00 90.62 527 TYR A C 1
ATOM 4086 O O . TYR A 1 527 ? -29.710 -11.165 52.649 1.00 90.62 527 TYR A O 1
ATOM 4094 N N . VAL A 1 528 ? -28.174 -12.223 51.404 1.00 90.12 528 VAL A N 1
ATOM 4095 C CA . VAL A 1 528 ? -27.286 -11.062 51.258 1.00 90.12 528 VAL A CA 1
ATOM 4096 C C . VAL A 1 528 ? -27.028 -10.836 49.776 1.00 90.12 528 VAL A C 1
ATOM 4098 O O . VAL A 1 528 ? -26.942 -11.808 49.026 1.00 90.12 528 VAL A O 1
ATOM 4101 N N . ASP A 1 529 ? -26.920 -9.575 49.357 1.00 86.19 529 ASP A N 1
ATOM 4102 C CA . ASP A 1 529 ? -26.495 -9.253 47.990 1.00 86.19 529 ASP A CA 1
ATOM 4103 C C . ASP A 1 529 ? -25.191 -9.994 47.651 1.00 86.19 529 ASP A C 1
ATOM 4105 O O . ASP A 1 529 ? -24.291 -10.099 48.487 1.00 86.19 529 ASP A O 1
ATOM 4109 N N . ASN A 1 530 ? -25.095 -10.518 46.428 1.00 84.12 530 ASN A N 1
ATOM 4110 C CA . ASN A 1 530 ? -23.903 -11.208 45.918 1.00 84.12 530 ASN A CA 1
ATOM 4111 C C . ASN A 1 530 ? -23.494 -12.482 46.692 1.00 84.12 530 ASN A C 1
ATOM 4113 O O . ASN A 1 530 ? -22.367 -12.955 46.545 1.00 84.12 530 ASN A O 1
ATOM 4117 N N . LEU A 1 531 ? -24.392 -13.067 47.493 1.00 87.62 531 LEU A N 1
ATOM 4118 C CA . LEU A 1 531 ? -24.165 -14.346 48.164 1.00 87.62 531 LEU A CA 1
ATOM 4119 C C . LEU A 1 531 ? -25.321 -15.316 47.896 1.00 87.62 531 LEU A C 1
ATOM 4121 O O . LEU A 1 531 ? -26.444 -15.103 48.352 1.00 87.62 531 LEU A O 1
ATOM 4125 N N . ASP A 1 532 ? -25.024 -16.417 47.208 1.00 83.06 532 ASP A N 1
ATOM 4126 C CA . ASP A 1 532 ? -26.023 -17.437 46.893 1.00 83.06 532 ASP A CA 1
ATOM 4127 C C . ASP A 1 532 ? -26.391 -18.290 48.119 1.00 83.06 532 ASP A C 1
ATOM 4129 O O . ASP A 1 532 ? -25.529 -18.767 48.867 1.00 83.06 532 ASP A O 1
ATOM 4133 N N . GLY A 1 533 ? -27.693 -18.537 48.284 1.00 84.44 533 GLY A N 1
ATOM 4134 C CA . GLY A 1 533 ? -28.246 -19.471 49.266 1.00 84.44 533 GLY A CA 1
ATOM 4135 C C . GLY A 1 533 ? -29.094 -18.837 50.372 1.00 84.44 533 GLY A C 1
ATOM 4136 O O . GLY A 1 533 ? -29.151 -17.623 50.554 1.00 84.44 533 GLY A O 1
ATOM 4137 N N . GLU A 1 534 ? -29.780 -19.702 51.120 1.00 85.38 534 GLU A N 1
ATOM 4138 C CA . GLU A 1 534 ? -30.598 -19.337 52.278 1.00 85.38 534 GLU A CA 1
ATOM 4139 C C . GLU A 1 534 ? -29.847 -19.601 53.586 1.00 85.38 534 GLU A C 1
ATOM 4141 O O . GLU A 1 534 ? -29.345 -20.705 53.819 1.00 85.38 534 GLU A O 1
ATOM 4146 N N . PHE A 1 535 ? -29.833 -18.622 54.492 1.00 87.69 535 PHE A N 1
ATOM 4147 C CA . PHE A 1 535 ? -29.118 -18.736 55.765 1.00 87.69 535 PHE A CA 1
ATOM 4148 C C . PHE A 1 535 ? -30.083 -18.677 56.950 1.00 87.69 535 PHE A C 1
ATOM 4150 O O . PHE A 1 535 ? -30.759 -17.678 57.166 1.00 87.69 535 PHE A O 1
ATOM 4157 N N . TYR A 1 536 ? -30.123 -19.729 57.767 1.00 83.44 536 TYR A N 1
ATOM 4158 C CA . TYR A 1 536 ? -31.085 -19.868 58.875 1.00 83.44 536 TYR A CA 1
ATOM 4159 C C . TYR A 1 536 ? -30.580 -19.319 60.223 1.00 83.44 536 TYR A C 1
ATOM 4161 O O . TYR A 1 536 ? -31.207 -19.522 61.262 1.00 83.44 536 TYR A O 1
ATOM 4169 N N . GLY A 1 537 ? -29.451 -18.606 60.226 1.00 84.50 537 GLY A N 1
ATOM 4170 C CA . GLY A 1 537 ? -28.887 -17.998 61.426 1.00 84.50 537 GLY A CA 1
ATOM 4171 C C . GLY A 1 537 ? -27.886 -16.898 61.104 1.00 84.50 537 GLY A C 1
ATOM 4172 O O . GLY A 1 537 ? -27.062 -17.039 60.205 1.00 84.50 537 GLY A O 1
ATOM 4173 N N . ILE A 1 538 ? -27.929 -15.814 61.880 1.00 83.31 538 ILE A N 1
ATOM 4174 C CA . ILE A 1 538 ? -27.137 -14.606 61.619 1.00 83.31 538 ILE A CA 1
ATOM 4175 C C . ILE A 1 538 ? -25.622 -14.836 61.750 1.00 83.31 538 ILE A C 1
ATOM 4177 O O . ILE A 1 538 ? -24.821 -14.226 61.048 1.00 83.31 538 ILE A O 1
ATOM 4181 N N . ASN A 1 539 ? -25.227 -15.788 62.599 1.00 83.31 539 ASN A N 1
ATOM 4182 C CA . ASN A 1 539 ? -23.827 -16.152 62.808 1.00 83.31 539 ASN A CA 1
ATOM 4183 C C . ASN A 1 539 ? -23.179 -16.777 61.565 1.00 83.31 539 ASN A C 1
ATOM 4185 O O . ASN A 1 539 ? -21.956 -16.783 61.476 1.00 83.31 539 ASN A O 1
ATOM 4189 N N . ALA A 1 540 ? -23.971 -17.271 60.605 1.00 84.56 540 ALA A N 1
ATOM 4190 C CA . ALA A 1 540 ? -23.458 -17.839 59.359 1.00 84.56 540 ALA A CA 1
ATOM 4191 C C . ALA A 1 540 ? -22.777 -16.794 58.455 1.00 84.56 540 ALA A C 1
ATOM 4193 O O . ALA A 1 540 ? -22.028 -17.165 57.552 1.00 84.56 540 ALA A O 1
ATOM 4194 N N . PHE A 1 541 ? -23.022 -15.505 58.706 1.00 85.81 541 PHE A N 1
ATOM 4195 C CA . PHE A 1 541 ? -22.456 -14.404 57.932 1.00 85.81 541 PHE A CA 1
ATOM 4196 C C . PHE A 1 541 ? -21.163 -13.838 58.519 1.00 85.81 541 PHE A C 1
ATOM 4198 O O . PHE A 1 541 ? -20.428 -13.166 57.806 1.00 85.81 541 PHE A O 1
ATOM 4205 N N . ASN A 1 542 ? -20.854 -14.089 59.793 1.00 83.69 542 ASN A N 1
ATOM 4206 C CA . ASN A 1 542 ? -19.671 -13.493 60.414 1.00 83.69 542 ASN A CA 1
ATOM 4207 C C . ASN A 1 542 ? -18.385 -14.047 59.782 1.00 83.69 542 ASN A C 1
ATOM 4209 O O . ASN A 1 542 ? -18.158 -15.255 59.771 1.00 83.69 542 ASN A O 1
ATOM 4213 N N . ASN A 1 543 ? -17.548 -13.141 59.273 1.00 86.00 543 ASN A N 1
ATOM 4214 C CA . ASN A 1 543 ? -16.352 -13.399 58.465 1.00 86.00 543 ASN A CA 1
ATOM 4215 C C . ASN A 1 543 ? -16.623 -14.109 57.129 1.00 86.00 543 ASN A C 1
ATOM 4217 O O . ASN A 1 543 ? -15.687 -14.587 56.487 1.00 86.00 543 ASN A O 1
ATOM 4221 N N . LYS A 1 544 ? -17.884 -14.181 56.687 1.00 90.00 544 LYS A N 1
ATOM 4222 C CA . LYS A 1 544 ? -18.214 -14.703 55.362 1.00 90.00 544 LYS A CA 1
ATOM 4223 C C . LYS A 1 544 ? -17.696 -13.719 54.316 1.00 90.00 544 LYS A C 1
ATOM 4225 O O . LYS A 1 544 ? -17.969 -12.526 54.416 1.00 90.00 544 LYS A O 1
ATOM 4230 N N . GLN A 1 545 ? -16.934 -14.221 53.352 1.00 89.56 545 GLN A N 1
ATOM 4231 C CA . GLN A 1 545 ? -16.420 -13.419 52.248 1.00 89.56 545 GLN A CA 1
ATOM 4232 C C . GLN A 1 545 ? -17.473 -13.296 51.148 1.00 89.56 545 GLN A C 1
ATOM 4234 O O . GLN A 1 545 ? -18.141 -14.281 50.825 1.00 89.56 545 GLN A O 1
ATOM 4239 N N . VAL A 1 546 ? -17.609 -12.094 50.597 1.00 87.56 546 VAL A N 1
ATOM 4240 C CA . VAL A 1 546 ? -18.494 -11.776 49.476 1.00 87.56 546 VAL A CA 1
ATOM 4241 C C . VAL A 1 546 ? -17.692 -11.021 48.427 1.00 87.56 546 VAL A C 1
ATOM 4243 O O . VAL A 1 546 ? -16.962 -10.087 48.760 1.00 87.56 546 VAL A O 1
ATOM 4246 N N . GLN A 1 547 ? -17.828 -11.450 47.176 1.00 84.75 547 GLN A N 1
ATOM 4247 C CA . GLN A 1 547 ? -17.262 -10.778 46.013 1.00 84.75 547 GLN A CA 1
ATOM 4248 C C . GLN A 1 547 ? -18.265 -9.754 45.487 1.00 84.75 547 GLN A C 1
ATOM 4250 O O . GLN A 1 547 ? -19.420 -10.079 45.206 1.00 84.75 547 GLN A O 1
ATOM 4255 N N . ILE A 1 548 ? -17.831 -8.505 45.382 1.00 82.12 548 ILE A N 1
ATOM 4256 C CA . ILE A 1 548 ? -18.652 -7.387 44.916 1.00 82.12 548 ILE A CA 1
ATOM 4257 C C . ILE A 1 548 ? -17.925 -6.630 43.806 1.00 82.12 548 ILE A C 1
ATOM 4259 O O . ILE A 1 548 ? -16.704 -6.520 43.815 1.00 82.12 548 ILE A O 1
ATOM 4263 N N . SER A 1 549 ? -18.673 -6.068 42.856 1.00 75.75 549 SER A N 1
ATOM 4264 C CA . SER A 1 549 ? -18.103 -5.168 41.841 1.00 75.75 549 SER A CA 1
ATOM 4265 C C . SER A 1 549 ? -17.511 -3.930 42.519 1.00 75.75 549 SER A C 1
ATOM 4267 O O . SER A 1 549 ? -18.140 -3.415 43.446 1.00 75.75 549 SER A O 1
ATOM 4269 N N . SER A 1 550 ? -16.384 -3.399 42.032 1.00 69.00 550 SER A N 1
ATOM 4270 C CA . SER A 1 550 ? -15.813 -2.117 42.499 1.00 69.00 550 SER A CA 1
ATOM 4271 C C . SER A 1 550 ? -16.790 -0.938 42.411 1.00 69.00 550 SER A C 1
ATOM 4273 O O . SER A 1 550 ? -16.696 0.019 43.167 1.00 69.00 550 SER A O 1
ATOM 4275 N N . THR A 1 551 ? -17.789 -1.043 41.538 1.00 69.94 551 THR A N 1
ATOM 4276 C CA . THR A 1 551 ? -18.875 -0.068 41.364 1.00 69.94 551 THR A CA 1
ATOM 4277 C C . THR A 1 551 ? -20.055 -0.254 42.332 1.00 69.94 551 THR A C 1
ATOM 4279 O O . THR A 1 551 ? -21.102 0.360 42.140 1.00 69.94 551 THR A O 1
ATOM 4282 N N . THR A 1 552 ? -19.969 -1.166 43.305 1.00 78.62 552 THR A N 1
ATOM 4283 C CA . THR A 1 552 ? -21.074 -1.461 44.235 1.00 78.62 552 THR A CA 1
ATOM 4284 C C . THR A 1 552 ? -21.011 -0.527 45.440 1.00 78.62 552 THR A C 1
ATOM 4286 O O . THR A 1 552 ? -20.151 -0.687 46.298 1.00 78.62 552 THR A O 1
ATOM 4289 N N . ASP A 1 553 ? -21.960 0.406 45.552 1.00 81.88 553 ASP A N 1
ATOM 4290 C CA . ASP A 1 553 ? -21.986 1.371 46.665 1.00 81.88 553 ASP A CA 1
ATOM 4291 C C . ASP A 1 553 ? -22.532 0.782 47.976 1.00 81.88 553 ASP A C 1
ATOM 4293 O O . ASP A 1 553 ? -22.224 1.262 49.071 1.00 81.88 553 ASP A O 1
ATOM 4297 N N . TYR A 1 554 ? -23.383 -0.248 47.890 1.00 88.44 554 TYR A N 1
ATOM 4298 C CA . TYR A 1 554 ? -24.063 -0.819 49.050 1.00 88.44 554 TYR A CA 1
ATOM 4299 C C . TYR A 1 554 ? -24.163 -2.337 49.008 1.00 88.44 554 TYR A C 1
ATOM 4301 O O . TYR A 1 554 ? -24.388 -2.926 47.958 1.00 88.44 554 TYR A O 1
ATOM 4309 N N . ILE A 1 555 ? -24.136 -2.937 50.195 1.00 91.56 555 ILE A N 1
ATOM 4310 C CA . ILE A 1 555 ? -24.511 -4.334 50.418 1.00 91.56 555 ILE A CA 1
ATOM 4311 C C . ILE A 1 555 ? -25.660 -4.398 51.418 1.00 91.56 555 ILE A C 1
ATOM 4313 O O . ILE A 1 555 ? -25.683 -3.653 52.406 1.00 91.56 555 ILE A O 1
ATOM 4317 N N . SER A 1 556 ? -26.628 -5.268 51.150 1.00 93.19 556 SER A N 1
ATOM 4318 C CA . SER A 1 556 ? -27.864 -5.375 51.914 1.00 93.19 556 SER A CA 1
ATOM 4319 C C . SER A 1 556 ? -28.127 -6.804 52.384 1.00 93.19 556 SER A C 1
ATOM 4321 O O . SER A 1 556 ? -27.853 -7.778 51.689 1.00 93.19 556 SER A O 1
ATOM 4323 N N . LEU A 1 557 ? -28.706 -6.912 53.579 1.00 92.88 557 LEU A N 1
ATOM 4324 C CA . LEU A 1 557 ? -29.245 -8.137 54.161 1.00 92.88 557 LEU A CA 1
ATOM 4325 C C . LEU A 1 557 ? -30.769 -8.100 54.065 1.00 92.88 557 LEU A C 1
ATOM 4327 O O . LEU A 1 557 ? -31.395 -7.138 54.508 1.00 92.88 557 LEU A O 1
ATOM 4331 N N . TYR A 1 558 ? -31.371 -9.178 53.589 1.00 91.56 558 TYR A N 1
ATOM 4332 C CA . TYR A 1 558 ? -32.810 -9.381 53.477 1.00 91.56 558 TYR A CA 1
ATOM 4333 C C . TYR A 1 558 ? -33.226 -10.589 54.316 1.00 91.56 558 TYR A C 1
ATOM 4335 O O . TYR A 1 558 ? -32.439 -11.502 54.541 1.00 91.56 558 TYR A O 1
ATOM 4343 N N . TYR A 1 559 ? -34.479 -10.628 54.760 1.00 86.94 559 TYR A N 1
ATOM 4344 C CA . TYR A 1 559 ? -35.060 -11.788 55.471 1.00 86.94 559 TYR A CA 1
ATOM 4345 C C . TYR A 1 559 ? -36.377 -12.280 54.848 1.00 86.94 559 TYR A C 1
ATOM 4347 O O . TYR A 1 559 ? -37.046 -13.189 55.349 1.00 86.94 559 TYR A O 1
ATOM 4355 N N . LYS A 1 560 ? -36.784 -11.621 53.761 1.00 82.50 560 LYS A N 1
ATOM 4356 C CA . LYS A 1 560 ? -37.939 -11.919 52.920 1.00 82.50 560 LYS A CA 1
ATOM 4357 C C . LYS A 1 560 ? -37.711 -11.229 51.579 1.00 82.50 560 LYS A C 1
ATOM 4359 O O . LYS A 1 560 ? -37.119 -10.152 51.543 1.00 82.50 560 LYS A O 1
ATOM 4364 N N . SER A 1 561 ? -38.199 -11.833 50.498 1.00 76.94 561 SER A N 1
ATOM 4365 C CA . SER A 1 561 ? -38.096 -11.244 49.160 1.00 76.94 561 SER A CA 1
ATOM 4366 C C . SER A 1 561 ? -38.601 -9.794 49.164 1.00 76.94 561 SER A C 1
ATOM 4368 O O . SER A 1 561 ? -39.726 -9.519 49.596 1.00 76.94 561 SER A O 1
ATOM 4370 N N . GLY A 1 562 ? -37.725 -8.873 48.756 1.00 75.38 562 GLY A N 1
ATOM 4371 C CA . GLY A 1 562 ? -38.007 -7.440 48.676 1.00 75.38 562 GLY A CA 1
ATOM 4372 C C . GLY A 1 562 ? -38.093 -6.685 50.009 1.00 75.38 562 GLY A C 1
ATOM 4373 O O . GLY A 1 562 ? -38.477 -5.522 49.987 1.00 75.38 562 GLY A O 1
ATOM 4374 N N . ILE A 1 563 ? -37.767 -7.292 51.161 1.00 87.00 563 ILE A N 1
ATOM 4375 C CA . ILE A 1 563 ? -37.702 -6.576 52.451 1.00 87.00 563 ILE A CA 1
ATOM 4376 C C . ILE A 1 563 ? -36.263 -6.553 52.959 1.00 87.00 563 ILE A C 1
ATOM 4378 O O . ILE A 1 563 ? -35.750 -7.557 53.466 1.00 87.00 563 ILE A O 1
ATOM 4382 N N . ARG A 1 564 ? -35.626 -5.387 52.827 1.00 91.06 564 ARG A N 1
ATOM 4383 C CA . ARG A 1 564 ? -34.275 -5.133 53.325 1.00 91.06 564 ARG A CA 1
ATOM 4384 C C . ARG A 1 564 ? -34.311 -4.959 54.839 1.00 91.06 564 ARG A C 1
ATOM 4386 O O . ARG A 1 564 ? -35.047 -4.122 55.350 1.00 91.06 564 ARG A O 1
ATOM 4393 N N . LEU A 1 565 ? -33.518 -5.757 55.542 1.00 91.19 565 LEU A N 1
ATOM 4394 C CA . LEU A 1 565 ? -33.350 -5.665 56.984 1.00 91.19 565 LEU A CA 1
ATOM 4395 C C . LEU A 1 565 ? -32.251 -4.675 57.350 1.00 91.19 565 LEU A C 1
ATOM 4397 O O . LEU A 1 565 ? -32.512 -3.725 58.078 1.00 91.19 565 LEU A O 1
ATOM 4401 N N . PHE A 1 566 ? -31.043 -4.900 56.828 1.00 93.75 566 PHE A N 1
ATOM 4402 C CA . PHE A 1 566 ? -29.890 -4.035 57.056 1.00 93.75 566 PHE A CA 1
ATOM 4403 C C . PHE A 1 566 ? -29.214 -3.677 55.740 1.00 93.75 566 PHE A C 1
ATOM 4405 O O . PHE A 1 566 ? -29.314 -4.409 54.757 1.00 93.75 566 PHE A O 1
ATOM 4412 N N . GLN A 1 567 ? -28.509 -2.555 55.739 1.00 93.62 567 GLN A N 1
ATOM 4413 C CA . GLN A 1 567 ? -27.686 -2.087 54.636 1.00 93.62 567 GLN A CA 1
ATOM 4414 C C . GLN A 1 567 ? -26.395 -1.490 55.182 1.00 93.62 567 GLN A C 1
ATOM 4416 O O . GLN A 1 567 ? -26.348 -1.004 56.314 1.00 93.62 567 GLN A O 1
ATOM 4421 N N . SER A 1 568 ? -25.348 -1.493 54.372 1.00 92.38 568 SER A N 1
ATOM 4422 C CA . SER A 1 568 ? -24.130 -0.747 54.653 1.00 92.38 568 SER A CA 1
ATOM 4423 C C . SER A 1 568 ? -23.611 -0.090 53.385 1.00 92.38 568 SER A C 1
ATOM 4425 O O . SER A 1 568 ? -23.777 -0.638 52.298 1.00 92.38 568 SER A O 1
ATOM 4427 N N . TYR A 1 569 ? -23.012 1.092 53.535 1.00 88.62 569 TYR A N 1
ATOM 4428 C CA . TYR A 1 569 ? -22.269 1.757 52.465 1.00 88.62 569 TYR A CA 1
ATOM 4429 C C . TYR A 1 569 ? -20.858 1.163 52.414 1.00 88.62 569 TYR A C 1
ATOM 4431 O O . TYR A 1 569 ? -20.148 1.192 53.433 1.00 88.62 569 TYR A O 1
ATOM 4439 N N . ILE A 1 570 ? -20.472 0.642 51.252 1.00 84.31 570 ILE A N 1
ATOM 4440 C CA . ILE A 1 570 ? -19.163 0.039 50.997 1.00 84.31 570 ILE A CA 1
ATOM 4441 C C . ILE A 1 570 ? -18.155 1.175 50.807 1.00 84.31 570 ILE A C 1
ATOM 4443 O O . ILE A 1 570 ? -18.328 2.037 49.955 1.00 84.31 570 ILE A O 1
ATOM 4447 N N . ALA A 1 571 ? -17.139 1.231 51.664 1.00 71.50 571 ALA A N 1
ATOM 4448 C CA . ALA A 1 571 ? -16.176 2.328 51.698 1.00 71.50 571 ALA A CA 1
ATOM 4449 C C . ALA A 1 571 ? -14.756 1.801 51.894 1.00 71.50 571 ALA A C 1
ATOM 4451 O O . ALA A 1 571 ? -14.253 1.886 53.007 1.00 71.50 571 ALA A O 1
ATOM 4452 N N . ASP A 1 572 ? -14.168 1.178 50.867 1.00 68.00 572 ASP A N 1
ATOM 4453 C CA . ASP A 1 572 ? -12.849 0.504 50.895 1.00 68.00 572 ASP A CA 1
ATOM 4454 C C . ASP A 1 572 ? -12.607 -0.416 52.118 1.00 68.00 572 ASP A C 1
ATOM 4456 O O . ASP A 1 572 ? -11.486 -0.820 52.429 1.00 68.00 572 ASP A O 1
ATOM 4460 N N . ASP A 1 573 ? -13.679 -0.760 52.833 1.00 74.69 573 ASP A N 1
ATOM 4461 C CA . ASP A 1 573 ? -13.671 -1.450 54.111 1.00 74.69 573 ASP A CA 1
ATOM 4462 C C . ASP A 1 573 ? -13.501 -2.951 53.831 1.00 74.69 573 ASP A C 1
ATOM 4464 O O . ASP A 1 573 ? -14.361 -3.587 53.218 1.00 74.69 573 ASP A O 1
ATOM 4468 N N . SER A 1 574 ? -12.423 -3.556 54.335 1.00 79.69 574 SER A N 1
ATOM 4469 C CA . SER A 1 574 ? -12.187 -5.007 54.217 1.00 79.69 574 SER A CA 1
ATOM 4470 C C . SER A 1 574 ? -13.156 -5.852 55.062 1.00 79.69 574 SER A C 1
ATOM 4472 O O . SER A 1 574 ? -13.336 -7.053 54.821 1.00 79.69 574 SER A O 1
ATOM 4474 N N . GLN A 1 575 ? -13.819 -5.230 56.043 1.00 89.12 575 GLN A N 1
ATOM 4475 C CA . GLN A 1 575 ? -14.908 -5.816 56.817 1.00 89.12 575 GLN A CA 1
ATOM 4476 C C . GLN A 1 575 ? -16.106 -4.864 56.882 1.00 89.12 575 GLN A C 1
ATOM 4478 O O . GLN A 1 575 ? -16.012 -3.766 57.428 1.00 89.12 575 GLN A O 1
ATOM 4483 N N . ILE A 1 576 ? -17.256 -5.319 56.388 1.00 91.06 576 ILE A N 1
ATOM 4484 C CA . ILE A 1 576 ? -18.505 -4.563 56.359 1.00 91.06 576 ILE A CA 1
ATOM 4485 C C . ILE A 1 576 ? -19.440 -5.040 57.467 1.00 91.06 576 ILE A C 1
ATOM 4487 O O . ILE A 1 576 ? -19.833 -6.207 57.524 1.00 91.06 576 ILE A O 1
ATOM 4491 N N . GLU A 1 577 ? -19.844 -4.106 58.329 1.00 92.38 577 GLU A N 1
ATOM 4492 C CA . GLU A 1 577 ? -20.902 -4.351 59.303 1.00 92.38 577 GLU A CA 1
ATOM 4493 C C . GLU A 1 577 ? -22.289 -4.092 58.693 1.00 92.38 577 GLU A C 1
ATOM 4495 O O . GLU A 1 577 ? -22.528 -3.028 58.118 1.00 92.38 577 GLU A O 1
ATOM 4500 N N . LEU A 1 578 ? -23.198 -5.054 58.865 1.00 94.00 578 LEU A N 1
ATOM 4501 C CA . LEU A 1 578 ? -24.631 -4.963 58.587 1.00 94.00 578 LEU A CA 1
ATOM 4502 C C . LEU A 1 578 ? -25.385 -4.926 59.922 1.00 94.00 578 LEU A C 1
ATOM 4504 O O . LEU A 1 578 ? -25.493 -5.931 60.630 1.00 94.00 578 LEU A O 1
ATOM 4508 N N . SER A 1 579 ? -25.878 -3.748 60.282 1.00 94.75 579 SER A N 1
ATOM 4509 C CA . SER A 1 579 ? -26.562 -3.478 61.543 1.00 94.75 579 SER A CA 1
ATOM 4510 C C . SER A 1 579 ? -27.588 -2.354 61.382 1.00 94.75 579 SER A C 1
ATOM 4512 O O . SER A 1 579 ? -27.667 -1.694 60.342 1.00 94.75 579 SER A O 1
ATOM 4514 N N . VAL A 1 580 ? -28.374 -2.088 62.429 1.00 94.31 580 VAL A N 1
ATOM 4515 C CA . VAL A 1 580 ? -29.245 -0.896 62.464 1.00 94.31 580 VAL A CA 1
ATOM 4516 C C . VAL A 1 580 ? -28.415 0.373 62.248 1.00 94.31 580 VAL A C 1
ATOM 4518 O O . VAL A 1 580 ? -28.805 1.257 61.492 1.00 94.31 580 VAL A O 1
ATOM 4521 N N . ASP A 1 581 ? -27.238 0.447 62.867 1.00 95.06 581 ASP A N 1
ATOM 4522 C CA . ASP A 1 581 ? -26.379 1.625 62.803 1.00 95.06 581 ASP A CA 1
ATOM 4523 C C . ASP A 1 581 ? -25.801 1.849 61.397 1.00 95.06 581 ASP A C 1
ATOM 4525 O O . ASP A 1 581 ? -25.863 2.964 60.874 1.00 95.06 581 ASP A O 1
ATOM 4529 N N . SER A 1 582 ? -25.310 0.787 60.745 1.00 94.38 582 SER A N 1
ATOM 4530 C CA . SER A 1 582 ? -24.812 0.876 59.366 1.00 94.38 582 SER A CA 1
ATOM 4531 C C . SER A 1 582 ? -25.909 1.303 58.387 1.00 94.38 582 SER A C 1
ATOM 4533 O O . SER A 1 582 ? -25.647 2.092 57.481 1.00 94.38 582 SER A O 1
ATOM 4535 N N . THR A 1 583 ? -27.142 0.843 58.621 1.00 94.38 583 THR A N 1
ATOM 4536 C CA . THR A 1 583 ? -28.314 1.132 57.780 1.00 94.38 583 THR A CA 1
ATOM 4537 C C . THR A 1 583 ? -28.727 2.597 57.881 1.00 94.38 583 THR A C 1
ATOM 4539 O O . THR A 1 583 ? -29.010 3.259 56.887 1.00 94.38 583 THR A O 1
ATOM 4542 N N . LEU A 1 584 ? -28.730 3.160 59.088 1.00 95.00 584 LEU A N 1
ATOM 4543 C CA . LEU A 1 584 ? -29.050 4.576 59.265 1.00 95.00 584 LEU A CA 1
ATOM 4544 C C . LEU A 1 584 ? -27.972 5.466 58.650 1.00 95.00 584 LEU A C 1
ATOM 4546 O O . LEU A 1 584 ? -28.285 6.441 57.966 1.00 95.00 584 LEU A O 1
ATOM 4550 N N . LYS A 1 585 ? -26.699 5.105 58.836 1.00 94.44 585 LYS A N 1
ATOM 4551 C CA . LYS A 1 585 ? -25.576 5.802 58.203 1.00 94.44 585 LYS A CA 1
ATOM 4552 C C . LYS A 1 585 ? -25.639 5.725 56.682 1.00 94.44 585 LYS A C 1
ATOM 4554 O O . LYS A 1 585 ? -25.359 6.732 56.038 1.00 94.44 585 LYS A O 1
ATOM 4559 N N . SER A 1 586 ? -26.035 4.591 56.100 1.00 92.62 586 SER A N 1
ATOM 4560 C CA . SER A 1 586 ? -26.164 4.459 54.645 1.00 92.62 586 SER A CA 1
ATOM 4561 C C . SER A 1 586 ? -27.250 5.383 54.086 1.00 92.62 586 SER A C 1
ATOM 4563 O O . SER A 1 586 ? -27.010 6.034 53.069 1.00 92.62 586 SER A O 1
ATOM 4565 N N . PHE A 1 587 ? -28.390 5.537 54.774 1.00 92.69 587 PHE A N 1
ATOM 4566 C CA . PHE A 1 587 ? -29.417 6.516 54.394 1.00 92.69 587 PHE A CA 1
ATOM 4567 C C . PHE A 1 587 ? -28.909 7.961 54.455 1.00 92.69 587 PHE A C 1
ATOM 4569 O O . PHE A 1 587 ? -29.139 8.734 53.524 1.00 92.69 587 PHE A O 1
ATOM 4576 N N . VAL A 1 588 ? -28.193 8.327 55.523 1.00 94.38 588 VAL A N 1
ATOM 4577 C CA . VAL A 1 588 ? -27.630 9.679 55.682 1.00 94.38 588 VAL A CA 1
ATOM 4578 C C . VAL A 1 588 ? -26.580 9.967 54.611 1.00 94.38 588 VAL A C 1
ATOM 4580 O O . VAL A 1 588 ? -26.621 11.025 53.990 1.00 94.38 588 VAL A O 1
ATOM 4583 N N . LEU A 1 589 ? -25.666 9.026 54.356 1.00 92.12 589 LEU A N 1
ATOM 4584 C CA . LEU A 1 589 ? -24.640 9.166 53.320 1.00 92.12 589 LEU A CA 1
ATOM 4585 C C . LEU A 1 589 ? -25.262 9.298 51.931 1.00 92.12 589 LEU A C 1
ATOM 4587 O O . LEU A 1 589 ? -24.838 10.157 51.167 1.00 92.12 589 LEU A O 1
ATOM 4591 N N . ARG A 1 590 ? -26.314 8.525 51.631 1.00 90.19 590 ARG A N 1
ATOM 4592 C CA . ARG A 1 590 ? -27.060 8.650 50.372 1.00 90.19 590 ARG A CA 1
ATOM 4593 C C . ARG A 1 590 ? -27.668 10.044 50.204 1.00 90.19 590 ARG A C 1
ATOM 4595 O O . ARG A 1 590 ? -27.539 10.645 49.142 1.00 90.19 590 ARG A O 1
ATOM 4602 N N . ALA A 1 591 ? -28.309 10.566 51.250 1.00 90.00 591 ALA A N 1
ATOM 4603 C CA . ALA A 1 591 ? -28.888 11.909 51.232 1.00 90.00 591 ALA A CA 1
ATOM 4604 C C . ALA A 1 591 ? -27.811 12.999 51.091 1.00 90.00 591 ALA A C 1
ATOM 4606 O O . ALA A 1 591 ? -27.995 13.961 50.350 1.00 90.00 591 ALA A O 1
ATOM 4607 N N . PHE A 1 592 ? -26.668 12.829 51.759 1.00 90.88 592 PHE A N 1
ATOM 4608 C CA . PHE A 1 592 ? -25.541 13.756 51.693 1.00 90.88 592 PHE A CA 1
ATOM 4609 C C . PHE A 1 592 ? -24.879 13.778 50.305 1.00 90.88 592 PHE A C 1
ATOM 4611 O O . PHE A 1 592 ? -24.606 14.860 49.777 1.00 90.88 592 PHE A O 1
ATOM 4618 N N . ALA A 1 593 ? -24.675 12.598 49.705 1.00 85.69 593 ALA A N 1
ATOM 4619 C CA . ALA A 1 593 ? -24.060 12.408 48.389 1.00 85.69 593 ALA A CA 1
ATOM 4620 C C . ALA A 1 593 ? -24.851 13.073 47.253 1.00 85.69 593 ALA A C 1
ATOM 4622 O O . ALA A 1 593 ? -24.271 13.507 46.264 1.00 85.69 593 ALA A O 1
ATOM 4623 N N . TYR A 1 594 ? -26.172 13.215 47.411 1.00 82.94 594 TYR A N 1
ATOM 4624 C CA . TYR A 1 594 ? -27.026 13.872 46.418 1.00 82.94 594 TYR A CA 1
ATOM 4625 C C . TYR A 1 594 ? -26.649 15.345 46.175 1.00 82.94 594 TYR A C 1
ATOM 4627 O O . TYR A 1 594 ? -26.900 15.881 45.100 1.00 82.94 594 TYR A O 1
ATOM 4635 N N . GLN A 1 595 ? -26.059 16.015 47.170 1.00 79.25 595 GLN A N 1
ATOM 4636 C CA . GLN A 1 595 ? -25.724 17.444 47.101 1.00 79.25 595 GLN A CA 1
ATOM 4637 C C . GLN A 1 595 ? -24.226 17.731 47.267 1.00 79.25 595 GLN A C 1
ATOM 4639 O O . GLN A 1 595 ? -23.807 18.881 47.134 1.00 79.25 595 GLN A O 1
ATOM 4644 N N . ASN A 1 596 ? -23.411 16.723 47.591 1.00 81.31 596 ASN A N 1
ATOM 4645 C CA . ASN A 1 596 ? -22.010 16.902 47.966 1.00 81.31 596 ASN A CA 1
ATOM 4646 C C . ASN A 1 596 ? -21.155 15.722 47.495 1.00 81.31 596 ASN A C 1
ATOM 4648 O O . ASN A 1 596 ? -21.598 14.578 47.525 1.00 81.31 596 ASN A O 1
ATOM 4652 N N . LYS A 1 597 ? -19.886 15.981 47.158 1.00 76.94 597 LYS A N 1
ATOM 4653 C CA . LYS A 1 597 ? -18.897 14.907 46.993 1.00 76.94 597 LYS A CA 1
ATOM 4654 C C . LYS A 1 597 ? -18.633 14.228 48.340 1.00 76.94 597 LYS A C 1
ATOM 4656 O O . LYS A 1 597 ? -18.473 14.904 49.359 1.00 76.94 597 LYS A O 1
ATOM 4661 N N . VAL A 1 598 ? -18.583 12.899 48.333 1.00 70.56 598 VAL A N 1
ATOM 4662 C CA . VAL A 1 598 ? -18.284 12.079 49.509 1.00 70.56 598 VAL A CA 1
ATOM 4663 C C . VAL A 1 598 ? -16.803 11.718 49.475 1.00 70.56 598 VAL A C 1
ATOM 4665 O O . VAL A 1 598 ? -16.384 10.876 48.695 1.00 70.56 598 VAL A O 1
ATOM 4668 N N . GLU A 1 599 ? -16.008 12.365 50.323 1.00 70.44 599 GLU A N 1
ATOM 4669 C CA . GLU A 1 599 ? -14.589 12.051 50.516 1.00 70.44 599 GLU A CA 1
ATOM 4670 C C . GLU A 1 599 ? -14.390 11.534 51.944 1.00 70.44 599 GLU A C 1
ATOM 4672 O O . GLU A 1 599 ? -14.988 12.062 52.885 1.00 70.44 599 GLU A O 1
ATOM 4677 N N . ASN A 1 600 ? -13.557 10.501 52.115 1.00 81.56 600 ASN A N 1
ATOM 4678 C CA . ASN A 1 600 ? -13.257 9.884 53.412 1.00 81.56 600 ASN A CA 1
ATOM 4679 C C . ASN A 1 600 ? -14.522 9.441 54.184 1.00 81.56 600 ASN A C 1
ATOM 4681 O O . ASN A 1 600 ? -14.860 9.955 55.257 1.00 81.56 600 ASN A O 1
ATOM 4685 N N . VAL A 1 601 ? -15.237 8.457 53.626 1.00 84.94 601 VAL A N 1
ATOM 4686 C CA . VAL A 1 601 ? -16.501 7.932 54.176 1.00 84.94 601 VAL A CA 1
ATOM 4687 C C . VAL A 1 601 ? -16.369 7.528 55.646 1.00 84.94 601 VAL A C 1
ATOM 4689 O O . VAL A 1 601 ? -17.289 7.765 56.429 1.00 84.94 601 VAL A O 1
ATOM 4692 N N . GLN A 1 602 ? -15.228 6.971 56.058 1.00 83.94 602 GLN A N 1
ATOM 4693 C CA . GLN A 1 602 ? -15.018 6.549 57.441 1.00 83.94 602 GLN A CA 1
ATOM 4694 C C . GLN A 1 602 ? -15.044 7.730 58.417 1.00 83.94 602 GLN A C 1
ATOM 4696 O O . GLN A 1 602 ? -15.669 7.667 59.482 1.00 83.94 602 GLN A O 1
ATOM 4701 N N . GLN A 1 603 ? -14.442 8.857 58.034 1.00 86.56 603 GLN A N 1
ATOM 4702 C CA . GLN A 1 603 ? -14.524 10.087 58.813 1.00 86.56 603 GLN A CA 1
ATOM 4703 C C . GLN A 1 603 ? -15.967 10.606 58.899 1.00 86.56 603 GLN A C 1
ATOM 4705 O O . GLN A 1 603 ? -16.396 11.053 59.967 1.00 86.56 603 GLN A O 1
ATOM 4710 N N . LEU A 1 604 ? -16.735 10.515 57.809 1.00 90.50 604 LEU A N 1
ATOM 4711 C CA . LEU A 1 604 ? -18.149 10.899 57.797 1.00 90.50 604 LEU A CA 1
ATOM 4712 C C . LEU A 1 604 ? -18.994 9.984 58.693 1.00 90.50 604 LEU A C 1
ATOM 4714 O O . LEU A 1 604 ? -19.753 10.496 59.514 1.00 90.50 604 LEU A O 1
ATOM 4718 N N . LYS A 1 605 ? -18.815 8.656 58.628 1.00 89.81 605 LYS A N 1
ATOM 4719 C CA . LYS A 1 605 ? -19.484 7.672 59.506 1.00 89.81 605 LYS A CA 1
ATOM 4720 C C . LYS A 1 605 ? -19.262 8.006 60.991 1.00 89.81 605 LYS A C 1
ATOM 4722 O O . LYS A 1 605 ? -20.208 7.958 61.786 1.00 89.81 605 LYS A O 1
ATOM 4727 N N . ASN A 1 606 ? -18.043 8.403 61.364 1.00 89.25 606 ASN A N 1
ATOM 4728 C CA . ASN A 1 606 ? -17.722 8.838 62.728 1.00 89.25 606 ASN A CA 1
ATOM 4729 C C . ASN A 1 606 ? -18.445 10.141 63.092 1.00 89.25 606 ASN A C 1
ATOM 4731 O O . ASN A 1 606 ? -19.154 10.193 64.095 1.00 89.25 606 ASN A O 1
ATOM 4735 N N . LYS A 1 607 ? -18.360 11.165 62.235 1.00 92.25 607 LYS A N 1
ATOM 4736 C CA . LYS A 1 607 ? -19.007 12.464 62.479 1.00 92.25 607 LYS A CA 1
ATOM 4737 C C . LYS A 1 607 ? -20.529 12.377 62.558 1.00 92.25 607 LYS A C 1
ATOM 4739 O O . LYS A 1 607 ? -21.106 13.105 63.362 1.00 92.25 607 LYS A O 1
ATOM 4744 N N . ILE A 1 608 ? -21.159 11.506 61.764 1.00 95.38 608 ILE A N 1
ATOM 4745 C CA . ILE A 1 608 ? -22.601 11.220 61.820 1.00 95.38 608 ILE A CA 1
ATOM 4746 C C . ILE A 1 608 ? -22.979 10.710 63.214 1.00 95.38 608 ILE A C 1
ATOM 4748 O O . ILE A 1 608 ? -23.946 11.189 63.798 1.00 95.38 608 ILE A O 1
ATOM 4752 N N . SER A 1 609 ? -22.179 9.799 63.777 1.00 93.56 609 SER A N 1
ATOM 4753 C CA . SER A 1 609 ? -22.439 9.188 65.091 1.00 93.56 609 SER A CA 1
ATOM 4754 C C . SER A 1 609 ? -22.478 10.213 66.235 1.00 93.56 609 SER A C 1
ATOM 4756 O O . SER A 1 609 ? -23.190 10.022 67.223 1.00 93.56 609 SER A O 1
ATOM 4758 N N . ASP A 1 610 ? -21.744 11.320 66.093 1.00 93.12 610 ASP A N 1
ATOM 4759 C CA . ASP A 1 610 ? -21.677 12.388 67.093 1.00 93.12 610 ASP A CA 1
ATOM 4760 C C . ASP A 1 610 ? -22.889 13.334 67.068 1.00 93.12 610 ASP A C 1
ATOM 4762 O O . ASP A 1 610 ? -23.074 14.114 68.008 1.00 93.12 610 ASP A O 1
ATOM 4766 N N . LEU A 1 611 ? -23.694 13.324 66.000 1.00 96.00 611 LEU A N 1
ATOM 4767 C CA . LEU A 1 611 ? -24.795 14.271 65.827 1.00 96.00 611 LEU A CA 1
ATOM 4768 C C . LEU A 1 611 ? -25.972 13.933 66.747 1.00 96.00 611 LEU A C 1
ATOM 4770 O O . LEU A 1 611 ? -26.403 12.785 66.856 1.00 96.00 611 LEU A O 1
ATOM 4774 N N . VAL A 1 612 ? -26.541 14.963 67.379 1.00 95.31 612 VAL A N 1
ATOM 4775 C CA . VAL A 1 612 ? -27.757 14.820 68.196 1.00 95.31 612 VAL A CA 1
ATOM 4776 C C . VAL A 1 612 ? -28.926 14.352 67.328 1.00 95.31 612 VAL A C 1
ATOM 4778 O O . VAL A 1 612 ? -29.602 13.393 67.693 1.00 95.31 612 VAL A O 1
ATOM 4781 N N . SER A 1 613 ? -29.087 14.934 66.136 1.00 96.06 613 SER A N 1
ATOM 4782 C CA . SER A 1 613 ? -30.114 14.535 65.170 1.00 96.06 613 SER A CA 1
ATOM 4783 C C . SER A 1 613 ? -29.975 13.076 64.720 1.00 96.06 613 SER A C 1
ATOM 4785 O O . SER A 1 613 ? -30.984 12.403 64.516 1.00 96.06 613 SER A O 1
ATOM 4787 N N . TYR A 1 614 ? -28.752 12.533 64.646 1.00 97.69 614 TYR A N 1
ATOM 4788 C CA . TYR A 1 614 ? -28.543 11.107 64.370 1.00 97.69 614 TYR A CA 1
ATOM 4789 C C . TYR A 1 614 ? -29.006 10.218 65.530 1.00 97.69 614 TYR A C 1
ATOM 4791 O O . TYR A 1 614 ? -29.653 9.198 65.301 1.00 97.69 614 TYR A O 1
ATOM 4799 N N . LYS A 1 615 ? -28.730 10.605 66.783 1.00 96.25 615 LYS A N 1
ATOM 4800 C CA . LYS A 1 615 ? -29.196 9.861 67.969 1.00 96.25 615 LYS A CA 1
ATOM 4801 C C . LYS A 1 615 ? -30.724 9.837 68.052 1.00 96.25 615 LYS A C 1
ATOM 4803 O O . LYS A 1 615 ? -31.296 8.792 68.350 1.00 96.25 615 LYS A O 1
ATOM 4808 N N . GLU A 1 616 ? -31.377 10.954 67.737 1.00 95.69 616 GLU A N 1
ATOM 4809 C CA . GLU A 1 616 ? -32.840 11.045 67.653 1.00 95.69 616 GLU A CA 1
ATOM 4810 C C . GLU A 1 616 ? -33.406 10.190 66.514 1.00 95.69 616 GLU A C 1
ATOM 4812 O O . GLU A 1 616 ? -34.395 9.479 66.705 1.00 95.69 616 GLU A O 1
ATOM 4817 N N . PHE A 1 617 ? -32.766 10.218 65.339 1.00 96.25 617 PHE A N 1
ATOM 4818 C CA . PHE A 1 617 ? -33.149 9.375 64.208 1.00 96.25 617 PHE A CA 1
ATOM 4819 C C . PHE A 1 617 ? -33.023 7.888 64.552 1.00 96.25 617 PHE A C 1
ATOM 4821 O O . PHE A 1 617 ? -33.961 7.127 64.315 1.00 96.25 617 PHE A O 1
ATOM 4828 N N . LYS A 1 618 ? -31.913 7.492 65.180 1.00 95.56 618 LYS A N 1
ATOM 4829 C CA . LYS A 1 618 ? -31.672 6.120 65.624 1.00 95.56 618 LYS A CA 1
ATOM 4830 C C . LYS A 1 618 ? -32.701 5.655 66.642 1.00 95.56 618 LYS A C 1
ATOM 4832 O O . LYS A 1 618 ? -33.291 4.600 66.444 1.00 95.56 618 LYS A O 1
ATOM 4837 N N . TYR A 1 619 ? -32.968 6.454 67.674 1.00 94.50 619 TYR A N 1
ATOM 4838 C CA . TYR A 1 619 ? -33.988 6.126 68.670 1.00 94.50 619 TYR A CA 1
ATOM 4839 C C . TYR A 1 619 ? -35.365 5.937 68.023 1.00 94.50 619 TYR A C 1
ATOM 4841 O O . TYR A 1 619 ? -36.018 4.920 68.237 1.00 94.50 619 TYR A O 1
ATOM 4849 N N . TRP A 1 620 ? -35.779 6.872 67.161 1.00 93.75 620 TRP A N 1
ATOM 4850 C CA . TRP A 1 620 ? -37.041 6.757 66.432 1.00 93.75 620 TRP A CA 1
ATOM 4851 C C . TRP A 1 620 ? -37.098 5.492 65.566 1.00 93.75 620 TRP A C 1
ATOM 4853 O O . TRP A 1 620 ? -38.120 4.809 65.554 1.00 93.75 620 TRP A O 1
ATOM 4863 N N . TYR A 1 621 ? -36.020 5.159 64.855 1.00 92.75 621 TYR A N 1
ATOM 4864 C CA . TYR A 1 621 ? -35.983 3.976 63.998 1.00 92.75 621 TYR A CA 1
ATOM 4865 C C . TYR A 1 621 ? -36.078 2.681 64.815 1.00 92.75 621 TYR A C 1
ATOM 4867 O O . TYR A 1 621 ? -36.883 1.810 64.494 1.00 92.75 621 TYR A O 1
ATOM 4875 N N . GLU A 1 622 ? -35.320 2.574 65.910 1.00 92.38 622 GLU A N 1
ATOM 4876 C CA . GLU A 1 622 ? -35.346 1.412 66.805 1.00 92.38 622 GLU A CA 1
ATOM 4877 C C . GLU A 1 622 ? -36.719 1.212 67.465 1.00 92.38 622 GLU A C 1
ATOM 4879 O O . GLU A 1 622 ? -37.190 0.080 67.544 1.00 92.38 622 GLU A O 1
ATOM 4884 N N . GLU A 1 623 ? -37.401 2.282 67.884 1.00 91.00 623 GLU A N 1
ATOM 4885 C CA . GLU A 1 623 ? -38.760 2.186 68.439 1.00 91.00 623 GLU A CA 1
ATOM 4886 C C . GLU A 1 623 ? -39.772 1.651 67.417 1.00 91.00 623 GLU A C 1
ATOM 4888 O O . GLU A 1 623 ? -40.654 0.870 67.773 1.00 91.00 623 GLU A O 1
ATOM 4893 N N . ASN A 1 624 ? -39.636 2.007 66.137 1.00 88.62 624 ASN A N 1
ATOM 4894 C CA . ASN A 1 624 ? -40.502 1.471 65.084 1.00 88.62 624 ASN A CA 1
ATOM 4895 C C . ASN A 1 624 ? -40.157 0.018 64.723 1.00 88.62 624 ASN A C 1
ATOM 4897 O O . ASN A 1 624 ? -41.064 -0.769 64.456 1.00 88.62 624 ASN A O 1
ATOM 4901 N N . LEU A 1 625 ? -38.883 -0.385 64.803 1.00 88.00 625 LEU A N 1
ATOM 4902 C CA . LEU A 1 625 ? -38.485 -1.791 64.643 1.00 88.00 625 LEU A CA 1
ATOM 4903 C C . LEU A 1 625 ? -39.046 -2.710 65.741 1.00 88.00 625 LEU A C 1
ATOM 4905 O O . LEU A 1 625 ? -39.182 -3.910 65.511 1.00 88.00 625 LEU A O 1
ATOM 4909 N N . ARG A 1 626 ? -39.361 -2.173 66.928 1.00 88.00 626 ARG A N 1
ATOM 4910 C CA . ARG A 1 626 ? -39.953 -2.929 68.048 1.00 88.00 626 ARG A CA 1
ATOM 4911 C C . ARG A 1 626 ? -41.456 -3.184 67.890 1.00 88.00 626 ARG A C 1
ATOM 4913 O O . ARG A 1 626 ? -42.014 -3.950 68.672 1.00 88.00 626 ARG A O 1
ATOM 4920 N N . GLN A 1 627 ? -42.122 -2.541 66.930 1.00 80.56 627 GLN A N 1
ATOM 4921 C CA . GLN A 1 627 ? -43.568 -2.670 66.737 1.00 80.56 627 GLN A CA 1
ATOM 4922 C C . GLN A 1 627 ? -43.938 -3.982 66.023 1.00 80.56 627 GLN A C 1
ATOM 4924 O O . GLN A 1 627 ? -43.162 -4.530 65.243 1.00 80.56 627 GLN A O 1
ATOM 4929 N N . GLU A 1 628 ? -45.160 -4.480 66.252 1.00 60.84 628 GLU A N 1
ATOM 4930 C CA . GLU A 1 628 ? -45.610 -5.807 65.787 1.00 60.84 628 GLU A CA 1
ATOM 4931 C C . GLU A 1 628 ? -45.643 -5.976 64.250 1.00 60.84 628 GLU A C 1
ATOM 4933 O O . GLU A 1 628 ? -45.626 -7.103 63.758 1.00 60.84 628 GLU A O 1
ATOM 4938 N N . SER A 1 629 ? -45.648 -4.884 63.474 1.00 74.94 629 SER A N 1
ATOM 4939 C CA . SER A 1 629 ? -45.722 -4.899 62.002 1.00 74.94 629 SER A CA 1
ATOM 4940 C C . SER A 1 629 ? -44.426 -4.422 61.325 1.00 74.94 629 SER A C 1
ATOM 4942 O O . SER A 1 629 ? -44.445 -3.546 60.453 1.00 74.94 629 SER A O 1
ATOM 4944 N N . ILE A 1 630 ? -43.293 -5.026 61.687 1.00 81.94 630 ILE A N 1
ATOM 4945 C CA . ILE A 1 630 ? -41.973 -4.693 61.125 1.00 81.94 630 ILE A CA 1
ATOM 4946 C C . ILE A 1 630 ? -41.896 -4.808 59.588 1.00 81.94 630 ILE A C 1
ATOM 4948 O O . ILE A 1 630 ? -41.243 -3.987 58.949 1.00 81.94 630 ILE A O 1
ATOM 4952 N N . ASP A 1 631 ? -42.606 -5.766 58.973 1.00 84.00 631 ASP A N 1
ATOM 4953 C CA . ASP A 1 631 ? -42.687 -5.919 57.509 1.00 84.00 631 ASP A CA 1
ATOM 4954 C C . ASP A 1 631 ? -43.195 -4.630 56.832 1.00 84.00 631 ASP A C 1
ATOM 4956 O O . ASP A 1 631 ? -42.721 -4.281 55.754 1.00 84.00 631 ASP A O 1
ATOM 4960 N N . ALA A 1 632 ? -44.170 -3.941 57.440 1.00 81.19 632 ALA A N 1
ATOM 4961 C CA . ALA A 1 632 ? -44.746 -2.716 56.884 1.00 81.19 632 ALA A CA 1
ATOM 4962 C C . ALA A 1 632 ? -43.778 -1.539 57.014 1.00 81.19 632 ALA A C 1
ATOM 4964 O O . ALA A 1 632 ? -43.615 -0.792 56.060 1.00 81.19 632 ALA A O 1
ATOM 4965 N N . PHE A 1 633 ? -43.096 -1.422 58.155 1.00 86.12 633 PHE A N 1
ATOM 4966 C CA . PHE A 1 633 ? -42.106 -0.372 58.391 1.00 86.12 633 PHE A CA 1
ATOM 4967 C C . PHE A 1 633 ? -40.868 -0.519 57.494 1.00 86.12 633 PHE A C 1
ATOM 4969 O O . PHE A 1 633 ? -40.411 0.454 56.913 1.00 86.12 633 PHE A O 1
ATOM 4976 N N . LEU A 1 634 ? -40.340 -1.737 57.329 1.00 84.19 634 LEU A N 1
ATOM 4977 C CA . LEU A 1 634 ? -39.139 -1.980 56.517 1.00 84.19 634 LEU A CA 1
ATOM 4978 C C . LEU A 1 634 ? -39.387 -1.933 55.003 1.00 84.19 634 LEU A C 1
ATOM 4980 O O . LEU A 1 634 ? -38.447 -1.729 54.240 1.00 84.19 634 LEU A O 1
ATOM 4984 N N . LYS A 1 635 ? -40.630 -2.151 54.557 1.00 77.88 635 LYS A N 1
ATOM 4985 C CA . LYS A 1 635 ? -41.032 -1.911 53.160 1.00 77.88 635 LYS A CA 1
ATOM 4986 C C . LYS A 1 635 ? -41.270 -0.438 52.856 1.00 77.88 635 LYS A C 1
ATOM 4988 O O . LYS A 1 635 ? -41.363 -0.070 51.687 1.00 77.88 635 LYS A O 1
ATOM 4993 N N . ASP A 1 636 ? -41.455 0.367 53.891 1.00 65.75 636 ASP A N 1
ATOM 4994 C CA . ASP A 1 636 ? -41.822 1.758 53.756 1.00 65.75 636 ASP A CA 1
ATOM 4995 C C . ASP A 1 636 ? -40.570 2.617 53.563 1.00 65.75 636 ASP A C 1
ATOM 4997 O O . ASP A 1 636 ? -39.967 3.084 54.523 1.00 65.75 636 ASP A O 1
ATOM 5001 N N . ASP A 1 637 ? -40.208 2.887 52.308 1.00 63.69 637 ASP A N 1
ATOM 5002 C CA . ASP A 1 637 ? -39.263 3.957 51.953 1.00 63.69 637 ASP A CA 1
ATOM 5003 C C . ASP A 1 637 ? -39.919 5.355 52.122 1.00 63.69 637 ASP A C 1
ATOM 5005 O O . ASP A 1 637 ? -39.699 6.262 51.314 1.00 63.69 637 ASP A O 1
ATOM 5009 N N . SER A 1 638 ? -40.783 5.552 53.131 1.00 62.47 638 SER A N 1
ATOM 5010 C CA . SER A 1 638 ? -41.579 6.777 53.258 1.00 62.47 638 SER A CA 1
ATOM 5011 C C . SER A 1 638 ? -40.718 8.029 53.346 1.00 62.47 638 SER A C 1
ATOM 5013 O O . SER A 1 638 ? -39.592 8.041 53.855 1.00 62.47 638 SER A O 1
ATOM 5015 N N . TYR A 1 639 ? -41.354 9.151 52.993 1.00 67.44 639 TYR A N 1
ATOM 5016 C CA . TYR A 1 639 ? -40.899 10.507 53.305 1.00 67.44 639 TYR A CA 1
ATOM 5017 C C . TYR A 1 639 ? -40.387 10.678 54.748 1.00 67.44 639 TYR A C 1
ATOM 5019 O O . TYR A 1 639 ? -39.600 11.586 54.999 1.00 67.44 639 TYR A O 1
ATOM 5027 N N . SER A 1 640 ? -40.805 9.832 55.700 1.00 80.81 640 SER A N 1
ATOM 5028 C CA . SER A 1 640 ? -40.373 9.906 57.097 1.00 80.81 640 SER A CA 1
ATOM 5029 C C . SER A 1 640 ? -38.920 9.453 57.313 1.00 80.81 640 SER A C 1
ATOM 5031 O O . SER A 1 640 ? -38.158 10.188 57.945 1.00 80.81 640 SER A O 1
ATOM 5033 N N . ILE A 1 641 ? -38.505 8.303 56.760 1.00 88.50 641 ILE A N 1
ATOM 5034 C CA . ILE A 1 641 ? -37.124 7.798 56.868 1.00 88.50 641 ILE A CA 1
ATOM 5035 C C . ILE A 1 641 ? -36.197 8.710 56.070 1.00 88.50 641 ILE A C 1
ATOM 5037 O O . ILE A 1 641 ? -35.196 9.191 56.604 1.00 88.50 641 ILE A O 1
ATOM 5041 N N . ILE A 1 642 ? -36.571 9.000 54.820 1.00 87.12 642 ILE A N 1
ATOM 5042 C CA . ILE A 1 642 ? -35.791 9.865 53.930 1.00 87.12 642 ILE A CA 1
ATOM 5043 C C . ILE A 1 642 ? -35.667 11.263 54.541 1.00 87.12 642 ILE A C 1
ATOM 5045 O O . ILE A 1 642 ? -34.559 11.767 54.674 1.00 87.12 642 ILE A O 1
ATOM 5049 N N . GLY A 1 643 ? -36.770 11.861 55.000 1.00 87.88 643 GLY A N 1
ATOM 5050 C CA . GLY A 1 643 ? -36.763 13.200 55.590 1.00 87.88 643 GLY A CA 1
ATOM 5051 C C . GLY A 1 643 ? -35.904 13.303 56.852 1.00 87.88 643 GLY A C 1
ATOM 5052 O O . GLY A 1 643 ? -35.183 14.286 57.023 1.00 87.88 643 GLY A O 1
ATOM 5053 N N . LYS A 1 644 ? -35.914 12.280 57.719 1.00 94.19 644 LYS A N 1
ATOM 5054 C CA . LYS A 1 644 ? -35.031 12.234 58.897 1.00 94.19 644 LYS A CA 1
ATOM 5055 C C . LYS A 1 644 ? -33.565 12.068 58.503 1.00 94.19 644 LYS A C 1
ATOM 5057 O O . LYS A 1 644 ? -32.722 12.775 59.046 1.00 94.19 644 LYS A O 1
ATOM 5062 N N . ALA A 1 645 ? -33.261 11.198 57.541 1.00 94.38 645 ALA A N 1
ATOM 5063 C CA . ALA A 1 645 ? -31.903 11.037 57.030 1.00 94.38 645 ALA A CA 1
ATOM 5064 C C . ALA A 1 645 ? -31.373 12.331 56.384 1.00 94.38 645 ALA A C 1
ATOM 5066 O O . ALA A 1 645 ? -30.237 12.720 56.651 1.00 94.38 645 ALA A O 1
ATOM 5067 N N . THR A 1 646 ? -32.206 13.039 55.612 1.00 93.50 646 THR A N 1
ATOM 5068 C CA . THR A 1 646 ? -31.883 14.353 55.035 1.00 93.50 646 THR A CA 1
ATOM 5069 C C . THR A 1 646 ? -31.613 15.394 56.119 1.00 93.50 646 THR A C 1
ATOM 5071 O O . THR A 1 646 ? -30.614 16.099 56.033 1.00 93.50 646 THR A O 1
ATOM 5074 N N . ALA A 1 647 ? -32.418 15.449 57.185 1.00 94.06 647 ALA A N 1
ATOM 5075 C CA . ALA A 1 647 ? -32.177 16.376 58.293 1.00 94.06 647 ALA A CA 1
ATOM 5076 C C . ALA A 1 647 ? -30.818 16.131 58.980 1.00 94.06 647 ALA A C 1
ATOM 5078 O O . ALA A 1 647 ? -30.089 17.075 59.287 1.00 94.06 647 ALA A O 1
ATOM 5079 N N . VAL A 1 648 ? -30.438 14.862 59.173 1.00 96.94 648 VAL A N 1
ATOM 5080 C CA . VAL A 1 648 ? -29.112 14.507 59.704 1.00 96.94 648 VAL A CA 1
ATOM 5081 C C . VAL A 1 648 ? -28.000 14.874 58.713 1.00 96.94 648 VAL A C 1
ATOM 5083 O O . VAL A 1 648 ? -26.955 15.375 59.130 1.00 96.94 648 VAL A O 1
ATOM 5086 N N . ALA A 1 649 ? -28.209 14.663 57.409 1.00 95.19 649 ALA A N 1
ATOM 5087 C CA . ALA A 1 649 ? -27.254 15.045 56.368 1.00 95.19 649 ALA A CA 1
ATOM 5088 C C . ALA A 1 649 ? -27.027 16.569 56.316 1.00 95.19 649 ALA A C 1
ATOM 5090 O O . ALA A 1 649 ? -25.884 17.016 56.199 1.00 95.19 649 ALA A O 1
ATOM 5091 N N . ASP A 1 650 ? -28.081 17.368 56.492 1.00 94.50 650 ASP A N 1
ATOM 5092 C CA . ASP A 1 650 ? -27.993 18.830 56.575 1.00 94.50 650 ASP A CA 1
ATOM 5093 C C . ASP A 1 650 ? -27.191 19.285 57.801 1.00 94.50 650 ASP A C 1
ATOM 5095 O O . ASP A 1 650 ? -26.371 20.206 57.721 1.00 94.50 650 ASP A O 1
ATOM 5099 N N . ASP A 1 651 ? -27.393 18.644 58.952 1.00 94.88 651 ASP A N 1
ATOM 5100 C CA . ASP A 1 651 ? -26.628 18.943 60.163 1.00 94.88 651 ASP A CA 1
ATOM 5101 C C . ASP A 1 651 ? -25.158 18.529 60.035 1.00 94.88 651 ASP A C 1
ATOM 5103 O O . ASP A 1 651 ? -24.268 19.272 60.467 1.00 94.88 651 ASP A O 1
ATOM 5107 N N . LEU A 1 652 ? -24.885 17.397 59.379 1.00 94.50 652 LEU A N 1
ATOM 5108 C CA . LEU A 1 652 ? -23.530 16.983 59.019 1.00 94.50 652 LEU A CA 1
ATOM 5109 C C . LEU A 1 652 ? -22.857 18.038 58.134 1.00 94.50 652 LEU A C 1
ATOM 5111 O O . LEU A 1 652 ? -21.733 18.455 58.425 1.00 94.50 652 LEU A O 1
ATOM 5115 N N . TYR A 1 653 ? -23.553 18.525 57.103 1.00 92.56 653 TYR A N 1
ATOM 5116 C CA . TYR A 1 653 ? -23.055 19.583 56.225 1.00 92.56 653 TYR A CA 1
ATOM 5117 C C . TYR A 1 653 ? -22.737 20.871 56.999 1.00 92.56 653 TYR A C 1
ATOM 5119 O O . TYR A 1 653 ? -21.646 21.433 56.851 1.00 92.56 653 TYR A O 1
ATOM 5127 N N . LYS A 1 654 ? -23.640 21.328 57.880 1.00 92.00 654 LYS A N 1
ATOM 5128 C CA . LYS A 1 654 ? -23.408 22.513 58.729 1.00 92.00 654 LYS A CA 1
ATOM 5129 C C . LYS A 1 654 ? -22.180 22.334 59.624 1.00 92.00 654 LYS A C 1
ATOM 5131 O O . LYS A 1 654 ? -21.365 23.256 59.716 1.00 92.00 654 LYS A O 1
ATOM 5136 N N . LYS A 1 655 ? -22.016 21.155 60.239 1.00 89.94 655 LYS A N 1
ATOM 5137 C CA . LYS A 1 655 ? -20.861 20.829 61.090 1.00 89.94 655 LYS A CA 1
ATOM 5138 C C . LYS A 1 655 ? -19.558 20.892 60.291 1.00 89.94 655 LYS A C 1
ATOM 5140 O O . LYS A 1 655 ? -18.667 21.654 60.664 1.00 89.94 655 LYS A O 1
ATOM 5145 N N . LEU A 1 656 ? -19.482 20.214 59.145 1.00 90.12 656 LEU A N 1
ATOM 5146 C CA . LEU A 1 656 ? -18.302 20.233 58.266 1.00 90.12 656 LEU A CA 1
ATOM 5147 C C . LEU A 1 656 ? -17.962 21.648 57.772 1.00 90.12 656 LEU A C 1
ATOM 5149 O O . LEU A 1 656 ? -16.797 22.048 57.756 1.00 90.12 656 LEU A O 1
ATOM 5153 N N . LYS A 1 657 ? -18.976 22.444 57.412 1.00 86.88 657 LYS A N 1
ATOM 5154 C CA . LYS A 1 657 ? -18.799 23.843 56.997 1.00 86.88 657 LYS A CA 1
ATOM 5155 C C . LYS A 1 657 ? -18.245 24.719 58.124 1.00 86.88 657 LYS A C 1
ATOM 5157 O O . LYS A 1 657 ? -17.441 25.608 57.853 1.00 86.88 657 LYS A O 1
ATOM 5162 N N . SER A 1 658 ? -18.662 24.486 59.369 1.00 85.25 658 SER A N 1
ATOM 5163 C CA . SER A 1 658 ? -18.143 25.215 60.534 1.00 85.25 658 SER A CA 1
ATOM 5164 C C . SER A 1 658 ? -16.693 24.847 60.864 1.00 85.25 658 SER A C 1
ATOM 5166 O O . SER A 1 658 ? -15.891 25.729 61.148 1.00 85.25 658 SER A O 1
ATOM 5168 N N . GLU A 1 659 ? -16.323 23.572 60.730 1.00 85.25 659 GLU A N 1
ATOM 5169 C CA . GLU A 1 659 ? -14.956 23.092 60.962 1.00 85.25 659 GLU A CA 1
ATOM 5170 C C . GLU A 1 659 ? -13.979 23.632 59.905 1.00 85.25 659 GLU A C 1
ATOM 5172 O O . GLU A 1 659 ? -12.884 24.068 60.248 1.00 85.25 659 GLU A O 1
ATOM 5177 N N . ARG A 1 660 ? -14.396 23.710 58.631 1.00 81.38 660 ARG A N 1
ATOM 5178 C CA . ARG A 1 660 ? -13.594 24.336 57.560 1.00 81.38 660 ARG A CA 1
ATOM 5179 C C . ARG A 1 660 ? -13.337 25.828 57.791 1.00 81.38 660 ARG A C 1
ATOM 5181 O O . ARG A 1 660 ? -12.293 26.322 57.391 1.00 81.38 660 ARG A O 1
ATOM 5188 N N . LYS A 1 661 ? -14.262 26.545 58.439 1.00 71.06 661 LYS A N 1
ATOM 5189 C CA . LYS A 1 661 ? -14.087 27.965 58.795 1.00 71.06 661 LYS A CA 1
ATOM 5190 C C . LYS A 1 661 ? -13.154 28.203 59.985 1.00 71.06 661 LYS A C 1
ATOM 5192 O O . LYS A 1 661 ? -12.722 29.331 60.152 1.00 71.06 661 LYS A O 1
ATOM 5197 N N . ASN A 1 662 ? -12.895 27.182 60.803 1.00 60.81 662 ASN A N 1
ATOM 5198 C CA . ASN A 1 662 ? -12.017 27.279 61.973 1.00 60.81 662 ASN A CA 1
ATOM 5199 C C . ASN A 1 662 ? -10.591 26.761 61.697 1.00 60.81 662 ASN A C 1
ATOM 5201 O O . ASN A 1 662 ? -9.711 26.964 62.527 1.00 60.81 662 ASN A O 1
ATOM 5205 N N . ASN A 1 663 ? -10.382 26.075 60.566 1.00 52.94 663 ASN A N 1
ATOM 5206 C CA . ASN A 1 663 ? -9.085 25.544 60.122 1.00 52.94 663 ASN A CA 1
ATOM 5207 C C . ASN A 1 663 ? -8.410 26.394 59.023 1.00 52.94 663 ASN A C 1
ATOM 5209 O O . ASN A 1 663 ? -7.282 26.085 58.643 1.00 52.94 663 ASN A O 1
ATOM 5213 N N . ASN A 1 664 ? -9.094 27.432 58.533 1.00 42.34 664 ASN A N 1
ATOM 5214 C CA . ASN A 1 664 ? -8.545 28.542 57.744 1.00 42.34 664 ASN A CA 1
ATOM 5215 C C . ASN A 1 664 ? -8.490 29.783 58.633 1.00 42.34 664 ASN A C 1
ATOM 5217 O O . ASN A 1 664 ? -7.607 30.634 58.391 1.00 42.34 664 ASN A O 1
#

pLDDT: mean 87.45, std 11.3, range [33.53, 97.69]

Solvent-accessible surface area (backbone atoms only — not comparable to full-atom values): 36352 Å² total; per-residue (Å²): 140,81,83,78,78,79,76,79,78,85,75,81,66,98,59,97,68,31,31,72,91,45,45,42,73,54,66,68,79,54,43,31,95,73,25,75,35,46,80,40,68,90,48,51,72,78,73,68,44,69,66,58,89,76,15,71,39,85,90,46,27,43,78,60,50,46,75,62,40,38,35,35,46,60,39,52,40,63,69,39,41,49,22,35,30,34,32,42,56,71,90,68,67,51,97,69,42,25,38,29,37,44,31,34,37,78,43,83,86,56,46,62,40,83,45,42,29,41,83,87,70,47,76,50,80,63,45,79,52,89,67,68,72,41,44,29,45,53,44,60,39,30,37,64,70,90,68,60,47,54,36,32,42,38,40,34,37,75,83,40,55,41,33,86,63,36,36,37,39,36,43,35,34,52,17,62,49,53,33,73,49,43,39,69,52,24,41,36,50,51,44,45,58,78,38,42,41,60,66,68,55,76,60,38,37,22,51,40,51,44,44,46,56,58,96,90,41,58,52,50,42,79,62,68,86,80,55,41,38,55,67,42,63,38,37,52,70,56,81,62,38,30,61,72,47,35,82,45,49,76,62,63,84,42,56,28,27,37,63,34,69,38,31,25,58,52,84,57,39,32,51,56,52,64,69,76,39,70,96,87,48,58,36,71,57,68,87,80,52,44,40,49,52,29,45,37,32,36,65,67,70,59,36,25,67,79,39,95,52,42,84,54,58,60,42,56,51,80,82,67,76,79,102,65,62,49,38,60,79,44,38,33,20,58,84,44,98,77,27,57,32,76,32,26,41,41,61,74,34,61,30,36,40,36,34,39,48,49,71,71,63,53,35,33,42,30,38,31,30,59,97,78,52,59,69,64,41,78,40,84,37,64,47,84,42,44,45,42,37,72,48,64,42,62,86,65,99,74,66,49,72,50,26,38,55,28,39,38,34,42,41,43,95,68,24,25,38,54,70,46,74,31,32,42,40,21,92,59,28,30,39,50,62,45,56,92,67,38,77,40,42,70,68,40,77,42,55,36,35,37,38,52,37,52,93,81,43,28,40,36,33,79,75,40,62,74,42,74,52,81,40,74,42,58,45,40,36,28,35,65,39,59,89,67,62,60,82,34,38,29,31,41,36,43,75,29,15,65,26,42,78,47,68,39,45,57,38,43,72,29,24,31,37,61,55,79,60,91,86,64,84,78,94,52,46,32,39,42,68,74,48,93,67,78,36,85,50,69,75,73,39,52,69,35,75,38,64,40,55,74,85,49,58,62,49,42,34,26,54,48,93,90,32,57,74,25,26,22,60,60,64,98,49,61,62,44,54,35,20,72,67,33,28,54,50,34,48,20,50,55,48,36,47,75,80,39,88,84,72,63,59,67,61,48,57,53,56,48,70,73,33,68,59,39,53,53,47,48,52,56,51,53,60,54,62,69,40,97,58,38,71,61,57,52,58,49,86,40,72,64,62,55,49,50,23,38,54,35,25,52,51,49,51,53,49,55,55,53,52,57,66,74,76,107

Foldseek 3Di:
DDDDDDDDPPDLDPDLFAAQVRQQNCPLPHGLLQAPCSNDSVGRDADEAEFDPPAQDPVNAAEQEEPWGKYKYFQAAQQHKHKYKYWDAPVNDDPQWKKKKWKFADDPQFQKDKWKAFPVRDTADWDAAPADCFAGGRGMTMDHDPDTHMMMIMMAGPVSGGNPRRMMMMTMETQRQRLPDHLSSCSNHNHDSNHQARQPLPAGPNNQFCNDDDPSRGDQQLCPPSQGRSNAQQRNPLPDGCSQQPQDQQCVPRHGRSRDQQSLVLPDGLSVLCVVDDPPPQQLCPPPDGPSNDQQRNPQLQGSVRDPCSNDHFAAQVVPDDDQTKAWDWKWFDPDPQFIDTLEAEAQGKIKTFIANDDDQKKWKWKAWDPVRPPIDTHIWTCPDRTMTIDHHHDDPDAAFAFTKMKIWIGDPSHIHDIDIGTHADNLAKEFPDWPAQEDEAFDKTKTFTASFDPPKWKAQPPDDIGDWPDDDGTMTIDGHHPDHDQQKIWIADRRHIYDIDGHFYKDKAAEDEDDDPLQDQQAFKDKPQDDDTHRDRVVRGRDIGIGTPPDQKMFMDRDVQQTDFMAGDDVHNYTYTYLLRRLLSLLVVLLVVPDDDDPSVVLSVLLVPDPLSVVLSVVLVVQCNDPCNSVVRNDPDPVSNVSSNVSNVVSVVVVVVVVVVVD

Sequence (664 aa):
MFITPLSAKTIKPTIHIGTWQNNDEDGDGVPDEHDDYPFDAAKTTMSVVQEQEFNNNVGQANPVGNIPFKAAGVIAKNVDIDDFKFKIPSSMLFEDLSVTIILFKDDSRFTPSLTIINNNGDVISSIPTNIEHVGKVGQVITFSPKQAGEYNLSITDRNNLGADSFTYTVHAFIDIDKDAVPTNKELALGMNHLGQHTDADKIPDGNEYHIYTANFIFSHDVDNDGTPNWLDLDNDDDGITDAIEQTYDLDGDKKPAFIDLDSDNNAVLDSDELNLVEFIRYDLDGDGIPNFLDTDDDGDFLFDENDTQPLEKLIGINNLYPSNTSVISSATYSHSDEAVFINKVRPFSPANLNAENLKGDAAHLVMLKGDDKQPVVNLPVTITSENKIEFVIPNYPKVALGGEPITFFLAIDGYKTNSIDATLLHPKTPVVTGIPIKNVVEGDKVSITGANLESGTALVFADGPTIQLDYIDDTNANFIVPSDVGTGWFSLQNVYGESNYSSIKKEHVISLKVVMPDYLHIKRPFYVDNLDGEFYGINAFNNKQVQISSTTDYISLYYKSGIRLFQSYIADDSQIELSVDSTLKSFVLRAFAYQNKVENVQQLKNKISDLVSYKEFKYWYEENLRQESIDAFLKDDSYSIIGKATAVADDLYKKLKSERKNNN

Secondary structure (DSSP, 8-state):
-PPPPPPP-----SS---BTTB--SS-SSS-TTT-S-TT-TT---PPEEEP-S--SSTTTPEEEEESSEEEEEE--STT--EEEEEEE-GGG--TT--EEEEEEES-TT--EEEEEEETTSPEEPPEE-S----TTEEEEEEE---S-EEEEEEEEETT----TT-EEEEEEEE-SSSSSS-HHHHHHHT--TTSS-SS-SSS-HHHHHHTT-BTTB----SS-SS--GGG-SSTTSSSS-HHHHTT--SS-SS--GGG-TTTT-SSS-HHHHHHHS-TT-S-SSSSS--GGG-TTTTSSSS-GGG-S-TTS--EEGGGG-SS---EEEEEEEESSSS-EEESEE-TTSEEEEEEES--SSEEEEEEEESTT--S-EEEEEE---TTEEEEEPPP-S---TT-EEEEEEEEETTEE---EEEEE--TT--EEEE-S--EE-TT-EEEEEEES--TT-EEEETTS-EEE-SEE-SSEEEEEPPTT-SS-EEEEEETTEE---EE-EEEEEEEEEE---TT----S-EEETTEEEEESSGGGGTT-EEEEETT--EEEEEEETTEEEEEEE--S-SEEEESHHHHHHHHHHHHHHTTS----HHHHHHHHHT-HHHHHHHHHHHHHHTSTTHHHHHH---HHHHHHHHHHHHHHHHHHHHHHHH--